Protein AF-0000000078817839 (afdb_homodimer)

Organism: Methanosarcina acetivorans (strain ATCC 35395 / DSM 2834 / JCM 12185 / C2A) (NCBI:txid188937)

Solvent-accessible surface area (backbone atoms only — not comparable to full-atom values): 33357 Å² total; per-residue (Å²): 118,70,67,62,52,55,51,51,53,47,49,55,51,48,52,53,49,50,51,43,51,50,38,48,50,45,33,53,52,48,47,62,53,49,55,51,58,56,85,69,88,54,58,62,68,56,53,51,48,51,53,44,28,62,75,76,36,60,87,54,48,82,76,47,61,66,67,61,44,44,48,44,61,53,38,34,46,29,29,50,53,40,34,30,44,41,18,22,29,35,4,33,21,3,39,50,44,15,29,69,56,62,34,78,81,36,41,63,48,53,33,10,27,56,29,15,19,46,28,18,30,34,48,16,61,70,36,48,90,79,30,92,37,40,41,58,34,6,27,52,29,8,49,47,25,35,50,51,10,50,58,65,21,48,52,96,90,37,67,52,58,68,44,32,47,52,24,2,51,45,45,19,42,44,27,41,27,51,34,50,51,47,49,68,74,35,54,65,69,43,32,50,51,44,58,50,43,54,29,9,41,64,88,79,42,32,60,70,52,36,68,53,44,45,58,55,29,52,52,43,48,50,52,52,44,71,45,11,64,57,42,49,39,45,47,67,30,61,71,53,12,47,74,73,72,37,60,48,67,60,51,48,49,52,50,50,52,44,30,45,51,29,41,22,49,41,31,29,72,30,27,42,68,60,54,45,15,30,49,26,24,51,51,21,28,72,74,65,36,82,53,32,70,50,18,36,61,37,3,19,36,47,14,16,40,50,36,45,52,42,47,49,47,22,44,58,72,42,97,57,70,45,47,33,26,44,49,38,34,57,60,38,37,60,52,50,52,49,49,54,57,49,45,45,42,61,73,75,86,119,70,66,61,51,54,50,49,54,49,48,54,51,48,52,53,49,49,51,44,50,50,38,48,50,46,32,52,53,48,48,61,52,50,54,51,57,58,86,70,87,54,57,63,68,57,53,53,48,51,52,46,28,60,74,74,37,59,88,55,50,82,76,48,60,66,69,61,44,45,48,43,62,52,38,34,45,29,29,49,53,42,34,30,44,41,18,21,28,37,4,34,20,4,39,50,45,15,29,69,57,62,34,76,82,34,39,64,48,53,32,10,28,54,28,16,20,48,28,18,31,35,46,15,60,71,37,48,90,79,31,90,37,40,40,58,34,6,27,52,30,10,48,46,25,36,50,50,9,51,58,66,21,46,51,95,89,37,67,51,58,68,44,32,48,53,25,2,49,44,45,19,42,45,27,41,26,51,34,50,50,48,50,68,73,35,55,64,70,44,33,51,50,44,58,50,43,55,29,9,41,65,87,80,43,32,60,69,52,36,71,53,44,44,57,55,27,52,52,44,49,49,53,51,43,72,46,12,63,58,42,49,38,43,47,68,31,61,70,55,12,46,74,74,70,37,61,49,67,59,51,48,50,53,52,49,52,44,30,45,51,29,41,22,51,41,31,28,71,30,26,41,67,62,56,46,14,30,49,25,24,50,52,20,27,73,74,66,37,83,52,32,68,50,19,38,60,37,4,19,34,45,14,17,41,50,36,45,52,42,47,49,47,22,44,59,74,43,96,56,71,45,46,32,26,43,50,36,35,58,60,38,38,60,53,52,53,50,49,55,60,50,43,46,41,60,75,76,86

Foldseek 3Di:
DVVVVVVVVVVLVVVLVVLLVVLVVLLVVLLLVLLCDFPDHDDSVLLVVLVCCVVPPVVCNVVHDPVVNCSRPWASNLLLLLLLLLLLLQQLLLLLLCLLLLHLQDGNCLLQLQLQLLLQLLCCLQCVVVPPASLVRSLVRSLVSLVQLQVQQDDPNDRHSVSSSVSSVVSNVVSNVSSVVSLVVHDPVSNVVSVLLQLWASRPGGVVLVVPLRVLRVVLLVVCLVCLQLSVQSSVDQVSSVVVVHHSSVVSVSSSNSSSNNNSSSCSNTNDAPLSNSQLLVVLCVVSNSRSNSSSSSSSSVSSSVSSVLNSCQRRVDVDGHRSNVSNVVVNVVSVVVVVVVVCVVVVD/DVVVVVVVVVVLVVVLVVLLVVLVVLLVVLLLVLLCDFPDHDDSVLLVVLVCCVVPPVVCNVVHDPVVNCSRPWPSNLLLLLLLLLLLLQQLLLLLLCLLLLHLQDGNCLLQLQLQLLLQLLCCLQCVVVPVASLVRSLVRSLVSLVQLQVQQDDPLDRHSVSSSVSSVVSNVVSNVSSVVSLVVHDPVSNVVSVLLQLWASRPGGVVLSVPLRVLRVVLLVVCLVCLQLSVQSSVDQVSSVVVPHHSSVVSVSSSNSSSNNNSSSCSNTNDAPLSNSQLLVVLCVVSNSRSNSSSSSSSSVSSSVSSVLNSCQRRVDVDGHRSNVSNVVVNVVSVVVVVVVVCVVVVD

Radius of gyration: 28.02 Å; Cα contacts (8 Å, |Δi|>4): 1124; chains: 2; bounding box: 70×85×56 Å

Secondary structure (DSSP, 8-state):
-HHHHHHHHHHHHHHHHHHHHHHHHHHHHHHHHHTT-SSS---HHHHHHHHHHHHH-GGGGGGS-HHHHIIIIIIIHHHHHHHHHHHHHHHHHHHHHHHHHT-TT--TTTTSHHHHHHHHHHHHHH-TTT-S-HHHHHHHHHHHHHHHHHHHH-BTTB--HHHHHHHHHHHHHHHHHHHHHHHHHS-HHHHHHHHHHHH---TT--HHHHHHHHHHHHHHHHHHHHTHHHHHHHTT-HHHHHHTT--HHHHHHHHHHHHHHHHHHHHHHH----SHHHHHHHHHHHHH-S-HHHHHHHHHHHHHHHHHHHHHHHHHSSSSPPPHHHHHHHHHHHHHHHHHHHHHHHHH-/-HHHHHHHHHHHHHHHHHHHHHHHHHHHHHHHHHTT-SSS---HHHHHHHHHHHHH-GGGGGGS-HHHHIIIIIIIHHHHHHHHHHHHHHHHHHHHHHHHHT-TT--TTTTSHHHHHHHHHHHHHH-TTT-S-HHHHHHHHHHHHHHHHHHHH-BTTB--HHHHHHHHHHHHHHHHHHHHHHHHHS-HHHHHHHHHHHH--STT--HHHHHHHHHHHHHHHHHHHHTHHHHHHHTT-HHHHHHTT--HHHHHHHHHHHHHHHHHHHHHHH----SHHHHHHHHHHHHH-S-HHHHHHHHHHHHHHHHHHHHHHHHHSSSSPPPHHHHHHHHHHHHHHHHHHHHHHHHH-

Nearest PDB structures (foldseek):
  5b57-assembly1_B  TM=9.470E-01  e=2.687E-19  Burkholderia cenocepacia J2315
  2nq2-assembly1_A  TM=9.359E-01  e=3.466E-19  Haemophilus influenzae
  5b57-assembly1_A  TM=9.454E-01  e=8.449E-19  Burkholderia cenocepacia J2315
  4dbl-assembly2_F  TM=9.089E-01  e=2.193E-16  Escherichia coli K-12
  4dbl-assembly1_B  TM=8.600E-01  e=1.263E-16  Escherichia coli K-12

InterPro domains:
  IPR000522 ABC transporter, permease protein, BtuC-like [PF01032] (28-341)
  IPR000522 ABC transporter, permease protein, BtuC-like [PTHR30472] (13-345)
  IPR037294 ABC transporter, BtuC-like [G3DSA:1.10.3470.10] (13-348)
  IPR037294 ABC transporter, BtuC-like [SSF81345] (13-341)

Sequence (698 aa):
MKKSTRTALDFFEARKLSIMLFLAVVVVAGGMVTICLGTYKISMPEVYTIIATHLFSPDNVDSLNKLRNTIVWNIRFPRVITAITVGIGLSVAGAIYQGCFRNPLVEPYILGVSSGAAFGAALGIVYPHIFISIQVSAFVFASLSVFLAYTLARNRGQTPVVTLVLAGIIIGSIFGACVSIMKYISDDTQLREIVFWMMGGFYYTTWNDVYLTVPVVLISVAIMWFFGWKLNVLSMGDEEARALGVNPEIFKFIFIVLATLVTAVCVSSVGIIAWVGLMMPHAARLIQGPDNRFVIPTAALMGGVYIIFCDTIARTLTSAEIPIGIITSIVGAPYLIYLLRSKEKEIFGMKKSTRTALDFFEARKLSIMLFLAVVVVAGGMVTICLGTYKISMPEVYTIIATHLFSPDNVDSLNKLRNTIVWNIRFPRVITAITVGIGLSVAGAIYQGCFRNPLVEPYILGVSSGAAFGAALGIVYPHIFISIQVSAFVFASLSVFLAYTLARNRGQTPVVTLVLAGIIIGSIFGACVSIMKYISDDTQLREIVFWMMGGFYYTTWNDVYLTVPVVLISVAIMWFFGWKLNVLSMGDEEARALGVNPEIFKFIFIVLATLVTAVCVSSVGIIAWVGLMMPHAARLIQGPDNRFVIPTAALMGGVYIIFCDTIARTLTSAEIPIGIITSIVGAPYLIYLLRSKEKEIFG

Structure (mmCIF, N/CA/C/O backbone):
data_AF-0000000078817839-model_v1
#
loop_
_entity.id
_entity.type
_entity.pdbx_description
1 polymer 'Cobalamin import system permease protein BtuC'
#
loop_
_atom_site.group_PDB
_atom_site.id
_atom_site.type_symbol
_atom_site.label_atom_id
_atom_site.label_alt_id
_atom_site.label_comp_id
_atom_site.label_asym_id
_atom_site.label_entity_id
_atom_site.label_seq_id
_atom_site.pdbx_PDB_ins_code
_atom_site.Cartn_x
_atom_site.Cartn_y
_atom_site.Cartn_z
_atom_site.occupancy
_atom_site.B_iso_or_equiv
_atom_site.auth_seq_id
_atom_site.auth_comp_id
_atom_site.auth_asym_id
_atom_site.auth_atom_id
_atom_site.pdbx_PDB_model_num
ATOM 1 N N . MET A 1 1 ? 36.562 41.25 3.289 1 41.41 1 MET A N 1
ATOM 2 C CA . MET A 1 1 ? 36.062 39.969 2.838 1 41.41 1 MET A CA 1
ATOM 3 C C . MET A 1 1 ? 35.156 39.344 3.9 1 41.41 1 MET A C 1
ATOM 5 O O . MET A 1 1 ? 34.25 38.594 3.576 1 41.41 1 MET A O 1
ATOM 9 N N . LYS A 1 2 ? 35.438 39.562 5.07 1 58.06 2 LYS A N 1
ATOM 10 C CA . LYS A 1 2 ? 34.719 39.094 6.246 1 58.06 2 LYS A CA 1
ATOM 11 C C . LYS A 1 2 ? 33.438 39.844 6.453 1 58.06 2 LYS A C 1
ATOM 13 O O . LYS A 1 2 ? 32.438 39.312 6.953 1 58.06 2 LYS A O 1
ATOM 18 N N . LYS A 1 3 ? 33.312 41 6.152 1 56.75 3 LYS A N 1
ATOM 19 C CA . LYS A 1 3 ? 32.094 41.781 6.402 1 56.75 3 LYS A CA 1
ATOM 20 C C . LYS A 1 3 ? 31 41.438 5.41 1 56.75 3 LYS A C 1
ATOM 22 O O . LYS A 1 3 ? 29.828 41.375 5.777 1 56.75 3 LYS A O 1
ATOM 27 N N . SER A 1 4 ? 31.297 41.094 4.262 1 55.19 4 SER A N 1
ATOM 28 C CA . SER A 1 4 ? 30.359 40.75 3.188 1 55.19 4 SER A CA 1
ATOM 29 C C . SER A 1 4 ? 29.734 39.375 3.41 1 55.19 4 SER A C 1
ATOM 31 O O . SER A 1 4 ? 28.547 39.188 3.135 1 55.19 4 SER A O 1
ATOM 33 N N . THR A 1 5 ? 30.453 38.531 4.121 1 51.88 5 THR A N 1
ATOM 34 C CA . THR A 1 5 ? 29.938 37.188 4.383 1 51.88 5 THR A CA 1
ATOM 35 C C . THR A 1 5 ? 28.859 37.219 5.469 1 51.88 5 THR A C 1
ATOM 37 O O . THR A 1 5 ? 27.859 36.5 5.379 1 51.88 5 THR A O 1
ATOM 40 N N . ARG A 1 6 ? 28.984 38.094 6.473 1 56.78 6 ARG A N 1
ATOM 41 C CA . ARG A 1 6 ? 28 38.188 7.555 1 56.78 6 ARG A CA 1
ATOM 42 C C . ARG A 1 6 ? 26.703 38.812 7.07 1 56.78 6 ARG A C 1
ATOM 44 O O . ARG A 1 6 ? 25.625 38.375 7.465 1 56.78 6 ARG A O 1
ATOM 51 N N . THR A 1 7 ? 26.953 39.719 6.195 1 55.81 7 THR A N 1
ATOM 52 C CA . THR A 1 7 ? 25.766 40.375 5.68 1 55.81 7 THR A CA 1
ATOM 53 C C . THR A 1 7 ? 24.969 39.438 4.777 1 55.81 7 THR A C 1
ATOM 55 O O . THR A 1 7 ? 23.734 39.438 4.812 1 55.81 7 THR A O 1
ATOM 58 N N . ALA A 1 8 ? 25.703 38.75 4.035 1 53.59 8 ALA A N 1
ATOM 59 C CA . ALA A 1 8 ? 25.047 37.781 3.156 1 53.59 8 ALA A CA 1
ATOM 60 C C . ALA A 1 8 ? 24.344 36.688 3.961 1 53.59 8 ALA A C 1
ATOM 62 O O . ALA A 1 8 ? 23.234 36.281 3.617 1 53.59 8 ALA A O 1
ATOM 63 N N . LEU A 1 9 ? 24.984 36.344 4.957 1 56.94 9 LEU A N 1
ATOM 64 C CA . LEU A 1 9 ? 24.406 35.344 5.848 1 56.94 9 LEU A CA 1
ATOM 65 C C . LEU A 1 9 ? 23.141 35.875 6.527 1 56.94 9 LEU A C 1
ATOM 67 O O . LEU A 1 9 ? 22.156 35.156 6.676 1 56.94 9 LEU A O 1
ATOM 71 N N . ASP A 1 10 ? 23.25 37.125 6.719 1 66.56 10 ASP A N 1
ATOM 72 C CA . ASP A 1 10 ? 22.125 37.781 7.371 1 66.56 10 ASP A CA 1
ATOM 73 C C . ASP A 1 10 ? 20.953 37.938 6.41 1 66.56 10 ASP A C 1
ATOM 75 O O . ASP A 1 10 ? 19.797 37.75 6.797 1 66.56 10 ASP A O 1
ATOM 79 N N . PHE A 1 11 ? 21.281 38.156 5.18 1 66.5 11 PHE A N 1
ATOM 80 C CA . PHE A 1 11 ? 20.234 38.344 4.184 1 66.5 11 PHE A CA 1
ATOM 81 C C . PHE A 1 11 ? 19.531 37.031 3.891 1 66.5 11 PHE A C 1
ATOM 83 O O . PHE A 1 11 ? 18.312 37 3.742 1 66.5 11 PHE A O 1
ATOM 90 N N . PHE A 1 12 ? 20.25 36.031 3.822 1 74.31 12 PHE A N 1
ATOM 91 C CA . PHE A 1 12 ? 19.688 34.719 3.547 1 74.31 12 PHE A CA 1
ATOM 92 C C . PHE A 1 12 ? 18.781 34.281 4.684 1 74.31 12 PHE A C 1
ATOM 94 O O . PHE A 1 12 ? 17.703 33.719 4.445 1 74.31 12 PHE A O 1
ATOM 101 N N . GLU A 1 13 ? 19.188 34.625 5.781 1 85.81 13 GLU A N 1
ATOM 102 C CA . GLU A 1 13 ? 18.375 34.25 6.938 1 85.81 13 GLU A CA 1
ATOM 103 C C . GLU A 1 13 ? 17.125 35.125 7.016 1 85.81 13 GLU A C 1
ATOM 105 O O . GLU A 1 13 ? 16.047 34.625 7.402 1 85.81 13 GLU A O 1
ATOM 110 N N . ALA A 1 14 ? 17.281 36.344 6.551 1 89 14 ALA A N 1
ATOM 111 C CA . ALA A 1 14 ? 16.125 37.219 6.539 1 89 14 ALA A CA 1
ATOM 112 C C . ALA A 1 14 ? 15.078 36.781 5.523 1 89 14 ALA A C 1
ATOM 114 O O . ALA A 1 14 ? 13.875 36.844 5.781 1 89 14 ALA A O 1
ATOM 115 N N . ARG A 1 15 ? 15.484 36.344 4.488 1 92.62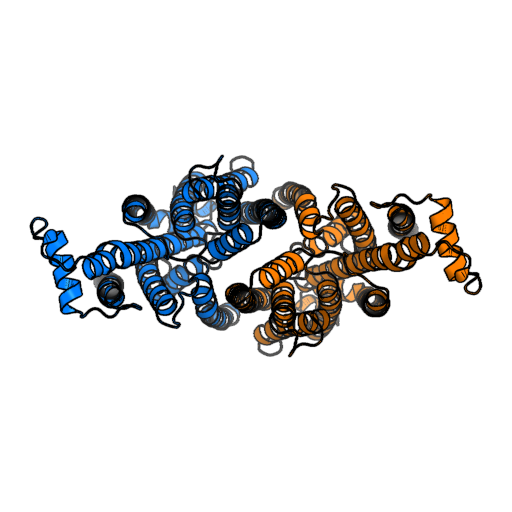 15 ARG A N 1
ATOM 116 C CA . ARG A 1 15 ? 14.594 35.812 3.453 1 92.62 15 ARG A CA 1
ATOM 117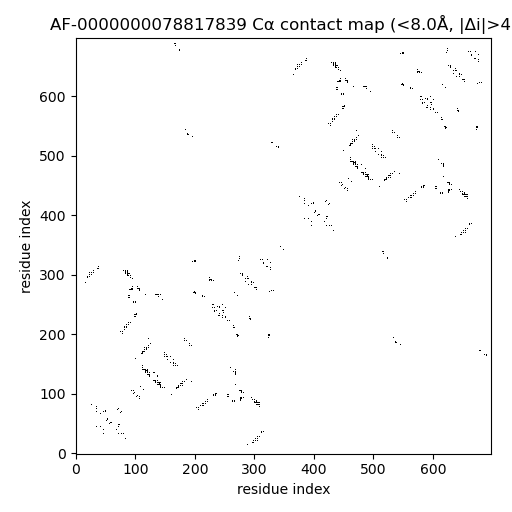 C C . ARG A 1 15 ? 13.852 34.594 3.943 1 92.62 15 ARG A C 1
ATOM 119 O O . ARG A 1 15 ? 12.648 34.438 3.713 1 92.62 15 ARG A O 1
ATOM 126 N N . LYS A 1 16 ? 14.555 33.719 4.598 1 94.62 16 LYS A N 1
ATOM 127 C CA . LYS A 1 16 ? 13.953 32.5 5.129 1 94.62 16 LYS A CA 1
ATOM 128 C C . LYS A 1 16 ? 12.875 32.844 6.164 1 94.62 16 LYS A C 1
ATOM 130 O O . LYS A 1 16 ? 11.805 32.25 6.156 1 94.62 16 LYS A O 1
ATOM 135 N N . LEU A 1 17 ? 13.172 33.812 6.898 1 95.06 17 LEU A N 1
ATOM 136 C CA . LEU A 1 17 ? 12.219 34.219 7.922 1 95.06 17 LEU A CA 1
ATOM 137 C C . LEU A 1 17 ? 11 34.906 7.289 1 95.06 17 LEU A C 1
ATOM 139 O O . LEU A 1 17 ? 9.875 34.719 7.773 1 95.06 17 LEU A O 1
ATOM 143 N N . SER A 1 18 ? 11.203 35.656 6.246 1 96.44 18 SER A N 1
ATOM 144 C CA . SER A 1 18 ? 10.109 36.312 5.547 1 96.44 18 SER A CA 1
ATOM 145 C C . SER A 1 18 ? 9.156 35.312 4.93 1 96.44 18 SER A C 1
ATOM 147 O O . SER A 1 18 ? 7.938 35.5 4.945 1 96.44 18 SER A O 1
ATOM 149 N N . ILE A 1 19 ? 9.695 34.219 4.441 1 96.94 19 ILE A N 1
ATOM 150 C CA . ILE A 1 19 ? 8.875 33.156 3.848 1 96.94 19 ILE A CA 1
ATOM 151 C C . ILE A 1 19 ? 8.031 32.5 4.93 1 96.94 19 ILE A C 1
ATOM 153 O O . ILE A 1 19 ? 6.84 32.25 4.73 1 96.94 19 ILE A O 1
ATOM 157 N N . MET A 1 20 ? 8.609 32.25 6.027 1 97.5 20 MET A N 1
ATOM 158 C CA . MET A 1 20 ? 7.898 31.609 7.133 1 97.5 20 MET A CA 1
ATOM 159 C C . MET A 1 20 ? 6.781 32.531 7.648 1 97.5 20 MET A C 1
ATOM 161 O O . MET A 1 20 ? 5.68 32.062 7.941 1 97.5 20 MET A O 1
ATOM 165 N N . LEU A 1 21 ? 7.121 33.812 7.723 1 97.19 21 LEU A N 1
ATOM 166 C CA . LEU A 1 21 ? 6.117 34.781 8.172 1 97.19 21 LEU A CA 1
ATOM 167 C C . LEU A 1 21 ? 4.965 34.844 7.172 1 97.19 21 LEU A C 1
ATOM 169 O O . LEU A 1 21 ? 3.801 34.938 7.566 1 97.19 21 LEU A O 1
ATOM 173 N N . PHE A 1 22 ? 5.344 34.906 5.938 1 97.75 22 PHE A N 1
ATOM 174 C CA . PHE A 1 22 ? 4.328 34.906 4.895 1 97.75 22 PHE A CA 1
ATOM 175 C C . PHE A 1 22 ? 3.42 33.688 5 1 97.75 22 PHE A C 1
ATOM 177 O O . PHE A 1 22 ? 2.195 33.812 4.941 1 97.75 22 PHE A O 1
ATOM 184 N N . LEU A 1 23 ? 4.02 32.5 5.148 1 98.31 23 LEU A N 1
ATOM 185 C CA . LEU A 1 23 ? 3.252 31.281 5.258 1 98.31 23 LEU A CA 1
ATOM 186 C C . LEU A 1 23 ? 2.381 31.281 6.508 1 98.31 23 LEU A C 1
ATOM 188 O O . LEU A 1 23 ? 1.261 30.766 6.492 1 98.31 23 LEU A O 1
ATOM 192 N N . ALA A 1 24 ? 2.932 31.828 7.574 1 98.19 24 ALA A N 1
ATOM 193 C CA . ALA A 1 24 ? 2.148 31.938 8.805 1 98.19 24 ALA A CA 1
ATOM 194 C C . ALA A 1 24 ? 0.905 32.781 8.586 1 98.19 24 ALA A C 1
ATOM 196 O O . ALA A 1 24 ? -0.182 32.438 9.055 1 98.19 24 ALA A O 1
ATOM 197 N N . VAL A 1 25 ? 1.077 33.844 7.871 1 98.06 25 VAL A N 1
ATOM 198 C CA . VAL A 1 25 ? -0.041 34.75 7.555 1 98.06 25 VAL A CA 1
ATOM 199 C C . VAL A 1 25 ? -1.044 34 6.668 1 98.06 25 VAL A C 1
ATOM 201 O O . VAL A 1 25 ? -2.256 34.125 6.855 1 98.06 25 VAL A O 1
ATOM 204 N N . VAL A 1 26 ? -0.56 33.219 5.773 1 98.19 26 VAL A N 1
ATOM 205 C CA . VAL A 1 26 ? -1.421 32.5 4.859 1 98.19 26 VAL A CA 1
ATOM 206 C C . VAL A 1 26 ? -2.23 31.453 5.633 1 98.19 26 VAL A C 1
ATOM 208 O O . VAL A 1 26 ? -3.404 31.219 5.336 1 98.19 26 VAL A O 1
ATOM 211 N N . VAL A 1 27 ? -1.604 30.781 6.578 1 98.19 27 VAL A N 1
ATOM 212 C CA . VAL A 1 27 ? -2.301 29.781 7.391 1 98.19 27 VAL A CA 1
ATOM 213 C C . VAL A 1 27 ? -3.443 30.453 8.148 1 98.19 27 VAL A C 1
ATOM 215 O O . VAL A 1 27 ? -4.57 29.953 8.156 1 98.19 27 VAL A O 1
ATOM 218 N N . VAL A 1 28 ? -3.127 31.609 8.766 1 97.12 28 VAL A N 1
ATOM 219 C CA . VAL A 1 28 ? -4.121 32.312 9.57 1 97.12 28 VAL A CA 1
ATOM 220 C C . VAL A 1 28 ? -5.215 32.875 8.672 1 97.12 28 VAL A C 1
ATOM 222 O O . VAL A 1 28 ? -6.406 32.688 8.938 1 97.12 28 VAL A O 1
ATOM 225 N N . ALA A 1 29 ? -4.824 33.531 7.602 1 97.06 29 ALA A N 1
ATOM 226 C CA . ALA A 1 29 ? -5.785 34.094 6.656 1 97.06 29 ALA A CA 1
ATOM 227 C C . ALA A 1 29 ? -6.629 33 6.012 1 97.06 29 ALA A C 1
ATOM 229 O O . ALA A 1 29 ? -7.84 33.156 5.852 1 97.06 29 ALA A O 1
ATOM 230 N N . GLY A 1 30 ? -5.918 31.906 5.625 1 96.5 30 GLY A N 1
ATOM 231 C CA . GLY A 1 30 ? -6.645 30.781 5.066 1 96.5 30 GLY A CA 1
ATOM 232 C C . GLY A 1 30 ? -7.648 30.172 6.035 1 96.5 30 GLY A C 1
ATOM 233 O O . GLY A 1 30 ? -8.773 29.859 5.645 1 96.5 30 GLY A O 1
ATOM 234 N N . GLY A 1 31 ? -7.215 30.047 7.301 1 96.5 31 GLY A N 1
ATOM 235 C CA . GLY A 1 31 ? -8.133 29.578 8.32 1 96.5 31 GLY A CA 1
ATOM 236 C C . GLY A 1 31 ? -9.344 30.469 8.492 1 96.5 31 GLY A C 1
ATOM 237 O O . GLY A 1 31 ? -10.469 29.984 8.617 1 96.5 31 GLY A O 1
ATOM 238 N N . MET A 1 32 ? -9.117 31.766 8.422 1 95.19 32 MET A N 1
ATOM 239 C CA . MET A 1 32 ? -10.195 32.719 8.578 1 95.19 32 MET A CA 1
ATOM 240 C C . MET A 1 32 ? -11.172 32.656 7.406 1 95.19 32 MET A C 1
ATOM 242 O O . MET A 1 32 ? -12.375 32.812 7.586 1 95.19 32 MET A O 1
ATOM 246 N N . VAL A 1 33 ? -10.688 32.406 6.309 1 94.94 33 VAL A N 1
ATOM 247 C CA . VAL A 1 33 ? -11.523 32.312 5.117 1 94.94 33 VAL A CA 1
ATOM 248 C C . VAL A 1 33 ? -12.305 31 5.129 1 94.94 33 VAL A C 1
ATOM 250 O O . VAL A 1 33 ? -13.508 30.984 4.852 1 94.94 33 VAL A O 1
ATOM 253 N N . THR A 1 34 ? -11.641 29.969 5.48 1 94.69 34 THR A N 1
ATOM 254 C CA . THR A 1 34 ? -12.227 28.625 5.391 1 94.69 34 THR A CA 1
ATOM 255 C C . THR A 1 34 ? -13.344 28.469 6.414 1 94.69 34 THR A C 1
ATOM 257 O O . THR A 1 34 ? -14.305 27.734 6.18 1 94.69 34 THR A O 1
ATOM 260 N N . ILE A 1 35 ? -13.227 29.156 7.508 1 94.94 35 ILE A N 1
ATOM 261 C CA . ILE A 1 35 ? -14.25 29.031 8.539 1 94.94 35 ILE A CA 1
ATOM 262 C C . ILE A 1 35 ? -15.578 29.562 8.016 1 94.94 35 ILE A C 1
ATOM 264 O O . ILE A 1 35 ? -16.641 29.172 8.492 1 94.94 35 ILE A O 1
ATOM 268 N N . CYS A 1 36 ? -15.555 30.438 7.027 1 95 36 CYS A N 1
ATOM 269 C CA . CYS A 1 36 ? -16.75 31.062 6.477 1 95 36 CYS A CA 1
ATOM 270 C C . CYS A 1 36 ? -17.359 30.219 5.367 1 95 36 CYS A C 1
ATOM 272 O O . CYS A 1 36 ? -18.469 30.469 4.914 1 95 36 CYS A O 1
ATOM 274 N N . LEU A 1 37 ? -16.656 29.234 4.965 1 91.56 37 LEU A N 1
ATOM 275 C CA . LEU A 1 37 ? -17.094 28.406 3.842 1 91.56 37 LEU A CA 1
ATOM 276 C C . LEU A 1 37 ? -17.703 27.094 4.328 1 91.56 37 LEU A C 1
ATOM 278 O O . LEU A 1 37 ? -17.156 26.453 5.23 1 91.56 37 LEU A O 1
ATOM 282 N N . GLY A 1 38 ? -18.875 26.75 3.74 1 85 38 GLY A N 1
ATOM 283 C CA . GLY A 1 38 ? -19.562 25.516 4.082 1 85 38 GLY A CA 1
ATOM 284 C C . GLY A 1 38 ? -20.891 25.359 3.371 1 85 38 GLY A C 1
ATOM 285 O O . GLY A 1 38 ? -21.281 26.203 2.559 1 85 38 GLY A O 1
ATOM 286 N N . THR A 1 39 ? -21.516 24.281 3.66 1 81.81 39 THR A N 1
ATOM 287 C CA . THR A 1 39 ? -22.781 23.969 3.008 1 81.81 39 THR A CA 1
ATOM 288 C C . THR A 1 39 ? -23.875 24.953 3.414 1 81.81 39 THR A C 1
ATOM 290 O O . THR A 1 39 ? -24.672 25.375 2.582 1 81.81 39 THR A O 1
ATOM 293 N N . TYR A 1 40 ? -23.906 25.312 4.734 1 85.25 40 TYR A N 1
ATOM 294 C CA . TYR A 1 40 ? -24.844 26.297 5.238 1 85.25 40 TYR A CA 1
ATOM 295 C C . TYR A 1 40 ? -24.266 27.703 5.121 1 85.25 40 TYR A C 1
ATOM 297 O O . TYR A 1 40 ? -23.203 28 5.672 1 85.25 40 TYR A O 1
ATOM 305 N N . LYS A 1 41 ? -24.984 28.562 4.484 1 90.44 41 LYS A N 1
ATOM 306 C CA . LYS A 1 41 ? -24.453 29.891 4.215 1 90.44 41 LYS A CA 1
ATOM 307 C C . LYS A 1 41 ? -24.641 30.812 5.418 1 90.44 41 LYS A C 1
ATOM 309 O O . LYS A 1 41 ? -25.766 31.016 5.887 1 90.44 41 LYS A O 1
ATOM 314 N N . ILE A 1 42 ? -23.547 31.25 5.949 1 93.62 42 ILE A N 1
ATOM 315 C CA . ILE A 1 42 ? -23.5 32.25 7.012 1 93.62 42 ILE A CA 1
ATOM 316 C C . ILE A 1 42 ? -22.625 33.438 6.574 1 93.62 42 ILE A C 1
ATOM 318 O O . ILE A 1 42 ? -21.531 33.25 6.043 1 93.62 42 ILE A O 1
ATOM 322 N N . SER A 1 43 ? -23.141 34.594 6.781 1 94.75 43 SER A N 1
ATOM 323 C CA . SER A 1 43 ? -22.391 35.781 6.359 1 94.75 43 SER A CA 1
ATOM 324 C C . SER A 1 43 ? -21.078 35.906 7.145 1 94.75 43 SER A C 1
ATOM 326 O O . SER A 1 43 ? -21 35.469 8.297 1 94.75 43 SER A O 1
ATOM 328 N N . MET A 1 44 ? -20.109 36.531 6.531 1 95.25 44 MET A N 1
ATOM 329 C CA . MET A 1 44 ? -18.781 36.688 7.113 1 95.25 44 MET A CA 1
ATOM 330 C C . MET A 1 44 ? -18.828 37.5 8.398 1 95.25 44 MET A C 1
ATOM 332 O O . MET A 1 44 ? -18.266 37.094 9.414 1 95.25 44 MET A O 1
ATOM 336 N N . PRO A 1 45 ? -19.562 38.562 8.414 1 95.44 45 PRO A N 1
ATOM 337 C CA . PRO A 1 45 ? -19.641 39.312 9.664 1 95.44 45 PRO A CA 1
ATOM 338 C C . PRO A 1 45 ? -20.25 38.5 10.812 1 95.44 45 PRO A C 1
ATOM 340 O O . PRO A 1 45 ? -19.828 38.656 11.961 1 95.44 45 PRO A O 1
ATOM 343 N N . GLU A 1 46 ? -21.219 37.75 10.461 1 95.56 46 GLU A N 1
ATOM 344 C CA . GLU A 1 46 ? -21.859 36.938 11.492 1 95.56 46 GLU A CA 1
ATOM 345 C C . GLU A 1 46 ? -20.906 35.875 12.047 1 95.56 46 GLU A C 1
ATOM 347 O O . GLU A 1 46 ? -20.922 35.594 13.242 1 95.56 46 GLU A O 1
ATOM 352 N N . VAL A 1 47 ? -20.188 35.281 11.172 1 96.75 47 VAL A N 1
ATOM 353 C CA . VAL A 1 47 ? -19.219 34.312 11.602 1 96.75 47 VAL A CA 1
ATOM 354 C C . VAL A 1 47 ? -18.25 34.938 12.609 1 96.75 47 VAL A C 1
ATOM 356 O O . VAL A 1 47 ? -18.016 34.375 13.68 1 96.75 47 VAL A O 1
ATOM 359 N N . TYR A 1 48 ? -17.75 36.094 12.336 1 96.31 48 TYR A N 1
ATOM 360 C CA . TYR A 1 48 ? -16.734 36.719 13.195 1 96.31 48 TYR A CA 1
ATOM 361 C C . TYR A 1 48 ? -17.359 37.312 14.453 1 96.31 48 TYR A C 1
ATOM 363 O O . TYR A 1 48 ? -16.719 37.375 15.5 1 96.31 48 TYR A O 1
ATOM 371 N N . THR A 1 49 ? -18.625 37.688 14.344 1 95.5 49 THR A N 1
ATOM 372 C CA . THR A 1 49 ? -19.344 38.125 15.547 1 95.5 49 THR A CA 1
ATOM 373 C C . THR A 1 49 ? -19.484 36.969 16.531 1 95.5 49 THR A C 1
ATOM 375 O O . THR A 1 49 ? -19.297 37.125 17.734 1 95.5 49 THR A O 1
ATOM 378 N N . ILE A 1 50 ? -19.859 35.812 16.016 1 96.5 50 ILE A N 1
ATOM 379 C CA . ILE A 1 50 ? -20.016 34.625 16.844 1 96.5 50 ILE A CA 1
ATOM 380 C C . ILE A 1 50 ? -18.688 34.281 17.531 1 96.5 50 ILE A C 1
ATOM 382 O O . ILE A 1 50 ? -18.641 34.094 18.734 1 96.5 50 ILE A O 1
ATOM 386 N N . ILE A 1 51 ? -17.641 34.344 16.766 1 95.88 51 ILE A N 1
ATOM 387 C CA . ILE A 1 51 ? -16.328 34 17.297 1 95.88 51 ILE A CA 1
ATOM 388 C C . ILE A 1 51 ? -15.898 35.031 18.328 1 95.88 51 ILE A C 1
ATOM 390 O O . ILE A 1 51 ? -15.422 34.688 19.406 1 95.88 51 ILE A O 1
ATOM 394 N N . ALA A 1 52 ? -16.125 36.281 18.031 1 95.25 52 ALA A N 1
ATOM 395 C CA . ALA A 1 52 ? -15.766 37.344 18.938 1 95.25 52 ALA A CA 1
ATOM 396 C C . ALA A 1 52 ? -16.562 37.25 20.234 1 95.25 52 ALA A C 1
ATOM 398 O O . ALA A 1 52 ? -16.031 37.531 21.312 1 95.25 52 ALA A O 1
ATOM 399 N N . THR A 1 53 ? -17.797 36.906 20.125 1 95.38 53 THR A N 1
ATOM 400 C CA . THR A 1 53 ? -18.641 36.812 21.312 1 95.38 53 THR A CA 1
ATOM 401 C C . THR A 1 53 ? -18.125 35.688 22.234 1 95.38 53 THR A C 1
ATOM 403 O O . THR A 1 53 ? -18.047 35.875 23.438 1 95.38 53 THR A O 1
ATOM 406 N N . HIS A 1 54 ? -17.812 34.562 21.672 1 95.56 54 HIS A N 1
ATOM 407 C CA . HIS A 1 54 ? -17.297 33.469 22.484 1 95.56 54 HIS A CA 1
ATOM 408 C C . HIS A 1 54 ? -15.961 33.844 23.125 1 95.56 54 HIS A C 1
ATOM 410 O O . HIS A 1 54 ? -15.68 33.438 24.25 1 95.56 54 HIS A O 1
ATOM 416 N N . LEU A 1 55 ? -15.148 34.656 22.453 1 93.44 55 LEU A N 1
ATOM 417 C CA . LEU A 1 55 ? -13.789 34.938 22.906 1 93.44 55 LEU A CA 1
ATOM 418 C C . LEU A 1 55 ? -13.773 36.125 23.859 1 93.44 55 LEU A C 1
ATOM 420 O O . LEU A 1 55 ? -13.008 36.156 24.828 1 93.44 55 LEU A O 1
ATOM 424 N N . PHE A 1 56 ? -14.641 37.094 23.656 1 93.25 56 PHE A N 1
ATOM 425 C CA . PHE A 1 56 ? -14.5 38.375 24.375 1 93.25 56 PHE A CA 1
ATOM 426 C C . PHE A 1 56 ? -15.727 38.625 25.234 1 93.25 56 PHE A C 1
ATOM 428 O O . PHE A 1 56 ? -15.672 39.469 26.156 1 93.25 56 PHE A O 1
ATOM 435 N N . SER A 1 57 ? -16.906 38.094 24.875 1 92.94 57 SER A N 1
ATOM 436 C CA . SER A 1 57 ? -18.125 38.312 25.641 1 92.94 57 SER A CA 1
ATOM 437 C C . SER A 1 57 ? -18.875 37 25.844 1 92.94 57 SER A C 1
ATOM 439 O O . SER A 1 57 ? -20.031 36.844 25.438 1 92.94 57 SER A O 1
ATOM 441 N N . PRO A 1 58 ? -18.312 36.125 26.672 1 89.88 58 PRO A N 1
ATOM 442 C CA . PRO A 1 58 ? -18.922 34.781 26.844 1 89.88 58 PRO A CA 1
ATOM 443 C C . PRO A 1 58 ? -20.297 34.844 27.5 1 89.88 58 PRO A C 1
ATOM 445 O O . PRO A 1 58 ? -21.125 33.969 27.266 1 89.88 58 PRO A O 1
ATOM 448 N N . ASP A 1 59 ? -20.562 35.844 28.156 1 91.25 59 ASP A N 1
ATOM 449 C CA . ASP A 1 59 ? -21.828 36 28.844 1 91.25 59 ASP A CA 1
ATOM 450 C C . ASP A 1 59 ? -22.969 36.281 27.859 1 91.25 59 ASP A C 1
ATOM 452 O O . ASP A 1 59 ? -24.141 36.062 28.188 1 91.25 59 ASP A O 1
ATOM 456 N N . ASN A 1 60 ? -22.609 36.688 26.688 1 91.38 60 ASN A N 1
ATOM 457 C CA . ASN A 1 60 ? -23.609 37.062 25.703 1 91.38 60 ASN A CA 1
ATOM 458 C C . ASN A 1 60 ? -23.828 35.969 24.656 1 91.38 60 ASN A C 1
ATOM 460 O O . ASN A 1 60 ? -24.438 36.219 23.609 1 91.38 60 ASN A O 1
ATOM 464 N N . VAL A 1 61 ? -23.359 34.812 24.875 1 92.38 61 VAL A N 1
ATOM 465 C CA . VAL A 1 61 ? -23.438 33.719 23.906 1 92.38 61 VAL A CA 1
ATOM 466 C C . VAL A 1 61 ? -24.891 33.281 23.719 1 92.38 61 VAL A C 1
ATOM 468 O O . VAL A 1 61 ? -25.297 32.906 22.625 1 92.38 61 VAL A O 1
ATOM 471 N N . ASP A 1 62 ? -25.688 33.438 24.734 1 91.31 62 ASP A N 1
ATOM 472 C CA . ASP A 1 62 ? -27.078 33.031 24.703 1 91.31 62 ASP A CA 1
ATOM 473 C C . ASP A 1 62 ? -27.891 33.938 23.766 1 91.31 62 ASP A C 1
ATOM 475 O O . ASP A 1 62 ? -29 33.594 23.359 1 91.31 62 ASP A O 1
ATOM 479 N N . SER A 1 63 ? -27.328 35.094 23.469 1 91.56 63 SER A N 1
ATOM 480 C CA . SER A 1 63 ? -28.031 36.031 22.594 1 91.56 63 SER A CA 1
ATOM 481 C C . SER A 1 63 ? -27.859 35.656 21.125 1 91.56 63 SER A C 1
ATOM 483 O O . SER A 1 63 ? -28.578 36.156 20.266 1 91.56 63 SER A O 1
ATOM 485 N N . LEU A 1 64 ? -26.969 34.75 20.859 1 92.62 64 LEU A N 1
ATOM 486 C CA . LEU A 1 64 ? -26.656 34.375 19.484 1 92.62 64 LEU A CA 1
ATOM 487 C C . LEU A 1 64 ? -27.672 33.375 18.969 1 92.62 64 LEU A C 1
ATOM 489 O O . LEU A 1 64 ? -28.312 32.656 19.75 1 92.62 64 LEU A O 1
ATOM 493 N N . ASN A 1 65 ? -27.844 33.438 17.609 1 94.12 65 ASN A N 1
ATOM 494 C CA . ASN A 1 65 ? -28.656 32.375 16.984 1 94.12 65 ASN A CA 1
ATOM 495 C C . ASN A 1 65 ? -28.094 30.984 17.281 1 94.12 65 ASN A C 1
ATOM 497 O O . ASN A 1 65 ? -26.938 30.703 16.969 1 94.12 65 ASN A O 1
ATOM 501 N N . LYS A 1 66 ? -28.922 30.109 17.797 1 94.81 66 LYS A N 1
ATOM 502 C CA . LYS A 1 66 ? -28.469 28.828 18.297 1 94.81 66 LYS A CA 1
ATOM 503 C C . LYS A 1 66 ? -27.891 27.969 17.172 1 94.81 66 LYS A C 1
ATOM 505 O O . LYS A 1 66 ? -26.828 27.375 17.328 1 94.81 66 LYS A O 1
ATOM 510 N N . LEU A 1 67 ? -28.547 27.906 16.078 1 95.31 67 LEU A N 1
ATOM 511 C CA . LEU A 1 67 ? -28.125 27.078 14.953 1 95.31 67 LEU A CA 1
ATOM 512 C C . LEU A 1 67 ? -26.812 27.578 14.375 1 95.31 67 LEU A C 1
ATOM 514 O O . LEU A 1 67 ? -25.859 26.797 14.195 1 95.31 67 LEU A O 1
ATOM 518 N N . ARG A 1 68 ? -26.719 28.797 14.117 1 95.5 68 ARG A N 1
ATOM 519 C CA . ARG A 1 68 ? -25.516 29.375 13.516 1 95.5 68 ARG A CA 1
ATOM 520 C C . ARG A 1 68 ? -24.344 29.312 14.477 1 95.5 68 ARG A C 1
ATOM 522 O O . ARG A 1 68 ? -23.203 29.109 14.047 1 95.5 68 ARG A O 1
ATOM 529 N N . ASN A 1 69 ? -24.625 29.516 15.711 1 96 69 ASN A N 1
ATOM 530 C CA . ASN A 1 69 ? -23.594 29.375 16.734 1 96 69 ASN A CA 1
ATOM 531 C C . ASN A 1 69 ? -23.031 27.969 16.766 1 96 69 ASN A C 1
ATOM 533 O O . ASN A 1 69 ? -21.812 27.781 16.844 1 96 69 ASN A O 1
ATOM 537 N N . THR A 1 70 ? -23.922 27.016 16.734 1 96.06 70 THR A N 1
ATOM 538 C CA . THR A 1 70 ? -23.484 25.625 16.719 1 96.06 70 THR A CA 1
ATOM 539 C C . THR A 1 70 ? -22.641 25.328 15.492 1 96.06 70 THR A C 1
ATOM 541 O O . THR A 1 70 ? -21.594 24.688 15.602 1 96.06 70 THR A O 1
ATOM 544 N N . ILE A 1 71 ? -23 25.797 14.375 1 95.44 71 ILE A N 1
ATOM 545 C CA . ILE A 1 71 ? -22.312 25.531 13.117 1 95.44 71 ILE A CA 1
ATOM 546 C C . ILE A 1 71 ? -20.922 26.172 13.156 1 95.44 71 ILE A C 1
ATOM 548 O O . ILE A 1 71 ? -19.922 25.516 12.844 1 95.44 71 ILE A O 1
ATOM 552 N N . VAL A 1 72 ? -20.828 27.375 13.57 1 96.5 72 VAL A N 1
ATOM 553 C CA . VAL A 1 72 ? -19.578 28.125 13.5 1 96.5 72 VAL A CA 1
ATOM 554 C C . VAL A 1 72 ? -18.656 27.703 14.641 1 96.5 72 VAL A C 1
ATOM 556 O O . VAL A 1 72 ? -17.516 27.312 14.406 1 96.5 72 VAL A O 1
ATOM 559 N N . TRP A 1 73 ? -19.156 27.656 15.844 1 96.31 73 TRP A N 1
ATOM 560 C CA . TRP A 1 73 ? -18.312 27.484 17.016 1 96.31 73 TRP A CA 1
ATOM 561 C C . TRP A 1 73 ? -18.062 26 17.297 1 96.31 73 TRP A C 1
ATOM 563 O O . TRP A 1 73 ? -16.969 25.609 17.703 1 96.31 73 TRP A O 1
ATOM 573 N N . ASN A 1 74 ? -19.047 25.156 17.109 1 96.19 74 ASN A N 1
ATOM 574 C CA . ASN A 1 74 ? -18.938 23.766 17.531 1 96.19 74 ASN A CA 1
ATOM 575 C C . ASN A 1 74 ? -18.547 22.859 16.359 1 96.19 74 ASN A C 1
ATOM 577 O O . ASN A 1 74 ? -18.062 21.75 16.562 1 96.19 74 ASN A O 1
ATOM 581 N N . ILE A 1 75 ? -18.641 23.328 15.148 1 95.19 75 ILE A N 1
ATOM 582 C CA . ILE A 1 75 ? -18.375 22.453 14.008 1 95.19 75 ILE A CA 1
ATOM 583 C C . ILE A 1 75 ? -17.219 23.031 13.18 1 95.19 75 ILE A C 1
ATOM 585 O O . ILE A 1 75 ? -16.141 22.453 13.141 1 95.19 75 ILE A O 1
ATOM 589 N N . ARG A 1 76 ? -17.328 24.25 12.695 1 96.19 76 ARG A N 1
ATOM 590 C CA . ARG A 1 76 ? -16.359 24.797 11.742 1 96.19 76 ARG A CA 1
ATOM 591 C C . ARG A 1 76 ? -15.055 25.156 12.43 1 96.19 76 ARG A C 1
ATOM 593 O O . ARG A 1 76 ? -13.977 24.859 11.922 1 96.19 76 ARG A O 1
ATOM 600 N N . PHE A 1 77 ? -15.188 25.812 13.539 1 97 77 PHE A N 1
ATOM 601 C CA . PHE A 1 77 ? -14.008 26.344 14.211 1 97 77 PHE A CA 1
ATOM 602 C C . PHE A 1 77 ? -13.094 25.234 14.688 1 97 77 PHE A C 1
ATOM 604 O O . PHE A 1 77 ? -11.906 25.203 14.359 1 97 77 PHE A O 1
ATOM 611 N N . PRO A 1 78 ? -13.617 24.219 15.422 1 97.44 78 PRO A N 1
ATOM 612 C CA . PRO A 1 78 ? -12.727 23.125 15.82 1 97.44 78 PRO A CA 1
ATOM 613 C C . PRO A 1 78 ? -12.156 22.359 14.625 1 97.44 78 PRO A C 1
ATOM 615 O O . PRO A 1 78 ? -11.016 21.891 14.672 1 97.44 78 PRO A O 1
ATOM 618 N N . ARG A 1 79 ? -12.898 22.234 13.602 1 97.25 79 ARG A N 1
ATOM 619 C CA . ARG A 1 79 ? -12.461 21.547 12.398 1 97.25 79 ARG A CA 1
ATOM 620 C C . ARG A 1 79 ? -11.266 22.25 11.766 1 97.25 79 ARG A C 1
ATOM 622 O O . ARG A 1 79 ? -10.273 21.609 11.422 1 97.25 79 ARG A O 1
ATOM 629 N N . VAL A 1 80 ? -11.336 23.531 11.688 1 97.38 80 VAL A N 1
ATOM 630 C CA . VAL A 1 80 ? -10.273 24.312 11.055 1 97.38 80 VAL A CA 1
ATOM 631 C C . VAL A 1 80 ? -9 24.219 11.898 1 97.38 80 VAL A C 1
ATOM 633 O O . VAL A 1 80 ? -7.906 24.031 11.367 1 97.38 80 VAL A O 1
ATOM 636 N N . ILE A 1 81 ? -9.164 24.297 13.172 1 97.94 81 ILE A N 1
ATOM 637 C CA . ILE A 1 81 ? -8.016 24.219 14.07 1 97.94 81 ILE A CA 1
ATOM 638 C C . ILE A 1 81 ? -7.371 22.828 13.945 1 97.94 81 ILE A C 1
ATOM 640 O O . ILE A 1 81 ? -6.145 22.719 13.859 1 97.94 81 ILE A O 1
ATOM 644 N N . THR A 1 82 ? -8.211 21.859 13.93 1 98.12 82 THR A N 1
ATOM 645 C CA . THR A 1 82 ? -7.707 20.5 13.82 1 98.12 82 THR A CA 1
ATOM 646 C C . THR A 1 82 ? -7.031 20.281 12.469 1 98.12 82 THR A C 1
ATOM 648 O O . THR A 1 82 ? -5.973 19.656 12.391 1 98.12 82 THR A O 1
ATOM 651 N N . ALA A 1 83 ? -7.598 20.781 11.43 1 98.31 83 ALA A N 1
ATOM 652 C CA . ALA A 1 83 ? -7.031 20.641 10.086 1 98.31 83 ALA A CA 1
ATOM 653 C C . ALA A 1 83 ? -5.637 21.25 10.016 1 98.31 83 ALA A C 1
ATOM 655 O O . ALA A 1 83 ? -4.703 20.625 9.516 1 98.31 83 ALA A O 1
ATOM 656 N N . ILE A 1 84 ? -5.512 22.406 10.547 1 98.44 84 ILE A N 1
ATOM 657 C CA . ILE A 1 84 ? -4.219 23.078 10.555 1 98.44 84 ILE A CA 1
ATOM 658 C C . ILE A 1 84 ? -3.217 22.266 11.375 1 98.44 84 ILE A C 1
ATOM 660 O O . ILE A 1 84 ? -2.092 22.031 10.922 1 98.44 84 ILE A O 1
ATOM 664 N N . THR A 1 85 ? -3.672 21.844 12.5 1 98.75 85 THR A N 1
ATOM 665 C CA . THR A 1 85 ? -2.803 21.109 13.414 1 98.75 85 THR A CA 1
ATOM 666 C C . THR A 1 85 ? -2.352 19.797 12.797 1 98.75 85 THR A C 1
ATOM 668 O O . THR A 1 85 ? -1.175 19.438 12.875 1 98.75 85 THR A O 1
ATOM 671 N N . VAL A 1 86 ? -3.244 19.094 12.156 1 98.62 86 VAL A N 1
ATOM 672 C CA . VAL A 1 86 ? -2.928 17.812 11.516 1 98.62 86 VAL A CA 1
ATOM 673 C C . VAL A 1 86 ? -1.964 18.047 10.352 1 98.62 86 VAL A C 1
ATOM 675 O O . VAL A 1 86 ? -1.01 17.297 10.172 1 98.62 86 VAL A O 1
ATOM 678 N N . GLY A 1 87 ? -2.193 19.094 9.602 1 98.69 87 GLY A N 1
ATOM 679 C CA . GLY A 1 87 ? -1.258 19.438 8.547 1 98.69 87 GLY A CA 1
ATOM 680 C C . GLY A 1 87 ? 0.145 19.719 9.055 1 98.69 87 GLY A C 1
ATOM 681 O O . GLY A 1 87 ? 1.123 19.219 8.492 1 98.69 87 GLY A O 1
ATOM 682 N N . ILE A 1 88 ? 0.201 20.453 10.117 1 98.75 88 ILE A N 1
ATOM 683 C CA . ILE A 1 88 ? 1.47 20.766 10.766 1 98.75 88 ILE A CA 1
ATOM 684 C C . ILE A 1 88 ? 2.137 19.469 11.234 1 98.75 88 ILE A C 1
ATOM 686 O O . ILE A 1 88 ? 3.295 19.203 10.906 1 98.75 88 ILE A O 1
ATOM 690 N N . GLY A 1 89 ? 1.375 18.734 11.93 1 98.81 89 GLY A N 1
ATOM 691 C CA . GLY A 1 89 ? 1.905 17.531 12.547 1 98.81 89 GLY A CA 1
ATOM 692 C C . GLY A 1 89 ? 2.426 16.516 11.539 1 98.81 89 GLY A C 1
ATOM 693 O O . GLY A 1 89 ? 3.566 16.062 11.641 1 98.81 89 GLY A O 1
ATOM 694 N N . LEU A 1 90 ? 1.653 16.188 10.531 1 98.62 90 LEU A N 1
ATOM 695 C CA . LEU A 1 90 ? 2.033 15.164 9.562 1 98.62 90 LEU A CA 1
ATOM 696 C C . LEU A 1 90 ? 3.207 15.641 8.711 1 98.62 90 LEU A C 1
ATOM 698 O O . LEU A 1 90 ? 4.074 14.844 8.344 1 98.62 90 LEU A O 1
ATOM 702 N N . SER A 1 91 ? 3.271 16.891 8.414 1 98.69 91 SER A N 1
ATOM 703 C CA . SER A 1 91 ? 4.379 17.422 7.637 1 98.69 91 SER A CA 1
ATOM 704 C C . SER A 1 91 ? 5.688 17.359 8.414 1 98.69 91 SER A C 1
ATOM 706 O O . SER A 1 91 ? 6.723 16.969 7.867 1 98.69 91 SER A O 1
ATOM 708 N N . VAL A 1 92 ? 5.586 17.719 9.641 1 98.81 92 VAL A N 1
ATOM 709 C CA . VAL A 1 92 ? 6.793 17.703 10.461 1 98.81 92 VAL A CA 1
ATOM 710 C C . VAL A 1 92 ? 7.234 16.266 10.719 1 98.81 92 VAL A C 1
ATOM 712 O O . VAL A 1 92 ? 8.43 15.961 10.672 1 98.81 92 VAL A O 1
ATOM 715 N N . ALA A 1 93 ? 6.289 15.391 10.977 1 98.75 93 ALA A N 1
ATOM 716 C CA . ALA A 1 93 ? 6.625 13.969 11.117 1 98.75 93 ALA A CA 1
ATOM 717 C C . ALA A 1 93 ? 7.328 13.453 9.859 1 98.75 93 ALA A C 1
ATOM 719 O O . ALA A 1 93 ? 8.305 12.703 9.953 1 98.75 93 ALA A O 1
ATOM 720 N N . GLY A 1 94 ? 6.84 13.883 8.773 1 97.94 94 GLY A N 1
ATOM 721 C CA . GLY A 1 94 ? 7.48 13.531 7.516 1 97.94 94 GLY A CA 1
ATOM 722 C C . GLY A 1 94 ? 8.914 14.016 7.426 1 97.94 94 GLY A C 1
ATOM 723 O O . GLY A 1 94 ? 9.812 13.258 7.039 1 97.94 94 GLY A O 1
ATOM 724 N N . ALA A 1 95 ? 9.156 15.219 7.777 1 97.81 95 ALA A N 1
ATOM 725 C CA . ALA A 1 95 ? 10.5 15.789 7.75 1 97.81 95 ALA A CA 1
ATOM 726 C C . ALA A 1 95 ? 11.445 14.992 8.648 1 97.81 95 ALA A C 1
ATOM 728 O O . ALA A 1 95 ? 12.594 14.734 8.273 1 97.81 95 ALA A O 1
ATOM 729 N N . ILE A 1 96 ? 10.938 14.656 9.781 1 98.25 96 ILE A N 1
ATOM 730 C CA . ILE A 1 96 ? 11.734 13.914 10.75 1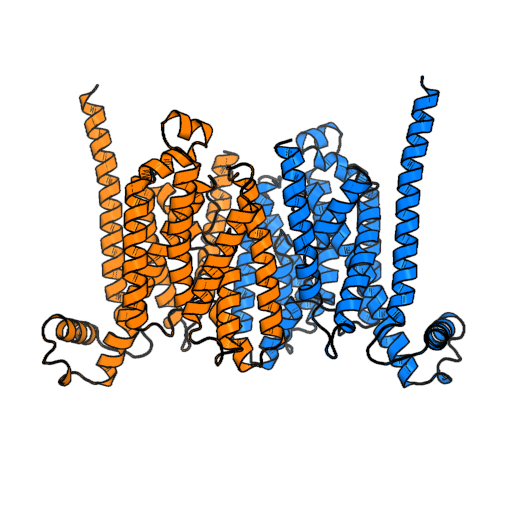 98.25 96 ILE A CA 1
ATOM 731 C C . ILE A 1 96 ? 12.094 12.539 10.188 1 98.25 96 ILE A C 1
ATOM 733 O O . ILE A 1 96 ? 13.258 12.133 10.211 1 98.25 96 ILE A O 1
ATOM 737 N N . TYR A 1 97 ? 11.133 11.883 9.656 1 96.88 97 TYR A N 1
ATOM 738 C CA . TYR A 1 97 ? 11.375 10.555 9.109 1 96.88 97 TYR A CA 1
ATOM 739 C C . TYR A 1 97 ? 12.312 10.617 7.91 1 96.88 97 TYR A C 1
ATOM 741 O O . TYR A 1 97 ? 13.188 9.766 7.754 1 96.88 97 TYR A O 1
ATOM 749 N N . GLN A 1 98 ? 12.109 11.586 7.078 1 95.06 98 GLN A N 1
ATOM 750 C CA . GLN A 1 98 ? 13.008 11.75 5.941 1 95.06 98 GLN A CA 1
ATOM 751 C C . GLN A 1 98 ? 14.445 11.977 6.402 1 95.06 98 GLN A C 1
ATOM 753 O O . GLN A 1 98 ? 15.383 11.461 5.793 1 95.06 98 GLN A O 1
ATOM 758 N N . GLY A 1 99 ? 14.609 12.734 7.418 1 93.75 99 GLY A N 1
ATOM 759 C CA . GLY A 1 99 ? 15.938 12.977 7.977 1 93.75 99 GLY A CA 1
ATOM 760 C C . GLY A 1 99 ? 16.547 11.742 8.625 1 93.75 99 GLY A C 1
ATOM 761 O O . GLY A 1 99 ? 17.703 11.414 8.383 1 93.75 99 GLY A O 1
ATOM 762 N N . CYS A 1 100 ? 15.742 11.055 9.383 1 93.69 100 CYS A N 1
ATOM 763 C CA . CYS A 1 100 ? 16.219 9.859 10.078 1 93.69 100 CYS A CA 1
ATOM 764 C C . CYS A 1 100 ? 16.594 8.758 9.086 1 93.69 100 CYS A C 1
ATOM 766 O O . CYS A 1 100 ? 17.578 8.047 9.289 1 93.69 100 CYS A O 1
ATOM 768 N N . PHE A 1 101 ? 15.852 8.672 8.062 1 92.31 101 PHE A N 1
ATOM 769 C CA . PHE A 1 101 ? 16.047 7.586 7.105 1 92.31 101 PHE A CA 1
ATOM 770 C C . PHE A 1 101 ? 16.938 8.039 5.957 1 92.31 101 PHE A C 1
ATOM 772 O O . PHE A 1 101 ? 17.297 7.238 5.09 1 92.31 101 PHE A O 1
ATOM 779 N N . ARG A 1 102 ? 17.266 9.266 5.945 1 92.19 102 ARG A N 1
ATOM 780 C CA . ARG A 1 102 ? 18.109 9.844 4.898 1 92.19 102 ARG A CA 1
ATOM 781 C C . ARG A 1 102 ? 17.531 9.547 3.516 1 92.19 102 ARG A C 1
ATOM 783 O O . ARG A 1 102 ? 18.266 9.109 2.617 1 92.19 102 ARG A O 1
ATOM 790 N N . ASN A 1 103 ? 16.266 9.703 3.414 1 89.88 103 ASN A N 1
ATOM 791 C CA . ASN A 1 103 ? 15.516 9.422 2.197 1 89.88 103 ASN A CA 1
ATOM 792 C C . ASN A 1 103 ? 14.344 10.391 2.023 1 89.88 103 ASN A C 1
ATOM 794 O O . ASN A 1 103 ? 13.383 10.359 2.793 1 89.88 103 ASN A O 1
ATOM 798 N N . PRO A 1 104 ? 14.398 11.211 1.04 1 89 104 PRO A N 1
ATOM 799 C CA . PRO A 1 104 ? 13.383 12.25 0.858 1 89 104 PRO A CA 1
ATOM 800 C C . PRO A 1 104 ? 12.023 11.68 0.454 1 89 104 PRO A C 1
ATOM 802 O O . PRO A 1 104 ? 11.023 12.406 0.449 1 89 104 PRO A O 1
ATOM 805 N N . LEU A 1 105 ? 11.938 10.367 0.183 1 84.12 105 LEU A N 1
ATOM 806 C CA . LEU A 1 105 ? 10.688 9.781 -0.294 1 84.12 105 LEU A CA 1
ATOM 807 C C . LEU A 1 105 ? 9.945 9.086 0.841 1 84.12 105 LEU A C 1
ATOM 809 O O . LEU A 1 105 ? 8.898 8.484 0.622 1 84.12 105 LEU A O 1
ATOM 813 N N . VAL A 1 106 ? 10.445 9.211 2.014 1 90.88 106 VAL A N 1
ATOM 814 C CA . VAL A 1 106 ? 9.852 8.539 3.164 1 90.88 106 VAL A CA 1
ATOM 815 C C . VAL A 1 106 ? 8.648 9.336 3.668 1 90.88 106 VAL A C 1
ATOM 817 O O . VAL A 1 106 ? 8.688 10.57 3.707 1 90.88 106 VAL A O 1
ATOM 820 N N . GLU A 1 107 ? 7.574 8.578 3.99 1 93.38 107 GLU A N 1
ATOM 821 C CA . GLU A 1 107 ? 6.379 9.125 4.629 1 93.38 107 GLU A CA 1
ATOM 822 C C . GLU A 1 107 ? 6.262 8.648 6.074 1 93.38 107 GLU A C 1
ATOM 824 O O . GLU A 1 107 ? 6.883 7.66 6.461 1 93.38 107 GLU A O 1
ATOM 829 N N . PRO A 1 108 ? 5.43 9.398 6.824 1 95.69 108 PRO A N 1
ATOM 830 C CA . PRO A 1 108 ? 5.316 9.031 8.242 1 95.69 108 PRO A CA 1
ATOM 831 C C . PRO A 1 108 ? 4.719 7.645 8.445 1 95.69 108 PRO A C 1
ATOM 833 O O . PRO A 1 108 ? 4.812 7.086 9.547 1 95.69 108 PRO A O 1
ATOM 836 N N . TYR A 1 109 ? 4.207 7.082 7.457 1 95.81 109 TYR A N 1
ATOM 837 C CA . TYR A 1 109 ? 3.5 5.812 7.59 1 95.81 109 TYR A CA 1
ATOM 838 C C . TYR A 1 109 ? 4.426 4.637 7.305 1 95.81 109 TYR A C 1
ATOM 840 O O . TYR A 1 109 ? 4.004 3.48 7.355 1 95.81 109 TYR A O 1
ATOM 848 N N . ILE A 1 110 ? 5.672 4.883 7.117 1 92.75 110 ILE A N 1
ATOM 849 C CA . ILE A 1 110 ? 6.625 3.91 6.594 1 92.75 110 ILE A CA 1
ATOM 850 C C . ILE A 1 110 ? 6.781 2.756 7.582 1 92.75 110 ILE A C 1
ATOM 852 O O . ILE A 1 110 ? 7.098 1.631 7.191 1 92.75 110 ILE A O 1
ATOM 856 N N . LEU A 1 111 ? 6.547 2.947 8.836 1 95.31 111 LEU A N 1
ATOM 857 C CA . LEU A 1 111 ? 6.762 1.917 9.852 1 95.31 111 LEU A CA 1
ATOM 858 C C . LEU A 1 111 ? 5.449 1.228 10.211 1 95.31 111 LEU A C 1
ATOM 860 O O . LEU A 1 111 ? 5.312 0.679 11.305 1 95.31 111 LEU A O 1
ATOM 864 N N . GLY A 1 112 ? 4.402 1.333 9.336 1 96.69 112 GLY A N 1
ATOM 865 C CA . GLY A 1 112 ? 3.16 0.592 9.508 1 96.69 112 GLY A CA 1
ATOM 866 C C . GLY A 1 112 ? 2.158 1.3 10.398 1 96.69 112 GLY A C 1
ATOM 867 O O . GLY A 1 112 ? 1.178 0.696 10.836 1 96.69 112 GLY A O 1
ATOM 868 N N . VAL A 1 113 ? 2.396 2.502 10.68 1 97.62 113 VAL A N 1
ATOM 869 C CA . VAL A 1 113 ? 1.55 3.252 11.602 1 97.62 113 VAL A CA 1
ATOM 870 C C . VAL A 1 113 ? 0.121 3.305 11.07 1 97.62 113 VAL A C 1
ATOM 872 O O . VAL A 1 113 ? -0.84 3.178 11.828 1 97.62 113 VAL A O 1
ATOM 875 N N . SER A 1 114 ? -0.058 3.465 9.758 1 97.69 114 SER A N 1
ATOM 876 C CA . SER A 1 114 ? -1.393 3.562 9.18 1 97.69 114 SER A CA 1
ATOM 877 C C . SER A 1 114 ? -2.139 2.238 9.281 1 97.69 114 SER A C 1
ATOM 879 O O . SER A 1 114 ? -3.324 2.213 9.617 1 97.69 114 SER A O 1
ATOM 881 N N . SER A 1 115 ? -1.454 1.095 9.008 1 98.06 115 SER A N 1
ATOM 882 C CA . SER A 1 115 ? -2.082 -0.218 9.109 1 98.06 115 SER A CA 1
ATOM 883 C C . SER A 1 115 ? -2.441 -0.543 10.555 1 98.06 115 SER A C 1
ATOM 885 O O . SER A 1 115 ? -3.508 -1.102 10.828 1 98.06 115 SER A O 1
ATOM 887 N N . GLY A 1 116 ? -1.538 -0.21 11.453 1 98.62 116 GLY A N 1
ATOM 888 C CA . GLY A 1 116 ? -1.85 -0.382 12.867 1 98.62 116 GLY A CA 1
ATOM 889 C C . GLY A 1 116 ? -3.057 0.421 13.312 1 98.62 116 GLY A C 1
ATOM 890 O O . GLY A 1 116 ? -3.939 -0.104 13.992 1 98.62 116 GLY A O 1
ATOM 891 N N . ALA A 1 117 ? -3.057 1.653 12.938 1 98.75 117 ALA A N 1
ATOM 892 C CA . ALA A 1 117 ? -4.176 2.525 13.273 1 98.75 117 ALA A CA 1
ATOM 893 C C . ALA A 1 117 ? -5.484 1.99 12.695 1 98.75 117 ALA A C 1
ATOM 895 O O . ALA A 1 117 ? -6.512 1.982 13.375 1 98.75 117 ALA A O 1
ATOM 896 N N . ALA A 1 118 ? -5.434 1.575 11.469 1 98.75 118 ALA A N 1
ATOM 897 C CA . ALA A 1 118 ? -6.621 1.037 10.805 1 98.75 118 ALA A CA 1
ATOM 898 C C . ALA A 1 118 ? -7.145 -0.196 11.539 1 98.75 118 ALA A C 1
ATOM 900 O O . ALA A 1 118 ? -8.359 -0.369 11.68 1 98.75 118 ALA A O 1
ATOM 901 N N . PHE A 1 119 ? -6.223 -1.026 11.961 1 98.75 119 PHE A N 1
ATOM 902 C CA . PHE A 1 119 ? -6.637 -2.209 12.703 1 98.75 119 PHE A CA 1
ATOM 903 C C . PHE A 1 119 ? -7.297 -1.818 14.023 1 98.75 119 PHE A C 1
ATOM 905 O O . PHE A 1 119 ? -8.359 -2.338 14.375 1 98.75 119 PHE A O 1
ATOM 912 N N . GLY A 1 120 ? -6.66 -0.949 14.727 1 98.62 120 GLY A N 1
ATOM 913 C CA . GLY A 1 120 ? -7.254 -0.456 15.961 1 98.62 120 GLY A CA 1
ATOM 914 C C . GLY A 1 120 ? -8.633 0.145 15.758 1 98.62 120 GLY A C 1
ATOM 915 O O . GLY A 1 120 ? -9.555 -0.133 16.531 1 98.62 120 GLY A O 1
ATOM 916 N N . ALA A 1 121 ? -8.781 1.002 14.766 1 98.5 121 ALA A N 1
ATOM 917 C CA . ALA A 1 121 ? -10.07 1.602 14.453 1 98.5 121 ALA A CA 1
ATOM 918 C C . ALA A 1 121 ? -11.109 0.531 14.117 1 98.5 121 ALA A C 1
ATOM 920 O O . ALA A 1 121 ? -12.25 0.59 14.586 1 98.5 121 ALA A O 1
ATOM 921 N N . ALA A 1 122 ? -10.695 -0.455 13.312 1 98.69 122 ALA A N 1
ATOM 922 C CA . ALA A 1 122 ? -11.594 -1.541 12.938 1 98.69 122 ALA A CA 1
ATOM 923 C C . ALA A 1 122 ? -12.062 -2.322 14.164 1 98.69 122 ALA A C 1
ATOM 925 O O . ALA A 1 122 ? -13.234 -2.701 14.258 1 98.69 122 ALA A O 1
ATOM 926 N N . LEU A 1 123 ? -11.164 -2.568 15.086 1 98.38 123 LEU A N 1
ATOM 927 C CA . LEU A 1 123 ? -11.531 -3.242 16.328 1 98.38 123 LEU A CA 1
ATOM 928 C C . LEU A 1 123 ? -12.594 -2.451 17.078 1 98.38 123 LEU A C 1
ATOM 930 O O . LEU A 1 123 ? -13.57 -3.025 17.578 1 98.38 123 LEU A O 1
ATOM 934 N N . GLY A 1 124 ? -12.383 -1.159 17.172 1 97.88 124 GLY A N 1
ATOM 935 C CA . GLY A 1 124 ? -13.352 -0.314 17.859 1 97.88 124 GLY A CA 1
ATOM 936 C C . GLY A 1 124 ? -14.703 -0.281 17.172 1 97.88 124 GLY A C 1
ATOM 937 O O . GLY A 1 124 ? -15.734 -0.172 17.844 1 97.88 124 GLY A O 1
ATOM 938 N N . ILE A 1 125 ? -14.719 -0.381 15.875 1 97.88 125 ILE A N 1
ATOM 939 C CA . ILE A 1 125 ? -15.945 -0.307 15.086 1 97.88 125 ILE A CA 1
ATOM 940 C C . ILE A 1 125 ? -16.703 -1.63 15.188 1 97.88 125 ILE A C 1
ATOM 942 O O . ILE A 1 125 ? -17.922 -1.644 15.375 1 97.88 125 ILE A O 1
ATOM 946 N N . VAL A 1 126 ? -15.992 -2.744 15.062 1 97.94 126 VAL A N 1
ATOM 947 C CA . VAL A 1 126 ? -16.609 -4.066 15.016 1 97.94 126 VAL A CA 1
ATOM 948 C C . VAL A 1 126 ? -17.016 -4.5 16.422 1 97.94 126 VAL A C 1
ATOM 950 O O . VAL A 1 126 ? -18.047 -5.145 16.609 1 97.94 126 VAL A O 1
ATOM 953 N N . TYR A 1 127 ? -16.188 -4.141 17.438 1 97.31 127 TYR A N 1
ATOM 954 C CA . TYR A 1 127 ? -16.469 -4.523 18.828 1 97.31 127 TYR A CA 1
ATOM 955 C C . TYR A 1 127 ? -16.547 -3.295 19.719 1 97.31 127 TYR A C 1
ATOM 957 O O . TYR A 1 127 ? -15.758 -3.156 20.672 1 97.31 127 TYR A O 1
ATOM 965 N N . PRO A 1 128 ? -17.547 -2.562 19.562 1 93.06 128 PRO A N 1
ATOM 966 C CA . PRO A 1 128 ? -17.672 -1.32 20.328 1 93.06 128 PRO A CA 1
ATOM 967 C C . PRO A 1 128 ? -17.844 -1.565 21.828 1 93.06 128 PRO A C 1
ATOM 969 O O . PRO A 1 128 ? -17.547 -0.691 22.641 1 93.06 128 PRO A O 1
ATOM 972 N N . HIS A 1 129 ? -18.344 -2.703 22.203 1 93.06 129 HIS A N 1
ATOM 973 C CA . HIS A 1 129 ? -18.578 -3.004 23.609 1 93.06 129 HIS A CA 1
ATOM 974 C C . HIS A 1 129 ? -17.281 -3.295 24.359 1 93.06 129 HIS A C 1
ATOM 976 O O . HIS A 1 129 ? -17.219 -3.189 25.578 1 93.06 129 HIS A O 1
ATOM 982 N N . ILE A 1 130 ? -16.297 -3.664 23.641 1 89.31 130 ILE A N 1
ATOM 983 C CA . ILE A 1 130 ? -15.016 -4.008 24.234 1 89.31 130 ILE A CA 1
ATOM 984 C C . ILE A 1 130 ? -14.102 -2.785 24.234 1 89.31 130 ILE A C 1
ATOM 986 O O . ILE A 1 130 ? -13.43 -2.498 25.234 1 89.31 130 ILE A O 1
ATOM 990 N N . PHE A 1 131 ? -14.242 -2.098 23.125 1 85.5 131 PHE A N 1
ATOM 991 C CA . PHE A 1 131 ? -13.352 -0.956 22.953 1 85.5 131 PHE A CA 1
ATOM 992 C C . PHE A 1 131 ? -14.102 0.353 23.172 1 85.5 131 PHE A C 1
ATOM 994 O O . PHE A 1 131 ? -15.148 0.585 22.578 1 85.5 131 PHE A O 1
ATOM 1001 N N . ILE A 1 132 ? -13.555 1.125 24.016 1 81.06 132 ILE A N 1
ATOM 1002 C CA . ILE A 1 132 ? -14.234 2.316 24.516 1 81.06 132 ILE A CA 1
ATOM 1003 C C . ILE A 1 132 ? -14.281 3.379 23.422 1 81.06 132 ILE A C 1
ATOM 1005 O O . ILE A 1 132 ? -15.273 4.109 23.297 1 81.06 132 ILE A O 1
ATOM 1009 N N . SER A 1 133 ? -13.234 3.482 22.656 1 92.81 133 SER A N 1
ATOM 1010 C CA . SER A 1 133 ? -13.133 4.551 21.672 1 92.81 133 SER A CA 1
ATOM 1011 C C . SER A 1 133 ? -12.328 4.105 20.453 1 92.81 133 SER A C 1
ATOM 1013 O O . SER A 1 133 ? -11.281 3.471 20.609 1 92.81 133 SER A O 1
ATOM 1015 N N . ILE A 1 134 ? -12.914 4.406 19.281 1 95.88 134 ILE A N 1
ATOM 1016 C CA . ILE A 1 134 ? -12.211 4.145 18.031 1 95.88 134 ILE A CA 1
ATOM 1017 C C . ILE A 1 134 ? -10.867 4.879 18.031 1 95.88 134 ILE A C 1
ATOM 1019 O O . ILE A 1 134 ? -9.844 4.312 17.656 1 95.88 134 ILE A O 1
ATOM 1023 N N . GLN A 1 135 ? -10.883 6.098 18.594 1 95.5 135 GLN A N 1
ATOM 1024 C CA . GLN A 1 135 ? -9.695 6.949 18.594 1 95.5 135 GLN A CA 1
ATOM 1025 C C . GLN A 1 135 ? -8.594 6.363 19.469 1 95.5 135 GLN A C 1
ATOM 1027 O O . GLN A 1 135 ? -7.434 6.301 19.047 1 95.5 135 GLN A O 1
ATOM 1032 N N . VAL A 1 136 ? -8.938 5.906 20.594 1 96.12 136 VAL A N 1
ATOM 1033 C CA . VAL A 1 136 ? -7.961 5.359 21.531 1 96.12 136 VAL A CA 1
ATOM 1034 C C . VAL A 1 136 ? -7.383 4.059 20.969 1 96.12 136 VAL A C 1
ATOM 1036 O O . VAL A 1 136 ? -6.168 3.842 21.016 1 96.12 136 VAL A O 1
ATOM 1039 N N . SER A 1 137 ? -8.281 3.238 20.469 1 98.06 137 SER A N 1
ATOM 1040 C CA . SER A 1 137 ? -7.82 1.979 19.891 1 98.06 137 SER A CA 1
ATOM 1041 C C . SER A 1 137 ? -6.895 2.221 18.703 1 98.06 137 SER A C 1
ATOM 1043 O O . SER A 1 137 ? -5.848 1.582 18.578 1 98.06 137 SER A O 1
ATOM 1045 N N . ALA A 1 138 ? -7.27 3.127 17.812 1 98.38 138 ALA A N 1
ATOM 1046 C CA . ALA A 1 138 ? -6.434 3.479 16.672 1 98.38 138 ALA A CA 1
ATOM 1047 C C . ALA A 1 138 ? -5.07 3.99 17.125 1 98.38 138 ALA A C 1
ATOM 1049 O O . ALA A 1 138 ? -4.039 3.627 16.547 1 98.38 138 ALA A O 1
ATOM 1050 N N . PHE A 1 139 ? -5.066 4.793 18.156 1 98.12 139 PHE A N 1
ATOM 1051 C CA . PHE A 1 139 ? -3.824 5.352 18.688 1 98.12 139 PHE A CA 1
ATOM 1052 C C . PHE A 1 139 ? -2.922 4.246 19.234 1 98.12 139 PHE A C 1
ATOM 1054 O O . PHE A 1 139 ? -1.731 4.203 18.922 1 98.12 139 PHE A O 1
ATOM 1061 N N . VAL A 1 140 ? -3.473 3.385 19.984 1 98.12 140 VAL A N 1
ATOM 1062 C CA . VAL A 1 140 ? -2.723 2.32 20.641 1 98.12 140 VAL A CA 1
ATOM 1063 C C . VAL A 1 140 ? -2.088 1.408 19.594 1 98.12 140 VAL A C 1
ATOM 1065 O O . VAL A 1 140 ? -0.89 1.127 19.656 1 98.12 140 VAL A O 1
ATOM 1068 N N . PHE A 1 141 ? -2.789 1.039 18.625 1 98.62 141 PHE A N 1
ATOM 1069 C CA . PHE A 1 141 ? -2.283 0.072 17.656 1 98.62 141 PHE A CA 1
ATOM 1070 C C . PHE A 1 141 ? -1.389 0.752 16.625 1 98.62 141 PHE A C 1
ATOM 1072 O O . PHE A 1 141 ? -0.497 0.119 16.062 1 98.62 141 PHE A O 1
ATOM 1079 N N . ALA A 1 142 ? -1.612 2.064 16.406 1 98.69 142 ALA A N 1
ATOM 1080 C CA . ALA A 1 142 ? -0.639 2.826 15.617 1 98.69 142 ALA A CA 1
ATOM 1081 C C . ALA A 1 142 ? 0.725 2.834 16.297 1 98.69 142 ALA A C 1
ATOM 1083 O O . ALA A 1 142 ? 1.742 2.527 15.68 1 98.69 142 ALA A O 1
ATOM 1084 N N . SER A 1 143 ? 0.67 3.129 17.562 1 98.5 143 SER A N 1
ATOM 1085 C CA . SER A 1 143 ? 1.896 3.176 18.344 1 98.5 143 SER A CA 1
ATOM 1086 C C . SER A 1 143 ? 2.529 1.795 18.469 1 98.5 143 SER A C 1
ATOM 1088 O O . SER A 1 143 ? 3.75 1.654 18.375 1 98.5 143 SER A O 1
ATOM 1090 N N . LEU A 1 144 ? 1.716 0.82 18.641 1 98.56 144 LEU A N 1
ATOM 1091 C CA . LEU A 1 144 ? 2.197 -0.552 18.75 1 98.56 144 LEU A CA 1
ATOM 1092 C C . LEU A 1 144 ? 2.889 -0.995 17.469 1 98.56 144 LEU A C 1
ATOM 1094 O O . LEU A 1 144 ? 3.91 -1.684 17.516 1 98.56 144 LEU A O 1
ATOM 1098 N N . SER A 1 145 ? 2.312 -0.626 16.359 1 98.44 145 SER A N 1
ATOM 1099 C CA . SER A 1 145 ? 2.893 -0.986 15.07 1 98.44 145 SER A CA 1
ATOM 1100 C C . SER A 1 145 ? 4.32 -0.467 14.945 1 98.44 145 SER A C 1
ATOM 1102 O O . SER A 1 145 ? 5.23 -1.219 14.586 1 98.44 145 SER A O 1
ATOM 1104 N N . VAL A 1 146 ? 4.527 0.793 15.281 1 97.88 146 VAL A N 1
ATOM 1105 C CA . VAL A 1 146 ? 5.852 1.396 15.172 1 97.88 146 VAL A CA 1
ATOM 1106 C C . VAL A 1 146 ? 6.789 0.777 16.203 1 97.88 146 VAL A C 1
ATOM 1108 O O . VAL A 1 146 ? 7.957 0.503 15.906 1 97.88 146 VAL A O 1
ATOM 1111 N N . PHE A 1 147 ? 6.258 0.526 17.359 1 97.69 147 PHE A N 1
ATOM 1112 C CA . PHE A 1 147 ? 7.051 -0.11 18.406 1 97.69 147 PHE A CA 1
ATOM 1113 C C . PHE A 1 147 ? 7.543 -1.48 17.953 1 97.69 147 PHE A C 1
ATOM 1115 O O . PHE A 1 147 ? 8.719 -1.808 18.109 1 97.69 147 PHE A O 1
ATOM 1122 N N . LEU A 1 148 ? 6.676 -2.264 17.359 1 97 148 LEU A N 1
ATOM 1123 C CA . LEU A 1 148 ? 7.031 -3.6 16.891 1 97 148 LEU A CA 1
ATOM 1124 C C . LEU A 1 148 ? 8.039 -3.525 15.75 1 97 148 LEU A C 1
ATOM 1126 O O . LEU A 1 148 ? 8.992 -4.301 15.711 1 97 148 LEU A O 1
ATOM 1130 N N . ALA A 1 149 ? 7.82 -2.604 14.844 1 96.25 149 ALA A N 1
ATOM 1131 C CA . ALA A 1 149 ? 8.75 -2.432 13.734 1 96.25 149 ALA A CA 1
ATOM 1132 C C . ALA A 1 149 ? 10.141 -2.039 14.234 1 96.25 149 ALA A C 1
ATOM 1134 O O . ALA A 1 149 ? 11.148 -2.594 13.797 1 96.25 149 ALA A O 1
ATOM 1135 N N . TYR A 1 150 ? 10.141 -1.102 15.164 1 94.94 150 TYR A N 1
ATOM 1136 C CA . TYR A 1 150 ? 11.398 -0.621 15.719 1 94.94 150 TYR A CA 1
ATOM 1137 C C . TYR A 1 150 ? 12.141 -1.739 16.438 1 94.94 150 TYR A C 1
ATOM 1139 O O . TYR A 1 150 ? 13.344 -1.912 16.266 1 94.94 150 TYR A O 1
ATOM 1147 N N . THR A 1 151 ? 11.422 -2.523 17.234 1 94 151 THR A N 1
ATOM 1148 C CA . THR A 1 151 ? 12.031 -3.607 17.984 1 94 151 THR A CA 1
ATOM 1149 C C . THR A 1 151 ? 12.508 -4.723 17.062 1 94 151 THR A C 1
ATOM 1151 O O . THR A 1 151 ? 13.562 -5.316 17.297 1 94 151 THR A O 1
ATOM 1154 N N . LEU A 1 152 ? 11.75 -4.938 16.062 1 92.19 152 LEU A N 1
ATOM 1155 C CA . LEU A 1 152 ? 12.125 -5.965 15.102 1 92.19 152 LEU A CA 1
ATOM 1156 C C . LEU A 1 152 ? 13.383 -5.574 14.344 1 92.19 152 LEU A C 1
ATOM 1158 O O . LEU A 1 152 ? 14.188 -6.438 13.984 1 92.19 152 LEU A O 1
ATOM 1162 N N . ALA A 1 153 ? 13.547 -4.328 14.133 1 91.38 153 ALA A N 1
ATOM 1163 C CA . ALA A 1 153 ? 14.656 -3.826 13.328 1 91.38 153 ALA A CA 1
ATOM 1164 C C . ALA A 1 153 ? 15.93 -3.713 14.164 1 91.38 153 ALA A C 1
ATOM 1166 O O . ALA A 1 153 ? 17.031 -3.668 13.617 1 91.38 153 ALA A O 1
ATOM 1167 N N . ARG A 1 154 ? 15.797 -3.598 15.438 1 89.06 154 ARG A N 1
ATOM 1168 C CA . ARG A 1 154 ? 16.938 -3.383 16.312 1 89.06 154 ARG A CA 1
ATOM 1169 C C . ARG A 1 154 ? 17.812 -4.637 16.406 1 89.06 154 ARG A C 1
ATOM 1171 O O . ARG A 1 154 ? 17.297 -5.738 16.609 1 89.06 154 ARG A O 1
ATOM 1178 N N . ASN A 1 155 ? 19.141 -4.434 16.047 1 83.62 155 ASN A N 1
ATOM 1179 C CA . ASN A 1 155 ? 20.109 -5.512 16.109 1 83.62 155 ASN A CA 1
ATOM 1180 C C . ASN A 1 155 ? 21.391 -5.074 16.812 1 83.62 155 ASN A C 1
ATOM 1182 O O . ASN A 1 155 ? 22.062 -4.141 16.359 1 83.62 155 ASN A O 1
ATOM 1186 N N . ARG A 1 156 ? 21.781 -5.781 17.797 1 83.94 156 ARG A N 1
ATOM 1187 C CA . ARG A 1 156 ? 23.016 -5.535 18.531 1 83.94 156 ARG A CA 1
ATOM 1188 C C . ARG A 1 156 ? 23.125 -4.07 18.953 1 83.94 156 ARG A C 1
ATOM 1190 O O . ARG A 1 156 ? 24.172 -3.436 18.75 1 83.94 156 ARG A O 1
ATOM 1197 N N . GLY A 1 157 ? 22.031 -3.492 19.312 1 81.19 157 GLY A N 1
ATOM 1198 C CA . GLY A 1 157 ? 22.031 -2.143 19.859 1 81.19 157 GLY A CA 1
ATOM 1199 C C . GLY A 1 157 ? 21.969 -1.07 18.781 1 81.19 157 GLY A C 1
ATOM 1200 O O . GLY A 1 157 ? 21.984 0.123 19.094 1 81.19 157 GLY A O 1
ATOM 1201 N N . GLN A 1 158 ? 21.938 -1.546 17.531 1 87 158 GLN A N 1
ATOM 1202 C CA . GLN A 1 158 ? 21.844 -0.59 16.438 1 87 158 GLN A CA 1
ATOM 1203 C C . GLN A 1 158 ? 20.531 -0.751 15.688 1 87 158 GLN A C 1
ATOM 1205 O O . GLN A 1 158 ? 19.875 -1.798 15.773 1 87 158 GLN A O 1
ATOM 1210 N N . THR A 1 159 ? 20.172 0.317 15.078 1 87.5 159 THR A N 1
ATOM 1211 C CA . THR A 1 159 ? 18.953 0.315 14.281 1 87.5 159 THR A CA 1
ATOM 1212 C C . THR A 1 159 ? 19.234 0.794 12.859 1 87.5 159 THR A C 1
ATOM 1214 O O . THR A 1 159 ? 18.922 1.93 12.508 1 87.5 159 THR A O 1
ATOM 1217 N N . PRO A 1 160 ? 19.734 -0.136 12.094 1 87.38 160 PRO A N 1
ATOM 1218 C CA . PRO A 1 160 ? 20.016 0.272 10.719 1 87.38 160 PRO A CA 1
ATOM 1219 C C . PRO A 1 160 ? 18.766 0.708 9.969 1 87.38 160 PRO A C 1
ATOM 1221 O O . PRO A 1 160 ? 17.688 0.124 10.148 1 87.38 160 PRO A O 1
ATOM 1224 N N . VAL A 1 161 ? 18.922 1.675 9.164 1 87.25 161 VAL A N 1
ATOM 1225 C CA . VAL A 1 161 ? 17.812 2.322 8.461 1 87.25 161 VAL A CA 1
ATOM 1226 C C . VAL A 1 161 ? 17.125 1.315 7.547 1 87.25 161 VAL A C 1
ATOM 1228 O O . VAL A 1 161 ? 15.891 1.26 7.496 1 87.25 161 VAL A O 1
ATOM 1231 N N . VAL A 1 162 ? 17.828 0.497 6.855 1 85 162 VAL A N 1
ATOM 1232 C CA . VAL A 1 162 ? 17.297 -0.462 5.895 1 85 162 VAL A CA 1
ATOM 1233 C C . VAL A 1 162 ? 16.438 -1.499 6.625 1 85 162 VAL A C 1
ATOM 1235 O O . VAL A 1 162 ? 15.344 -1.838 6.176 1 85 162 VAL A O 1
ATOM 1238 N N . THR A 1 163 ? 16.891 -1.985 7.711 1 88.25 163 THR A N 1
ATOM 1239 C CA . THR A 1 163 ? 16.172 -2.98 8.492 1 88.25 163 THR A CA 1
ATOM 1240 C C . THR A 1 163 ? 14.898 -2.383 9.078 1 88.25 163 THR A C 1
ATOM 1242 O O . THR A 1 163 ? 13.883 -3.07 9.203 1 88.25 163 THR A O 1
ATOM 1245 N N . LEU A 1 164 ? 15.008 -1.171 9.406 1 90.88 164 LEU A N 1
ATOM 1246 C CA . LEU A 1 164 ? 13.844 -0.481 9.938 1 90.88 164 LEU A CA 1
ATOM 1247 C C . LEU A 1 164 ? 12.734 -0.392 8.891 1 90.88 164 LEU A C 1
ATOM 1249 O O . LEU A 1 164 ? 11.57 -0.629 9.195 1 90.88 164 LEU A O 1
ATOM 1253 N N . VAL A 1 165 ? 13.117 -0.058 7.695 1 89.88 165 VAL A N 1
ATOM 1254 C CA . VAL A 1 165 ? 12.148 0.042 6.613 1 89.88 165 VAL A CA 1
ATOM 1255 C C . VAL A 1 165 ? 11.508 -1.322 6.363 1 89.88 165 VAL A C 1
ATOM 1257 O O . VAL A 1 165 ? 10.281 -1.432 6.273 1 89.88 165 VAL A O 1
ATOM 1260 N N . LEU A 1 166 ? 12.312 -2.348 6.309 1 87.56 166 LEU A N 1
ATOM 1261 C CA . LEU A 1 166 ? 11.82 -3.699 6.07 1 87.56 166 LEU A CA 1
ATOM 1262 C C . LEU A 1 166 ? 10.898 -4.152 7.199 1 87.56 166 LEU A C 1
ATOM 1264 O O . LEU A 1 166 ? 9.859 -4.773 6.949 1 87.56 166 LEU A O 1
ATOM 1268 N N . ALA A 1 167 ? 11.289 -3.865 8.383 1 93 167 ALA A N 1
ATOM 1269 C CA . ALA A 1 167 ? 10.453 -4.191 9.539 1 93 167 ALA A CA 1
ATOM 1270 C C . ALA A 1 167 ? 9.102 -3.496 9.445 1 93 167 ALA A C 1
ATOM 1272 O O . ALA A 1 167 ? 8.07 -4.09 9.766 1 93 167 ALA A O 1
ATOM 1273 N N . GLY A 1 168 ? 9.094 -2.252 9.078 1 93.88 168 GLY A N 1
ATOM 1274 C CA . GLY A 1 168 ? 7.844 -1.534 8.883 1 93.88 168 GLY A CA 1
ATOM 1275 C C . GLY A 1 168 ? 6.934 -2.195 7.863 1 93.88 168 GLY A C 1
ATOM 1276 O O . GLY A 1 168 ? 5.727 -2.305 8.086 1 93.88 168 GLY A O 1
ATOM 1277 N N . ILE A 1 169 ? 7.504 -2.627 6.793 1 89.5 169 ILE A N 1
ATOM 1278 C CA . ILE A 1 169 ? 6.75 -3.305 5.742 1 89.5 169 ILE A CA 1
ATOM 1279 C C . ILE A 1 169 ? 6.125 -4.582 6.297 1 89.5 169 ILE A C 1
ATOM 1281 O O . ILE A 1 169 ? 4.945 -4.859 6.062 1 89.5 169 ILE A O 1
ATOM 1285 N N . ILE A 1 170 ? 6.891 -5.328 6.996 1 91.44 170 ILE A N 1
ATOM 1286 C CA . ILE A 1 170 ? 6.445 -6.598 7.562 1 91.44 170 ILE A CA 1
ATOM 1287 C C . ILE A 1 170 ? 5.285 -6.352 8.531 1 91.44 170 ILE A C 1
ATOM 1289 O O . ILE A 1 170 ? 4.219 -6.949 8.391 1 91.44 170 ILE A O 1
ATOM 1293 N N . ILE A 1 171 ? 5.508 -5.461 9.438 1 94.94 171 ILE A N 1
ATOM 1294 C CA . ILE A 1 171 ? 4.5 -5.184 10.461 1 94.94 171 ILE A CA 1
ATOM 1295 C C . ILE A 1 171 ? 3.26 -4.574 9.805 1 94.94 171 ILE A C 1
ATOM 1297 O O . ILE A 1 171 ? 2.131 -4.922 10.156 1 94.94 171 ILE A O 1
ATOM 1301 N N . GLY A 1 172 ? 3.471 -3.648 8.883 1 95.44 172 GLY A N 1
ATOM 1302 C CA . GLY A 1 172 ? 2.359 -3.088 8.133 1 95.44 172 GLY A CA 1
ATOM 1303 C C . GLY A 1 172 ? 1.521 -4.141 7.438 1 95.44 172 GLY A C 1
ATOM 1304 O O . GLY A 1 172 ? 0.292 -4.055 7.418 1 95.44 172 GLY A O 1
ATOM 1305 N N . SER A 1 173 ? 2.168 -5.129 6.895 1 91.94 173 SER A N 1
ATOM 1306 C CA . SER A 1 173 ? 1.464 -6.195 6.191 1 91.94 173 SER A CA 1
ATOM 1307 C C . SER A 1 173 ? 0.656 -7.055 7.156 1 91.94 173 SER A C 1
ATOM 1309 O O . SER A 1 173 ? -0.454 -7.484 6.836 1 91.94 173 SER A O 1
ATOM 1311 N N . ILE A 1 174 ? 1.217 -7.332 8.258 1 94.25 174 ILE A N 1
ATOM 1312 C CA . ILE A 1 174 ? 0.525 -8.125 9.273 1 94.25 174 ILE A CA 1
ATOM 1313 C C . ILE A 1 174 ? -0.735 -7.391 9.727 1 94.25 174 ILE A C 1
ATOM 1315 O O . ILE A 1 174 ? -1.827 -7.961 9.727 1 94.25 174 ILE A O 1
ATOM 1319 N N . PHE A 1 175 ? -0.574 -6.172 10.062 1 97.75 175 PHE A N 1
ATOM 1320 C CA . PHE A 1 175 ? -1.737 -5.402 10.492 1 97.75 175 PHE A CA 1
ATOM 1321 C C . PHE A 1 175 ? -2.717 -5.219 9.336 1 97.75 175 PHE A C 1
ATOM 1323 O O . PHE A 1 175 ? -3.932 -5.18 9.547 1 97.75 175 PHE A O 1
ATOM 1330 N N . GLY A 1 176 ? -2.178 -5.082 8.117 1 96.62 176 GLY A N 1
ATOM 1331 C CA . GLY A 1 176 ? -3.055 -5.051 6.961 1 96.62 176 GLY A CA 1
ATOM 1332 C C . GLY A 1 176 ? -3.93 -6.285 6.844 1 96.62 176 GLY A C 1
ATOM 1333 O O . GLY A 1 176 ? -5.121 -6.18 6.543 1 96.62 176 GLY A O 1
ATOM 1334 N N . ALA A 1 177 ? -3.348 -7.422 7.078 1 95.88 177 ALA A N 1
ATOM 1335 C CA . ALA A 1 177 ? -4.102 -8.672 7.074 1 95.88 177 ALA A CA 1
ATOM 1336 C C . ALA A 1 177 ? -5.156 -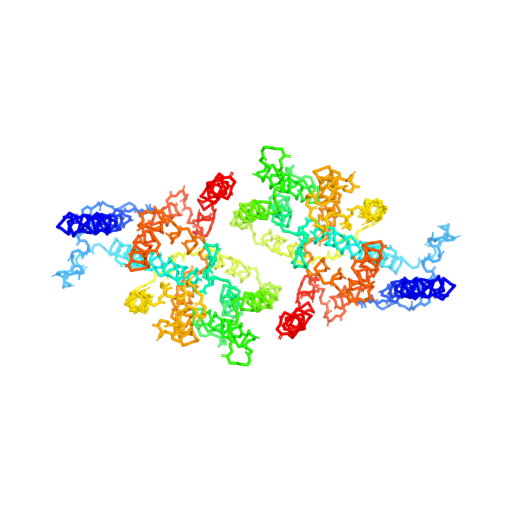8.68 8.172 1 95.88 177 ALA A C 1
ATOM 1338 O O . ALA A 1 177 ? -6.281 -9.148 7.965 1 95.88 177 ALA A O 1
ATOM 1339 N N . CYS A 1 178 ? -4.801 -8.18 9.312 1 97.56 178 CYS A N 1
ATOM 1340 C CA . CYS A 1 178 ? -5.742 -8.102 10.422 1 97.56 178 CYS A CA 1
ATOM 1341 C C . CYS A 1 178 ? -6.91 -7.188 10.086 1 97.56 178 CYS A C 1
ATOM 1343 O O . CYS A 1 178 ? -8.055 -7.477 10.445 1 97.56 178 CYS A O 1
ATOM 1345 N N . VAL A 1 179 ? -6.625 -6.082 9.43 1 98.44 179 VAL A N 1
ATOM 1346 C CA . VAL A 1 179 ? -7.684 -5.191 8.969 1 98.44 179 VAL A CA 1
ATOM 1347 C C . VAL A 1 179 ? -8.617 -5.945 8.016 1 98.44 179 VAL A C 1
ATOM 1349 O O . VAL A 1 179 ? -9.836 -5.82 8.109 1 98.44 179 VAL A O 1
ATOM 1352 N N . SER A 1 180 ? -8.039 -6.754 7.133 1 97.75 180 SER A N 1
ATOM 1353 C CA . SER A 1 180 ? -8.828 -7.531 6.184 1 97.75 180 SER A CA 1
ATOM 1354 C C . SER A 1 180 ? -9.727 -8.531 6.898 1 97.75 180 SER A C 1
ATOM 1356 O O . SER A 1 180 ? -10.867 -8.758 6.488 1 97.75 180 SER A O 1
ATOM 1358 N N . ILE A 1 181 ? -9.25 -9.109 7.969 1 97.12 181 ILE A N 1
ATOM 1359 C CA . ILE A 1 181 ? -10.055 -10.023 8.773 1 97.12 181 ILE A CA 1
ATOM 1360 C C . ILE A 1 181 ? -11.234 -9.281 9.375 1 97.12 181 ILE A C 1
ATOM 1362 O O . ILE A 1 181 ? -12.367 -9.773 9.344 1 97.12 181 ILE A O 1
ATOM 1366 N N . MET A 1 182 ? -11.016 -8.086 9.898 1 98.19 182 MET A N 1
ATOM 1367 C CA . MET A 1 182 ? -12.086 -7.293 10.484 1 98.19 182 MET A CA 1
ATOM 1368 C C . MET A 1 182 ? -13.133 -6.93 9.43 1 98.19 182 MET A C 1
ATOM 1370 O O . MET A 1 182 ? -14.336 -6.996 9.688 1 98.19 182 MET A O 1
ATOM 1374 N N . LYS A 1 183 ? -12.656 -6.512 8.297 1 98.06 183 LYS A N 1
ATOM 1375 C CA . LYS A 1 183 ? -13.57 -6.199 7.199 1 98.06 183 LYS A CA 1
ATOM 1376 C C . LYS A 1 183 ? -14.406 -7.414 6.824 1 98.06 183 LYS A C 1
ATOM 1378 O O . LYS A 1 183 ? -15.609 -7.293 6.574 1 98.06 183 LYS A O 1
ATOM 1383 N N . TYR A 1 184 ? -13.758 -8.57 6.816 1 96.38 184 TYR A N 1
ATOM 1384 C CA . TYR A 1 184 ? -14.391 -9.82 6.426 1 96.38 184 TYR A CA 1
ATOM 1385 C C . TYR A 1 184 ? -15.516 -10.195 7.387 1 96.38 184 TYR A C 1
ATOM 1387 O O . TYR A 1 184 ? -16.578 -10.656 6.961 1 96.38 184 TYR A O 1
ATOM 1395 N N . ILE A 1 185 ? -15.367 -9.93 8.656 1 96.44 185 ILE A N 1
ATOM 1396 C CA . ILE A 1 185 ? -16.344 -10.406 9.641 1 96.44 185 ILE A CA 1
ATOM 1397 C C . ILE A 1 185 ? -17.344 -9.297 9.953 1 96.44 185 ILE A C 1
ATOM 1399 O O . ILE A 1 185 ? -18.297 -9.508 10.703 1 96.44 185 ILE A O 1
ATOM 1403 N N . SER A 1 186 ? -17.141 -8.102 9.414 1 97.38 186 SER A N 1
ATOM 1404 C CA . SER A 1 186 ? -18 -6.957 9.703 1 97.38 186 SER A CA 1
ATOM 1405 C C . SER A 1 186 ? -19.328 -7.066 8.961 1 97.38 186 SER A C 1
ATOM 1407 O O . SER A 1 186 ? -19.422 -7.711 7.914 1 97.38 186 SER A O 1
ATOM 1409 N N . ASP A 1 187 ? -20.359 -6.465 9.547 1 97.81 187 ASP A N 1
ATOM 1410 C CA . ASP A 1 187 ? -21.578 -6.266 8.773 1 97.81 187 ASP A CA 1
ATOM 1411 C C . ASP A 1 187 ? -21.422 -5.094 7.809 1 97.81 187 ASP A C 1
ATOM 1413 O O . ASP A 1 187 ? -20.375 -4.461 7.75 1 97.81 187 ASP A O 1
ATOM 1417 N N . ASP A 1 188 ? -22.469 -4.773 7.039 1 97.75 188 ASP A N 1
ATOM 1418 C CA . ASP A 1 188 ? -22.344 -3.793 5.965 1 97.75 188 ASP A CA 1
ATOM 1419 C C . ASP A 1 188 ? -22.078 -2.398 6.523 1 97.75 188 ASP A C 1
ATOM 1421 O O . ASP A 1 188 ? -21.266 -1.652 5.973 1 97.75 188 ASP A O 1
ATOM 1425 N N . THR A 1 189 ? -22.75 -2.053 7.594 1 97.56 189 THR A N 1
ATOM 1426 C CA . THR A 1 189 ? -22.562 -0.736 8.195 1 97.56 189 THR A CA 1
ATOM 1427 C C . THR A 1 189 ? -21.156 -0.596 8.766 1 97.56 189 THR A C 1
ATOM 1429 O O . THR A 1 189 ? -20.5 0.432 8.57 1 97.56 189 THR A O 1
ATOM 1432 N N . GLN A 1 190 ? -20.688 -1.631 9.414 1 98 190 GLN A N 1
ATOM 1433 C CA . GLN A 1 190 ? -19.344 -1.645 9.984 1 98 190 GLN A CA 1
ATOM 1434 C C . GLN A 1 190 ? -18.281 -1.587 8.891 1 98 190 GLN A C 1
ATOM 1436 O O . GLN A 1 190 ? -17.281 -0.883 9.031 1 98 190 GLN A O 1
ATOM 1441 N N . LEU A 1 191 ? -18.547 -2.363 7.883 1 98.5 191 LEU A N 1
ATOM 1442 C CA . LEU A 1 191 ? -17.609 -2.373 6.766 1 98.5 191 LEU A CA 1
ATOM 1443 C C . LEU A 1 191 ? -17.469 -0.979 6.164 1 98.5 191 LEU A C 1
ATOM 1445 O O . LEU A 1 191 ? -16.359 -0.519 5.91 1 98.5 191 LEU A O 1
ATOM 1449 N N . ARG A 1 192 ? -18.547 -0.332 5.938 1 98 192 ARG A N 1
ATOM 1450 C CA . ARG A 1 192 ? -18.531 1.015 5.375 1 98 192 ARG A CA 1
ATOM 1451 C C . ARG A 1 192 ? -17.797 1.981 6.301 1 98 192 ARG A C 1
ATOM 1453 O O . ARG A 1 192 ? -17 2.803 5.84 1 98 192 ARG A O 1
ATOM 1460 N N . GLU A 1 193 ? -18.047 1.833 7.578 1 97.31 193 GLU A N 1
ATOM 1461 C CA . GLU A 1 193 ? -17.391 2.707 8.547 1 97.31 193 GLU A CA 1
ATOM 1462 C C . GLU A 1 193 ? -15.883 2.494 8.562 1 97.31 193 GLU A C 1
ATOM 1464 O O . GLU A 1 193 ? -15.117 3.455 8.656 1 97.31 193 GLU A O 1
ATOM 1469 N N . ILE A 1 194 ? -15.43 1.242 8.453 1 98.44 194 ILE A N 1
ATOM 1470 C CA . ILE A 1 194 ? -14.008 0.939 8.422 1 98.44 194 ILE A CA 1
ATOM 1471 C C . ILE A 1 194 ? -13.375 1.56 7.176 1 98.44 194 ILE A C 1
ATOM 1473 O O . ILE A 1 194 ? -12.344 2.23 7.262 1 98.44 194 ILE A O 1
ATOM 1477 N N . VAL A 1 195 ? -14.008 1.352 6.055 1 98.19 195 VAL A N 1
ATOM 1478 C CA . VAL A 1 195 ? -13.477 1.8 4.773 1 98.19 195 VAL A CA 1
ATOM 1479 C C . VAL A 1 195 ? -13.406 3.324 4.746 1 98.19 195 VAL A C 1
ATOM 1481 O O . VAL A 1 195 ? -12.398 3.898 4.34 1 98.19 195 VAL A O 1
ATOM 1484 N N . PHE A 1 196 ? -14.359 3.969 5.25 1 96.88 196 PHE A N 1
ATOM 1485 C CA . PHE A 1 196 ? -14.406 5.426 5.23 1 96.88 196 PHE A CA 1
ATOM 1486 C C . PHE A 1 196 ? -13.414 6.012 6.23 1 96.88 196 PHE A C 1
ATOM 1488 O O . PHE A 1 196 ? -12.797 7.043 5.969 1 96.88 196 PHE A O 1
ATOM 1495 N N . TRP A 1 197 ? -13.352 5.395 7.363 1 97.25 197 TRP A N 1
ATOM 1496 C CA . TRP A 1 197 ? -12.359 5.832 8.336 1 97.25 197 TRP A CA 1
ATOM 1497 C C . TRP A 1 197 ? -10.961 5.852 7.723 1 97.25 197 TRP A C 1
ATOM 1499 O O . TRP A 1 197 ? -10.188 6.781 7.961 1 97.25 197 TRP A O 1
ATOM 1509 N N . MET A 1 198 ? -10.648 4.883 6.926 1 97.69 198 MET A N 1
ATOM 1510 C CA . MET A 1 198 ? -9.32 4.734 6.344 1 97.69 198 MET A CA 1
ATOM 1511 C C . MET A 1 198 ? -9.055 5.824 5.305 1 97.69 198 MET A C 1
ATOM 1513 O O . MET A 1 198 ? -7.906 6.082 4.949 1 97.69 198 MET A O 1
ATOM 1517 N N . MET A 1 199 ? -10.094 6.438 4.809 1 97.12 199 MET A N 1
ATOM 1518 C CA . MET A 1 199 ? -9.922 7.488 3.809 1 97.12 199 MET A CA 1
ATOM 1519 C C . MET A 1 199 ? -9.695 8.844 4.473 1 97.12 199 MET A C 1
ATOM 1521 O O . MET A 1 199 ? -9.305 9.805 3.809 1 97.12 199 MET A O 1
ATOM 1525 N N . GLY A 1 200 ? -9.914 8.93 5.75 1 96.62 200 GLY A N 1
ATOM 1526 C CA . GLY A 1 200 ? -9.633 10.125 6.527 1 96.62 200 GLY A CA 1
ATOM 1527 C C . GLY A 1 200 ? -10.641 11.227 6.312 1 96.62 200 GLY A C 1
ATOM 1528 O O . GLY A 1 200 ? -11.305 11.273 5.273 1 96.62 200 GLY A O 1
ATOM 1529 N N . GLY A 1 201 ? -10.797 12.055 7.332 1 96.06 201 GLY A N 1
ATOM 1530 C CA . GLY A 1 201 ? -11.688 13.203 7.258 1 96.06 201 GLY A CA 1
ATOM 1531 C C . GLY A 1 201 ? -11.836 13.93 8.586 1 96.06 201 GLY A C 1
ATOM 1532 O O . GLY A 1 201 ? -11.453 13.398 9.633 1 96.06 201 GLY A O 1
ATOM 1533 N N . PHE A 1 202 ? -12.383 15.109 8.484 1 95.81 202 PHE A N 1
ATOM 1534 C CA . PHE A 1 202 ? -12.555 15.945 9.664 1 95.81 202 PHE A CA 1
ATOM 1535 C C . PHE A 1 202 ? -14.031 16.031 10.055 1 95.81 202 PHE A C 1
ATOM 1537 O O . PHE A 1 202 ? -14.43 16.938 10.789 1 95.81 202 PHE A O 1
ATOM 1544 N N . TYR A 1 203 ? -14.844 15.055 9.664 1 88.69 203 TYR A N 1
ATOM 1545 C CA . TYR A 1 203 ? -16.297 15.062 9.734 1 88.69 203 TYR A CA 1
ATOM 1546 C C . TYR A 1 203 ? -16.781 15.102 11.18 1 88.69 203 TYR A C 1
ATOM 1548 O O . TYR A 1 203 ? -17.828 15.664 11.477 1 88.69 203 TYR A O 1
ATOM 1556 N N . TYR A 1 204 ? -16.047 14.547 12.078 1 87.75 204 TYR A N 1
ATOM 1557 C CA . TYR A 1 204 ? -16.562 14.359 13.43 1 87.75 204 TYR A CA 1
ATOM 1558 C C . TYR A 1 204 ? -15.688 15.062 14.453 1 87.75 204 TYR A C 1
ATOM 1560 O O . TYR A 1 204 ? -15.719 14.734 15.641 1 87.75 204 TYR A O 1
ATOM 1568 N N . THR A 1 205 ? -15.016 16.047 13.938 1 95.06 205 THR A N 1
ATOM 1569 C CA . THR A 1 205 ? -14.102 16.75 14.836 1 95.06 205 THR A CA 1
ATOM 1570 C C . THR A 1 205 ? -14.875 17.578 15.852 1 95.06 205 THR A C 1
ATOM 1572 O O . THR A 1 205 ? -15.82 18.297 15.492 1 95.06 205 THR A O 1
ATOM 1575 N N . THR A 1 206 ? -14.547 17.484 17.094 1 95.69 206 THR A N 1
ATOM 1576 C CA . THR A 1 206 ? -15.133 18.266 18.172 1 95.69 206 THR A CA 1
ATOM 1577 C C . THR A 1 206 ? -14.055 19.016 18.953 1 95.69 206 THR A C 1
ATOM 1579 O O . THR A 1 206 ? -12.867 18.828 18.719 1 95.69 206 THR A O 1
ATOM 1582 N N . TRP A 1 207 ? -14.5 19.844 19.844 1 96.88 207 TRP A N 1
ATOM 1583 C CA . TRP A 1 207 ? -13.562 20.578 20.688 1 96.88 207 TRP A CA 1
ATOM 1584 C C . TRP A 1 207 ? -12.742 19.625 21.562 1 96.88 207 TRP A C 1
ATOM 1586 O O . TRP A 1 207 ? -11.586 19.906 21.875 1 96.88 207 TRP A O 1
ATOM 1596 N N . ASN A 1 208 ? -13.312 18.484 21.891 1 94.5 208 ASN A N 1
ATOM 1597 C CA . ASN A 1 208 ? -12.555 17.5 22.656 1 94.5 208 ASN A CA 1
ATOM 1598 C C . ASN A 1 208 ? -11.336 17 21.875 1 94.5 208 ASN A C 1
ATOM 1600 O O . ASN A 1 208 ? -10.273 16.781 22.453 1 94.5 208 ASN A O 1
ATOM 1604 N N . ASP A 1 209 ? -11.492 16.859 20.594 1 94.44 209 ASP A N 1
ATOM 1605 C CA . ASP A 1 209 ? -10.383 16.484 19.734 1 94.44 209 ASP A CA 1
ATOM 1606 C C . ASP A 1 209 ? -9.312 17.578 19.703 1 94.44 209 ASP A C 1
ATOM 1608 O O . ASP A 1 209 ? -8.117 17.281 19.719 1 94.44 209 ASP A O 1
ATOM 1612 N N . VAL A 1 210 ? -9.766 18.766 19.688 1 97.31 210 VAL A N 1
ATOM 1613 C CA . VAL A 1 210 ? -8.852 19.906 19.641 1 97.31 210 VAL A CA 1
ATOM 1614 C C . VAL A 1 210 ? -8.016 19.953 20.922 1 97.31 210 VAL A C 1
ATOM 1616 O O . VAL A 1 210 ? -6.789 20.078 20.859 1 97.31 210 VAL A O 1
ATOM 1619 N N . TYR A 1 211 ? -8.664 19.781 22.031 1 96.75 211 TYR A N 1
ATOM 1620 C CA . TYR A 1 211 ? -7.992 19.891 23.328 1 96.75 211 TYR A CA 1
ATOM 1621 C C . TYR A 1 211 ? -6.953 18.781 23.5 1 96.75 211 TYR A C 1
ATOM 1623 O O . TYR A 1 211 ? -5.949 18.969 24.188 1 96.75 211 TYR A O 1
ATOM 1631 N N . LEU A 1 212 ? -7.195 17.75 22.828 1 94.5 212 LEU A N 1
ATOM 1632 C CA . LEU A 1 212 ? -6.273 16.625 22.953 1 94.5 212 LEU A CA 1
ATOM 1633 C C . LEU A 1 212 ? -5.164 16.703 21.906 1 94.5 212 LEU A C 1
ATOM 1635 O O . LEU A 1 212 ? -3.98 16.609 22.25 1 94.5 212 LEU A O 1
ATOM 1639 N N . THR A 1 213 ? -5.469 16.922 20.688 1 97.25 213 THR A N 1
ATOM 1640 C CA . THR A 1 213 ? -4.555 16.797 19.562 1 97.25 213 THR A CA 1
ATOM 1641 C C . THR A 1 213 ? -3.637 18.016 19.469 1 97.25 213 THR A C 1
ATOM 1643 O O . THR A 1 213 ? -2.43 17.875 19.266 1 97.25 213 THR A O 1
ATOM 1646 N N . VAL A 1 214 ? -4.098 19.219 19.703 1 98.38 214 VAL A N 1
ATOM 1647 C CA . VAL A 1 214 ? -3.379 20.453 19.438 1 98.38 214 VAL A CA 1
ATOM 1648 C C . VAL A 1 214 ? -2.166 20.562 20.359 1 98.38 214 VAL A C 1
ATOM 1650 O O . VAL A 1 214 ? -1.035 20.719 19.891 1 98.38 214 VAL A O 1
ATOM 1653 N N . PRO A 1 215 ? -2.363 20.406 21.656 1 98.5 215 PRO A N 1
ATOM 1654 C CA . PRO A 1 215 ? -1.188 20.547 22.516 1 98.5 215 PRO A CA 1
ATOM 1655 C C . PRO A 1 215 ? -0.137 19.469 22.266 1 98.5 215 PRO A C 1
ATOM 1657 O O . PRO A 1 215 ? 1.062 19.766 22.234 1 98.5 215 PRO A O 1
ATOM 1660 N N . VAL A 1 216 ? -0.577 18.234 22.047 1 98.5 216 VAL A N 1
ATOM 1661 C CA . VAL A 1 216 ? 0.355 17.125 21.844 1 98.5 216 VAL A CA 1
ATOM 1662 C C . VAL A 1 216 ? 1.173 17.375 20.578 1 98.5 216 VAL A C 1
ATOM 1664 O O . VAL A 1 216 ? 2.398 17.234 20.578 1 98.5 216 VAL A O 1
ATOM 1667 N N . VAL A 1 217 ? 0.518 17.766 19.547 1 98.81 217 VAL A N 1
ATOM 1668 C CA . VAL A 1 217 ? 1.179 17.969 18.266 1 98.81 217 VAL A CA 1
ATOM 1669 C C . VAL A 1 217 ? 2.113 19.188 18.344 1 98.81 217 VAL A C 1
ATOM 1671 O O . VAL A 1 217 ? 3.285 19.094 17.969 1 98.81 217 VAL A O 1
ATOM 1674 N N . LEU A 1 218 ? 1.657 20.312 18.891 1 98.69 218 LEU A N 1
ATOM 1675 C CA . LEU A 1 218 ? 2.449 21.531 18.891 1 98.69 218 LEU A CA 1
ATOM 1676 C C . LEU A 1 218 ? 3.65 21.406 19.812 1 98.69 218 LEU A C 1
ATOM 1678 O O . LEU A 1 218 ? 4.742 21.891 19.5 1 98.69 218 LEU A O 1
ATOM 1682 N N . ILE A 1 219 ? 3.465 20.766 20.922 1 98.75 219 ILE A N 1
ATOM 1683 C CA . ILE A 1 219 ? 4.574 20.562 21.844 1 98.75 219 ILE A CA 1
ATOM 1684 C C . ILE A 1 219 ? 5.609 19.641 21.219 1 98.75 219 ILE A C 1
ATOM 1686 O O . ILE A 1 219 ? 6.812 19.922 21.25 1 98.75 219 ILE A O 1
ATOM 1690 N N . SER A 1 220 ? 5.145 18.547 20.625 1 98.81 220 SER A N 1
ATOM 1691 C CA . SER A 1 220 ? 6.051 17.609 19.969 1 98.81 220 SER A CA 1
ATOM 1692 C C . SER A 1 220 ? 6.793 18.266 18.812 1 98.81 220 SER A C 1
ATOM 1694 O O . SER A 1 220 ? 7.996 18.062 18.641 1 98.81 220 SER A O 1
ATOM 1696 N N . VAL A 1 221 ? 6.102 19.047 18.078 1 98.62 221 VAL A N 1
ATOM 1697 C CA . VAL A 1 221 ? 6.695 19.766 16.953 1 98.62 221 VAL A CA 1
ATOM 1698 C C . VAL A 1 221 ? 7.75 20.75 17.469 1 98.62 221 VAL A C 1
ATOM 1700 O O . VAL A 1 221 ? 8.836 20.859 16.875 1 98.62 221 VAL A O 1
ATOM 1703 N N . ALA A 1 222 ? 7.441 21.438 18.531 1 98.56 222 ALA A N 1
ATOM 1704 C CA . ALA A 1 222 ? 8.383 22.375 19.125 1 98.56 222 ALA A CA 1
ATOM 1705 C C . ALA A 1 222 ? 9.656 21.672 19.578 1 98.56 222 ALA A C 1
ATOM 1707 O O . ALA A 1 222 ? 10.766 22.156 19.344 1 98.56 222 ALA A O 1
ATOM 1708 N N . ILE A 1 223 ? 9.508 20.516 20.156 1 98.44 223 ILE A N 1
ATOM 1709 C CA . ILE A 1 223 ? 10.664 19.75 20.609 1 98.44 223 ILE A CA 1
ATOM 1710 C C . ILE A 1 223 ? 11.484 19.281 19.422 1 98.44 223 ILE A C 1
ATOM 1712 O O . ILE A 1 223 ? 12.711 19.422 19.406 1 98.44 223 ILE A O 1
ATOM 1716 N N . MET A 1 224 ? 10.812 18.812 18.422 1 98.56 224 MET A N 1
ATOM 1717 C CA . MET A 1 224 ? 11.516 18.344 17.234 1 98.56 224 MET A CA 1
ATOM 1718 C C . MET A 1 224 ? 12.227 19.5 16.531 1 98.56 224 MET A C 1
ATOM 1720 O O . MET A 1 224 ? 13.336 19.328 16.031 1 98.56 224 MET A O 1
ATOM 1724 N N . TRP A 1 225 ? 11.562 20.641 16.578 1 98.19 225 TRP A N 1
ATOM 1725 C CA . TRP A 1 225 ? 12.172 21.812 15.984 1 98.19 225 TRP A CA 1
ATOM 1726 C C . TRP A 1 225 ? 13.414 22.234 16.75 1 98.19 225 TRP A C 1
ATOM 1728 O O . TRP A 1 225 ? 14.43 22.594 16.156 1 98.19 225 TRP A O 1
ATOM 1738 N N . PHE A 1 226 ? 13.312 22.172 18.016 1 97.5 226 PHE A N 1
ATOM 1739 C CA . PHE A 1 226 ? 14.43 22.531 18.875 1 97.5 226 PHE A CA 1
ATOM 1740 C C . PHE A 1 226 ? 15.648 21.672 18.594 1 97.5 226 PHE A C 1
ATOM 1742 O O . PHE A 1 226 ? 16.781 22.156 18.594 1 97.5 226 PHE A O 1
ATOM 1749 N N . PHE A 1 227 ? 15.453 20.438 18.266 1 96.81 227 PHE A N 1
ATOM 1750 C CA . PHE A 1 227 ? 16.547 19.516 17.984 1 96.81 227 PHE A CA 1
ATOM 1751 C C . PHE A 1 227 ? 16.781 19.391 16.484 1 96.81 227 PHE A C 1
ATOM 1753 O O . PHE A 1 227 ? 17.422 18.438 16.016 1 96.81 227 PHE A O 1
ATOM 1760 N N . GLY A 1 228 ? 16.281 20.328 15.719 1 96.38 228 GLY A N 1
ATOM 1761 C CA . GLY A 1 228 ? 16.391 20.297 14.266 1 96.38 228 GLY A CA 1
ATOM 1762 C C . GLY A 1 228 ? 17.828 20.188 13.789 1 96.38 228 GLY A C 1
ATOM 1763 O O . GLY A 1 228 ? 18.109 19.531 12.789 1 96.38 228 GLY A O 1
ATOM 1764 N N . TRP A 1 229 ? 18.766 20.828 14.531 1 95.25 229 TRP A N 1
ATOM 1765 C CA . TRP A 1 229 ? 20.172 20.797 14.125 1 95.25 229 TRP A CA 1
ATOM 1766 C C . TRP A 1 229 ? 20.75 19.391 14.312 1 95.25 229 TRP A C 1
ATOM 1768 O O . TRP A 1 229 ? 21.641 18.984 13.555 1 95.25 229 TRP A O 1
ATOM 1778 N N . LYS A 1 230 ? 20.25 18.656 15.258 1 96.69 230 LYS A N 1
ATOM 1779 C CA . LYS A 1 230 ? 20.703 17.281 15.438 1 96.69 230 LYS A CA 1
ATOM 1780 C C . LYS A 1 230 ? 20.234 16.375 14.297 1 96.69 230 LYS A C 1
ATOM 1782 O O . LYS A 1 230 ? 20.906 15.422 13.922 1 96.69 230 LYS A O 1
ATOM 1787 N N . LEU A 1 231 ? 19.062 16.734 13.805 1 96.56 231 LEU A N 1
ATOM 1788 C CA . LEU A 1 231 ? 18.547 16.016 12.648 1 96.56 231 LEU A CA 1
ATOM 1789 C C . LEU A 1 231 ? 19.453 16.234 11.43 1 96.56 231 LEU A C 1
ATOM 1791 O O . LEU A 1 231 ? 19.641 15.32 10.617 1 96.56 231 LEU A O 1
ATOM 1795 N N . ASN A 1 232 ? 20.016 17.438 11.344 1 96.25 232 ASN A N 1
ATOM 1796 C CA . ASN A 1 232 ? 21 17.719 10.297 1 96.25 232 ASN A CA 1
ATOM 1797 C C . ASN A 1 232 ? 22.203 16.781 10.406 1 96.25 232 ASN A C 1
ATOM 1799 O O . ASN A 1 232 ? 22.688 16.266 9.391 1 96.25 232 ASN A O 1
ATOM 1803 N N . VAL A 1 233 ? 22.609 16.578 11.562 1 94.94 233 VAL A N 1
ATOM 1804 C CA . VAL A 1 233 ? 23.797 15.75 11.82 1 94.94 233 VAL A CA 1
ATOM 1805 C C . VAL A 1 233 ? 23.469 14.289 11.508 1 94.94 233 VAL A C 1
ATOM 1807 O O . VAL A 1 233 ? 24.281 13.578 10.898 1 94.94 233 VAL A O 1
ATOM 1810 N N . LEU A 1 234 ? 22.266 13.891 11.859 1 93.44 234 LEU A N 1
ATOM 1811 C CA . LEU A 1 234 ? 21.844 12.516 11.594 1 93.44 234 LEU A CA 1
ATOM 1812 C C . LEU A 1 234 ? 21.766 12.25 10.094 1 93.44 234 LEU A C 1
ATOM 1814 O O . LEU A 1 234 ? 22.047 11.141 9.641 1 93.44 234 LEU A O 1
ATOM 1818 N N . SER A 1 235 ? 21.453 13.25 9.344 1 91.31 235 SER A N 1
ATOM 1819 C CA . SER A 1 235 ? 21.266 13.102 7.902 1 91.31 235 SER A CA 1
ATOM 1820 C C . SER A 1 235 ? 22.594 12.883 7.191 1 91.31 235 SER A C 1
ATOM 1822 O O . SER A 1 235 ? 22.625 12.477 6.027 1 91.31 235 SER A O 1
ATOM 1824 N N . MET A 1 236 ? 23.672 13.047 7.922 1 91.31 236 MET A N 1
ATOM 1825 C CA . MET A 1 236 ? 25 12.859 7.344 1 91.31 236 MET A CA 1
ATOM 1826 C C . MET A 1 236 ? 25.469 11.414 7.504 1 91.31 236 MET A C 1
ATOM 1828 O O . MET A 1 236 ? 26.422 10.992 6.852 1 91.31 236 MET A O 1
ATOM 1832 N N . GLY A 1 237 ? 24.828 10.703 8.336 1 91.75 237 GLY A N 1
ATOM 1833 C CA . GLY A 1 237 ? 25.219 9.32 8.602 1 91.75 237 GLY A CA 1
ATOM 1834 C C . GLY A 1 237 ? 25.594 9.07 10.047 1 91.75 237 GLY A C 1
ATOM 1835 O O . GLY A 1 237 ? 25.938 10 10.773 1 91.75 237 GLY A O 1
ATOM 1836 N N . ASP A 1 238 ? 25.547 7.836 10.43 1 91.19 238 ASP A N 1
ATOM 1837 C CA . ASP A 1 238 ? 25.766 7.48 11.828 1 91.19 238 ASP A CA 1
ATOM 1838 C C . ASP A 1 238 ? 27.219 7.734 12.25 1 91.19 238 ASP A C 1
ATOM 1840 O O . ASP A 1 238 ? 27.469 8.219 13.352 1 91.19 238 ASP A O 1
ATOM 1844 N N . GLU A 1 239 ? 28.109 7.395 11.344 1 93.56 239 GLU A N 1
ATOM 1845 C CA . GLU A 1 239 ? 29.531 7.582 11.656 1 93.56 239 GLU A CA 1
ATOM 1846 C C . GLU A 1 239 ? 29.875 9.062 11.781 1 93.56 239 GLU A C 1
ATOM 1848 O O . GLU A 1 239 ? 30.562 9.469 12.719 1 93.56 239 GLU A O 1
ATOM 1853 N N . GLU A 1 240 ? 29.344 9.789 10.883 1 94.19 240 GLU A N 1
ATOM 1854 C CA . GLU A 1 240 ? 29.562 11.234 10.922 1 94.19 240 GLU A CA 1
ATOM 1855 C C . GLU A 1 240 ? 28.906 11.859 12.148 1 94.19 240 GLU A C 1
ATOM 1857 O O . GLU A 1 240 ? 29.469 12.773 12.758 1 94.19 240 GLU A O 1
ATOM 1862 N N . ALA A 1 241 ? 27.797 11.383 12.484 1 94.62 241 ALA A N 1
ATOM 1863 C CA . ALA A 1 241 ? 27.078 11.898 13.656 1 94.62 241 ALA A CA 1
ATOM 1864 C C . ALA A 1 241 ? 27.891 11.664 14.93 1 94.62 241 ALA A C 1
ATOM 1866 O O . ALA A 1 241 ? 28.062 12.57 15.75 1 94.62 241 ALA A O 1
ATOM 1867 N N . ARG A 1 242 ? 28.375 10.508 15.016 1 94.94 242 ARG A N 1
ATOM 1868 C CA . ARG A 1 242 ? 29.203 10.18 16.172 1 94.94 242 ARG A CA 1
ATOM 1869 C C . ARG A 1 242 ? 30.438 11.062 16.219 1 94.94 242 ARG A C 1
ATOM 1871 O O . ARG A 1 242 ? 30.844 11.523 17.297 1 94.94 242 ARG A O 1
ATOM 1878 N N . ALA A 1 243 ? 30.984 11.289 15.094 1 96.06 243 ALA A N 1
ATOM 1879 C CA . ALA A 1 243 ? 32.188 12.125 15 1 96.06 243 ALA A CA 1
ATOM 1880 C C . ALA A 1 243 ? 31.891 13.555 15.461 1 96.06 243 ALA A C 1
ATOM 1882 O O . ALA A 1 243 ? 32.75 14.219 16.031 1 96.06 243 ALA A O 1
ATOM 1883 N N . LEU A 1 244 ? 30.719 13.977 15.328 1 95.62 244 LEU A N 1
ATOM 1884 C CA . LEU A 1 244 ? 30.328 15.336 15.695 1 95.62 244 LEU A CA 1
ATOM 1885 C C . LEU A 1 244 ? 29.719 15.367 17.094 1 95.62 244 LEU A C 1
ATOM 1887 O O . LEU A 1 244 ? 29.188 16.391 17.516 1 95.62 244 LEU A O 1
ATOM 1891 N N . GLY A 1 245 ? 29.75 14.195 17.734 1 94.44 245 GLY A N 1
ATOM 1892 C CA . GLY A 1 245 ? 29.359 14.133 19.141 1 94.44 245 GLY A CA 1
ATOM 1893 C C . GLY A 1 245 ? 27.875 13.867 19.328 1 94.44 245 GLY A C 1
ATOM 1894 O O . GLY A 1 245 ? 27.328 14.102 20.406 1 94.44 245 GLY A O 1
ATOM 1895 N N . VAL A 1 246 ? 27.234 13.516 18.312 1 95.19 246 VAL A N 1
ATOM 1896 C CA . VAL A 1 246 ? 25.812 13.211 18.391 1 95.19 246 VAL A CA 1
ATOM 1897 C C . VAL A 1 246 ? 25.609 11.703 18.359 1 95.19 246 VAL A C 1
ATOM 1899 O O . VAL A 1 246 ? 26.109 11.023 17.453 1 95.19 246 VAL A O 1
ATOM 1902 N N . ASN A 1 247 ? 24.953 11.133 19.359 1 95.69 247 ASN A N 1
ATOM 1903 C CA . ASN A 1 247 ? 24.641 9.711 19.391 1 95.69 247 ASN A CA 1
ATOM 1904 C C . ASN A 1 247 ? 23.453 9.383 18.484 1 95.69 247 ASN A C 1
ATOM 1906 O O . ASN A 1 247 ? 22.312 9.703 18.812 1 95.69 247 ASN A O 1
ATOM 1910 N N . PRO A 1 248 ? 23.688 8.75 17.484 1 94.31 248 PRO A N 1
ATOM 1911 C CA . PRO A 1 248 ? 22.609 8.523 16.516 1 94.31 248 PRO A CA 1
ATOM 1912 C C . PRO A 1 248 ? 21.469 7.668 17.094 1 94.31 248 PRO A C 1
ATOM 1914 O O . PRO A 1 248 ? 20.297 7.902 16.781 1 94.31 248 PRO A O 1
ATOM 1917 N N . GLU A 1 249 ? 21.766 6.699 17.875 1 94.44 249 GLU A N 1
ATOM 1918 C CA . GLU A 1 249 ? 20.75 5.797 18.406 1 94.44 249 GLU A CA 1
ATOM 1919 C C . GLU A 1 249 ? 19.781 6.539 19.328 1 94.44 249 GLU A C 1
ATOM 1921 O O . GLU A 1 249 ? 18.562 6.316 19.25 1 94.44 249 GLU A O 1
ATOM 1926 N N . ILE A 1 250 ? 20.266 7.398 20.062 1 95.5 250 ILE A N 1
ATOM 1927 C CA . ILE A 1 250 ? 19.438 8.141 21.016 1 95.5 250 ILE A CA 1
ATOM 1928 C C . ILE A 1 250 ? 18.516 9.094 20.25 1 95.5 250 ILE A C 1
ATOM 1930 O O . ILE A 1 250 ? 17.312 9.125 20.5 1 95.5 250 ILE A O 1
ATOM 1934 N N . PHE A 1 251 ? 19.062 9.805 19.328 1 95.5 251 PHE A N 1
ATOM 1935 C CA . PHE A 1 251 ? 18.266 10.828 18.656 1 95.5 251 PHE A CA 1
ATOM 1936 C C . PHE A 1 251 ? 17.328 10.195 17.625 1 95.5 251 PHE A C 1
ATOM 1938 O O . PHE A 1 251 ? 16.219 10.695 17.391 1 95.5 251 PHE A O 1
ATOM 1945 N N . LYS A 1 252 ? 17.75 9.117 17.047 1 94.94 252 LYS A N 1
ATOM 1946 C CA . LYS A 1 252 ? 16.797 8.359 16.234 1 94.94 252 LYS A CA 1
ATOM 1947 C C . LYS A 1 252 ? 15.594 7.945 17.078 1 94.94 252 LYS A C 1
ATOM 1949 O O . LYS A 1 252 ? 14.445 8.117 16.656 1 94.94 252 LYS A O 1
ATOM 1954 N N . PHE A 1 253 ? 15.922 7.461 18.188 1 94.88 253 PHE A N 1
ATOM 1955 C CA . PHE A 1 253 ? 14.867 7.012 19.078 1 94.88 253 PHE A CA 1
ATOM 1956 C C . PHE A 1 253 ? 13.945 8.172 19.453 1 94.88 253 PHE A C 1
ATOM 1958 O O . PHE A 1 253 ? 12.727 8.055 19.359 1 94.88 253 PHE A O 1
ATOM 1965 N N . ILE A 1 254 ? 14.484 9.25 19.828 1 97.19 254 ILE A N 1
ATOM 1966 C CA . ILE A 1 254 ? 13.727 10.422 20.266 1 97.19 254 ILE A CA 1
ATOM 1967 C C . ILE A 1 254 ? 12.859 10.93 19.109 1 97.19 254 ILE A C 1
ATOM 1969 O O . ILE A 1 254 ? 11.664 11.148 19.266 1 97.19 254 ILE A O 1
ATOM 1973 N N . PHE A 1 255 ? 13.445 11.07 17.938 1 97.88 255 PHE A N 1
ATOM 1974 C CA . PHE A 1 255 ? 12.75 11.602 16.781 1 97.88 255 PHE A CA 1
ATOM 1975 C C . PHE A 1 255 ? 11.648 10.648 16.328 1 97.88 255 PHE A C 1
ATOM 1977 O O . PHE A 1 255 ? 10.531 11.078 16.047 1 97.88 255 PHE A O 1
ATOM 1984 N N . ILE A 1 256 ? 11.945 9.367 16.328 1 96.81 256 ILE A N 1
ATOM 1985 C CA . ILE A 1 256 ? 10.961 8.391 15.875 1 96.81 256 ILE A CA 1
ATOM 1986 C C . ILE A 1 256 ? 9.797 8.344 16.859 1 96.81 256 ILE A C 1
ATOM 1988 O O . ILE A 1 256 ? 8.633 8.297 16.438 1 96.81 256 ILE A O 1
ATOM 1992 N N . VAL A 1 257 ? 10.062 8.398 18.125 1 97.75 257 VAL A N 1
ATOM 1993 C CA . VAL A 1 257 ? 9.016 8.367 19.141 1 97.75 257 VAL A CA 1
ATOM 1994 C C . VAL A 1 257 ? 8.117 9.594 19 1 97.75 257 VAL A C 1
ATOM 1996 O O . VAL A 1 257 ? 6.887 9.477 19 1 97.75 257 VAL A O 1
ATOM 1999 N N . LEU A 1 258 ? 8.703 10.75 18.859 1 98.62 258 LEU A N 1
ATOM 2000 C CA . LEU A 1 258 ? 7.938 11.984 18.766 1 98.62 258 LEU A CA 1
ATOM 2001 C C . LEU A 1 258 ? 7.148 12.039 17.453 1 98.62 258 LEU A C 1
ATOM 2003 O O . LEU A 1 258 ? 5.98 12.43 17.453 1 98.62 258 LEU A O 1
ATOM 2007 N N . ALA A 1 259 ? 7.805 11.688 16.359 1 98.56 259 ALA A N 1
ATOM 2008 C CA . ALA A 1 259 ? 7.125 11.688 15.07 1 98.56 259 ALA A CA 1
ATOM 2009 C C . ALA A 1 259 ? 5.973 10.68 15.062 1 98.56 259 ALA A C 1
ATOM 2011 O O . ALA A 1 259 ? 4.914 10.945 14.492 1 98.56 259 ALA A O 1
ATOM 2012 N N . THR A 1 260 ? 6.203 9.555 15.695 1 98.19 260 THR A N 1
ATOM 2013 C CA . THR A 1 260 ? 5.16 8.547 15.797 1 98.19 260 THR A CA 1
ATOM 2014 C C . THR A 1 260 ? 4.008 9.039 16.672 1 98.19 260 THR A C 1
ATOM 2016 O O . THR A 1 260 ? 2.84 8.844 16.328 1 98.19 260 THR A O 1
ATOM 2019 N N . LEU A 1 261 ? 4.359 9.648 17.766 1 98.5 261 LEU A N 1
ATOM 2020 C CA . LEU A 1 261 ? 3.336 10.203 18.641 1 98.5 261 LEU A CA 1
ATOM 2021 C C . LEU A 1 261 ? 2.449 11.188 17.875 1 98.5 261 LEU A C 1
ATOM 2023 O O . LEU A 1 261 ? 1.221 11.094 17.938 1 98.5 261 LEU A O 1
ATOM 2027 N N . VAL A 1 262 ? 3.059 12.055 17.156 1 98.75 262 VAL A N 1
ATOM 2028 C CA . VAL A 1 262 ? 2.34 13.062 16.391 1 98.75 262 VAL A CA 1
ATOM 2029 C C . VAL A 1 262 ? 1.48 12.383 15.328 1 98.75 262 VAL A C 1
ATOM 2031 O O . VAL A 1 262 ? 0.293 12.688 15.188 1 98.75 262 VAL A O 1
ATOM 2034 N N . THR A 1 263 ? 2.059 11.43 14.617 1 98.69 263 THR A N 1
ATOM 2035 C CA . THR A 1 263 ? 1.345 10.727 13.555 1 98.69 263 THR A CA 1
ATOM 2036 C C . THR A 1 263 ? 0.172 9.938 14.125 1 98.69 263 THR A C 1
ATOM 2038 O O . THR A 1 263 ? -0.937 9.984 13.586 1 98.69 263 THR A O 1
ATOM 2041 N N . ALA A 1 264 ? 0.428 9.258 15.195 1 98.5 264 ALA A N 1
ATOM 2042 C CA . ALA A 1 264 ? -0.596 8.406 15.797 1 98.5 264 ALA A CA 1
ATOM 2043 C C . ALA A 1 264 ? -1.768 9.242 16.312 1 98.5 264 ALA A C 1
ATOM 2045 O O . ALA A 1 264 ? -2.93 8.867 16.125 1 98.5 264 ALA A O 1
ATOM 2046 N N . VAL A 1 265 ? -1.452 10.359 16.922 1 98.25 265 VAL A N 1
ATOM 2047 C CA . VAL A 1 265 ? -2.504 11.219 17.453 1 98.25 265 VAL A CA 1
ATOM 2048 C C . VAL A 1 265 ? -3.314 11.812 16.312 1 98.25 265 VAL A C 1
ATOM 2050 O O . VAL A 1 265 ? -4.547 11.852 16.359 1 98.25 265 VAL A O 1
ATOM 2053 N N . CYS A 1 266 ? -2.66 12.266 15.258 1 98.31 266 CYS A N 1
ATOM 2054 C CA . CYS A 1 266 ? -3.346 12.836 14.102 1 98.31 266 CYS A CA 1
ATOM 2055 C C . CYS A 1 266 ? -4.219 11.797 13.414 1 98.31 266 CYS A C 1
ATOM 2057 O O . CYS A 1 266 ? -5.406 12.031 13.188 1 98.31 266 CYS A O 1
ATOM 2059 N N . VAL A 1 267 ? -3.65 10.625 13.195 1 98 267 VAL A N 1
ATOM 2060 C CA . VAL A 1 267 ? -4.348 9.578 12.445 1 98 267 VAL A CA 1
ATOM 2061 C C . VAL A 1 267 ? -5.512 9.039 13.281 1 98 267 VAL A C 1
ATOM 2063 O O . VAL A 1 267 ? -6.582 8.75 12.742 1 98 267 VAL A O 1
ATOM 2066 N N . SER A 1 268 ? -5.332 8.891 14.531 1 96.94 268 SER A N 1
ATOM 2067 C CA . SER A 1 268 ? -6.395 8.375 15.383 1 96.94 268 SER A CA 1
ATOM 2068 C C . SER A 1 268 ? -7.578 9.336 15.438 1 96.94 268 SER A C 1
ATOM 2070 O O . SER A 1 268 ? -8.719 8.914 15.648 1 96.94 268 SER A O 1
ATOM 2072 N N . SER A 1 269 ? -7.305 10.594 15.188 1 96.06 269 SER A N 1
ATOM 2073 C CA . SER A 1 269 ? -8.352 11.602 15.289 1 96.06 269 SER A CA 1
ATOM 2074 C C . SER A 1 269 ? -9.094 11.773 13.961 1 96.06 269 SER A C 1
ATOM 2076 O O . SER A 1 269 ? -10.305 12 13.945 1 96.06 269 SER A O 1
ATOM 2078 N N . VAL A 1 270 ? -8.352 11.625 12.859 1 97.31 270 VAL A N 1
ATOM 2079 C CA . VAL A 1 270 ? -8.984 12.078 11.625 1 97.31 270 VAL A CA 1
ATOM 2080 C C . VAL A 1 270 ? -8.867 10.984 10.555 1 97.31 270 VAL A C 1
ATOM 2082 O O . VAL A 1 270 ? -9.352 11.148 9.438 1 97.31 270 VAL A O 1
ATOM 2085 N N . GLY A 1 271 ? -8.203 9.875 10.859 1 97.44 271 GLY A N 1
ATOM 2086 C CA . GLY A 1 271 ? -7.953 8.836 9.875 1 97.44 271 GLY A CA 1
ATOM 2087 C C . GLY A 1 271 ? -6.664 9.047 9.102 1 97.44 271 GLY A C 1
ATOM 2088 O O . GLY A 1 271 ? -5.809 9.836 9.516 1 97.44 271 GLY A O 1
ATOM 2089 N N . ILE A 1 272 ? -6.516 8.344 8.031 1 97.88 272 ILE A N 1
ATOM 2090 C CA . ILE A 1 272 ? -5.246 8.297 7.316 1 97.88 272 ILE A CA 1
ATOM 2091 C C . ILE A 1 272 ? -5.234 9.359 6.219 1 97.88 272 ILE A C 1
ATOM 2093 O O . ILE A 1 272 ? -6.082 9.352 5.32 1 97.88 272 ILE A O 1
ATOM 2097 N N . ILE A 1 273 ? -4.352 10.297 6.293 1 97.25 273 ILE A N 1
ATOM 2098 C CA . ILE A 1 273 ? -4.148 11.32 5.277 1 97.25 273 ILE A CA 1
ATOM 2099 C C . ILE A 1 273 ? -2.754 11.18 4.672 1 97.25 273 ILE A C 1
ATOM 2101 O O . ILE A 1 273 ? -1.753 11.469 5.332 1 97.25 273 ILE A O 1
ATOM 2105 N N . ALA A 1 274 ? -2.768 10.844 3.445 1 93.31 274 ALA A N 1
ATOM 2106 C CA . ALA A 1 274 ? -1.512 10.508 2.779 1 93.31 274 ALA A CA 1
ATOM 2107 C C . ALA A 1 274 ? -0.913 11.734 2.094 1 93.31 274 ALA A C 1
ATOM 2109 O O . ALA A 1 274 ? -1.591 12.75 1.92 1 93.31 274 ALA A O 1
ATOM 2110 N N . TRP A 1 275 ? 0.398 11.695 1.773 1 92.88 275 TRP A N 1
ATOM 2111 C CA . TRP A 1 275 ? 1.134 12.547 0.845 1 92.88 275 TRP A CA 1
ATOM 2112 C C . TRP A 1 275 ? 1.581 13.836 1.526 1 92.88 275 TRP A C 1
ATOM 2114 O O . TRP A 1 275 ? 2.598 14.422 1.15 1 92.88 275 TRP A O 1
ATOM 2124 N N . VAL A 1 276 ? 0.882 14.219 2.625 1 96.12 276 VAL A N 1
ATOM 2125 C CA . VAL A 1 276 ? 1.211 15.484 3.279 1 96.12 276 VAL A CA 1
ATOM 2126 C C . VAL A 1 276 ? 2.629 15.422 3.842 1 96.12 276 VAL A C 1
ATOM 2128 O O . VAL A 1 276 ? 3.432 16.328 3.621 1 96.12 276 VAL A O 1
ATOM 2131 N N . GLY A 1 277 ? 2.914 14.367 4.516 1 96.06 277 GLY A N 1
ATOM 2132 C CA . GLY A 1 277 ? 4.211 14.195 5.148 1 96.06 277 GLY A CA 1
ATOM 2133 C C . GLY A 1 277 ? 5.34 13.984 4.156 1 96.06 277 GLY A C 1
ATOM 2134 O O . GLY A 1 277 ? 6.512 14.172 4.492 1 96.06 277 GLY A O 1
ATOM 2135 N N . LEU A 1 278 ? 5 13.617 3 1 93.25 278 LEU A N 1
ATOM 2136 C CA . LEU A 1 278 ? 5.996 13.438 1.951 1 93.25 278 LEU A CA 1
ATOM 2137 C C . LEU A 1 278 ? 6.234 14.734 1.193 1 93.25 278 LEU A C 1
ATOM 2139 O O . LEU A 1 278 ? 7.383 15.148 1.004 1 93.25 278 LEU A O 1
ATOM 2143 N N . MET A 1 279 ? 5.234 15.414 0.837 1 94.31 279 MET A N 1
ATOM 2144 C CA . MET A 1 279 ? 5.27 16.531 -0.108 1 94.31 279 MET A CA 1
ATOM 2145 C C . MET A 1 279 ? 5.766 17.797 0.568 1 94.31 279 MET A C 1
ATOM 2147 O O . MET A 1 279 ? 6.617 18.516 0.025 1 94.31 279 MET A O 1
ATOM 2151 N N . MET A 1 280 ? 5.297 18.047 1.731 1 96.69 280 MET A N 1
ATOM 2152 C CA . MET A 1 280 ? 5.535 19.359 2.336 1 96.69 280 MET A CA 1
ATOM 2153 C C . MET A 1 280 ? 6.992 19.5 2.754 1 96.69 280 MET A C 1
ATOM 2155 O O . MET A 1 280 ? 7.613 20.547 2.5 1 96.69 280 MET A O 1
ATOM 2159 N N . PRO A 1 281 ? 7.551 18.484 3.404 1 96.31 281 PRO A N 1
ATOM 2160 C CA . PRO A 1 281 ? 8.969 18.641 3.73 1 96.31 281 PRO A CA 1
ATOM 2161 C C . PRO A 1 281 ? 9.852 18.734 2.49 1 96.31 281 PRO A C 1
ATOM 2163 O O . PRO A 1 281 ? 10.828 19.5 2.475 1 96.31 281 PRO A O 1
ATOM 2166 N N . HIS A 1 282 ? 9.531 18.016 1.518 1 91.75 282 HIS A N 1
ATOM 2167 C CA . HIS A 1 282 ? 10.289 18.125 0.277 1 91.75 282 HIS A CA 1
ATOM 2168 C C . HIS A 1 282 ? 10.188 19.531 -0.312 1 91.75 282 HIS A C 1
ATOM 2170 O O . HIS A 1 282 ? 11.195 20.109 -0.715 1 91.75 282 HIS A O 1
ATOM 2176 N N . ALA A 1 283 ? 9.031 20.031 -0.398 1 93.25 283 ALA A N 1
ATOM 2177 C CA . ALA A 1 283 ? 8.82 21.391 -0.896 1 93.25 283 ALA A CA 1
ATOM 2178 C C . ALA A 1 283 ? 9.57 22.406 -0.042 1 93.25 283 ALA A C 1
ATOM 2180 O O . ALA A 1 283 ? 10.156 23.344 -0.569 1 93.25 283 ALA A O 1
ATOM 2181 N N . ALA A 1 284 ? 9.531 22.219 1.213 1 96.56 284 ALA A N 1
ATOM 2182 C CA . ALA A 1 284 ? 10.227 23.109 2.131 1 96.56 284 ALA A CA 1
ATOM 2183 C C . ALA A 1 284 ? 11.727 23.141 1.848 1 96.56 284 ALA A C 1
ATOM 2185 O O . ALA A 1 284 ? 12.359 24.188 1.87 1 96.56 284 ALA A O 1
ATOM 2186 N N . ARG A 1 285 ? 12.258 22.031 1.584 1 94.44 285 ARG A N 1
ATOM 2187 C CA . ARG A 1 285 ? 13.688 21.938 1.293 1 94.44 285 ARG A CA 1
ATOM 2188 C C . ARG A 1 285 ? 14.016 22.625 -0.029 1 94.44 285 ARG A C 1
ATOM 2190 O O . ARG A 1 285 ? 15.094 23.203 -0.182 1 94.44 285 ARG A O 1
ATOM 2197 N N . LEU A 1 286 ? 13.133 22.516 -0.934 1 89.5 286 LEU A N 1
ATOM 2198 C CA . LEU A 1 286 ? 13.344 23.188 -2.213 1 89.5 286 LEU A CA 1
ATOM 2199 C C . LEU A 1 286 ? 13.352 24.703 -2.041 1 89.5 286 LEU A C 1
ATOM 2201 O O . LEU A 1 286 ? 14.078 25.406 -2.744 1 89.5 286 LEU A O 1
ATOM 2205 N N . ILE A 1 287 ? 12.656 25.109 -1.095 1 93.62 287 ILE A N 1
ATOM 2206 C CA . ILE A 1 287 ? 12.484 26.547 -0.911 1 93.62 287 ILE A CA 1
ATOM 2207 C C . ILE A 1 287 ? 13.547 27.062 0.05 1 93.62 287 ILE A C 1
ATOM 2209 O O . ILE A 1 287 ? 14.133 28.125 -0.188 1 93.62 287 ILE A O 1
ATOM 2213 N N . GLN A 1 288 ? 13.828 26.297 1.119 1 95.81 288 GLN A N 1
ATOM 2214 C CA . GLN A 1 288 ? 14.633 26.828 2.215 1 95.81 288 GLN A CA 1
ATOM 2215 C C . GLN A 1 288 ? 16.016 26.203 2.24 1 95.81 288 GLN A C 1
ATOM 2217 O O . GLN A 1 288 ? 16.891 26.625 2.99 1 95.81 288 GLN A O 1
ATOM 2222 N N . GLY A 1 289 ? 16.234 25.203 1.406 1 93.06 289 GLY A N 1
ATOM 2223 C CA . GLY A 1 289 ? 17.469 24.438 1.516 1 93.06 289 GLY A CA 1
ATOM 2224 C C . GLY A 1 289 ? 17.359 23.266 2.475 1 93.06 289 GLY A C 1
ATOM 2225 O O . GLY A 1 289 ? 16.297 23 3.018 1 93.06 289 GLY A O 1
ATOM 2226 N N . PRO A 1 290 ? 18.375 22.609 2.799 1 94.12 290 PRO A N 1
ATOM 2227 C CA . PRO A 1 290 ? 18.344 21.328 3.512 1 94.12 290 PRO A CA 1
ATOM 2228 C C . PRO A 1 290 ? 18.406 21.5 5.027 1 94.12 290 PRO A C 1
ATOM 2230 O O . PRO A 1 290 ? 18.219 20.531 5.766 1 94.12 290 PRO A O 1
ATOM 2233 N N . ASP A 1 291 ? 18.656 22.734 5.516 1 96.06 291 ASP A N 1
ATOM 2234 C CA . ASP A 1 291 ? 18.797 22.969 6.953 1 96.06 291 ASP A CA 1
ATOM 2235 C C . ASP A 1 291 ? 17.453 22.75 7.668 1 96.06 291 ASP A C 1
ATOM 2237 O O . ASP A 1 291 ? 16.531 23.547 7.516 1 96.06 291 ASP A O 1
ATOM 2241 N N . ASN A 1 292 ? 17.422 21.75 8.539 1 97.19 292 ASN A N 1
ATOM 2242 C CA . ASN A 1 292 ? 16.172 21.344 9.188 1 97.19 292 ASN A CA 1
ATOM 2243 C C . ASN A 1 292 ? 15.688 22.391 10.188 1 97.19 292 ASN A C 1
ATOM 2245 O O . ASN A 1 292 ? 14.523 22.375 10.594 1 97.19 292 ASN A O 1
ATOM 2249 N N . ARG A 1 293 ? 16.594 23.297 10.578 1 96.25 293 ARG A N 1
ATOM 2250 C CA . ARG A 1 293 ? 16.172 24.406 11.438 1 96.25 293 ARG A CA 1
ATOM 2251 C C . ARG A 1 293 ? 15.141 25.281 10.742 1 96.25 293 ARG A C 1
ATOM 2253 O O . ARG A 1 293 ? 14.32 25.922 11.398 1 96.25 293 ARG A O 1
ATOM 2260 N N . PHE A 1 294 ? 15.148 25.203 9.398 1 97.38 294 PHE A N 1
ATOM 2261 C CA . PHE A 1 294 ? 14.211 25.984 8.609 1 97.38 294 PHE A CA 1
ATOM 2262 C C . PHE A 1 294 ? 13.195 25.078 7.918 1 97.38 294 PHE A C 1
ATOM 2264 O O . PHE A 1 294 ? 12.055 25.484 7.695 1 97.38 294 PHE A O 1
ATOM 2271 N N . VAL A 1 295 ? 13.57 23.938 7.609 1 97.69 295 VAL A N 1
ATOM 2272 C CA . VAL A 1 295 ? 12.695 23 6.914 1 97.69 295 VAL A CA 1
ATOM 2273 C C . VAL A 1 295 ? 11.516 22.641 7.805 1 97.69 295 VAL A C 1
ATOM 2275 O O . VAL A 1 295 ? 10.367 22.641 7.352 1 97.69 295 VAL A O 1
ATOM 2278 N N . ILE A 1 296 ? 11.766 22.375 9.078 1 98.5 296 ILE A N 1
ATOM 2279 C CA . ILE A 1 296 ? 10.734 21.891 9.992 1 98.5 296 ILE A CA 1
ATOM 2280 C C . ILE A 1 296 ? 9.633 22.938 10.133 1 98.5 296 ILE A C 1
ATOM 2282 O O . ILE A 1 296 ? 8.461 22.656 9.844 1 98.5 296 ILE A O 1
ATOM 2286 N N . PRO A 1 297 ? 9.961 24.172 10.445 1 98.31 297 PRO A N 1
ATOM 2287 C CA . PRO A 1 297 ? 8.883 25.156 10.578 1 98.31 297 PRO A CA 1
ATOM 2288 C C . PRO A 1 297 ? 8.227 25.5 9.242 1 98.31 297 PRO A C 1
ATOM 2290 O O . PRO A 1 297 ? 7.023 25.75 9.188 1 98.31 297 PRO A O 1
ATOM 2293 N N . THR A 1 298 ? 8.977 25.516 8.18 1 98.5 298 THR A N 1
ATOM 2294 C CA . THR A 1 298 ? 8.406 25.797 6.867 1 98.5 298 THR A CA 1
ATOM 2295 C C . THR A 1 298 ? 7.457 24.688 6.438 1 98.5 298 THR A C 1
ATOM 2297 O O . THR A 1 298 ? 6.359 24.969 5.949 1 98.5 298 THR A O 1
ATOM 2300 N N . ALA A 1 299 ? 7.859 23.469 6.641 1 98.56 299 ALA A N 1
ATOM 2301 C CA . ALA A 1 299 ? 7 22.328 6.336 1 98.56 299 ALA A CA 1
ATOM 2302 C C . ALA A 1 299 ? 5.73 22.359 7.184 1 98.56 299 ALA A C 1
ATOM 2304 O O . ALA A 1 299 ? 4.641 22.062 6.688 1 98.56 299 ALA A O 1
ATOM 2305 N N . ALA A 1 300 ? 5.91 22.672 8.406 1 98.81 300 ALA A N 1
ATOM 2306 C CA . ALA A 1 300 ? 4.762 22.766 9.305 1 98.81 300 ALA A CA 1
ATOM 2307 C C . ALA A 1 300 ? 3.721 23.734 8.758 1 98.81 300 ALA A C 1
ATOM 2309 O O . ALA A 1 300 ? 2.541 23.391 8.641 1 98.81 300 ALA A O 1
ATOM 2310 N N . LEU A 1 301 ? 4.168 24.891 8.359 1 98.81 301 LEU A N 1
ATOM 2311 C CA . LEU A 1 301 ? 3.268 25.938 7.875 1 98.81 301 LEU A CA 1
ATOM 2312 C C . LEU A 1 301 ? 2.67 25.547 6.527 1 98.81 301 LEU A C 1
ATOM 2314 O O . LEU A 1 301 ? 1.474 25.734 6.297 1 98.81 301 LEU A O 1
ATOM 2318 N N . MET A 1 302 ? 3.426 24.953 5.734 1 98.31 302 MET A N 1
ATOM 2319 C CA . MET A 1 302 ? 2.939 24.516 4.43 1 98.31 302 MET A CA 1
ATOM 2320 C C . MET A 1 302 ? 1.905 23.406 4.586 1 98.31 302 MET A C 1
ATOM 2322 O O . MET A 1 302 ? 0.929 23.344 3.838 1 98.31 302 MET A O 1
ATOM 2326 N N . GLY A 1 303 ? 2.189 22.516 5.531 1 98.5 303 GLY A N 1
ATOM 2327 C CA . GLY A 1 303 ? 1.222 21.469 5.816 1 98.5 303 GLY A CA 1
ATOM 2328 C C . GLY A 1 303 ? -0.126 22.016 6.258 1 98.5 303 GLY A C 1
ATOM 2329 O O . GLY A 1 303 ? -1.169 21.547 5.805 1 98.5 303 GLY A O 1
ATOM 2330 N N . GLY A 1 304 ? -0.045 22.969 7.145 1 98.5 304 GLY A N 1
ATOM 2331 C CA . GLY A 1 304 ? -1.276 23.625 7.566 1 98.5 304 GLY A CA 1
ATOM 2332 C C . GLY A 1 304 ? -2.053 24.234 6.41 1 98.5 304 GLY A C 1
ATOM 2333 O O . GLY A 1 304 ? -3.262 24.016 6.293 1 98.5 304 GLY A O 1
ATOM 2334 N N . VAL A 1 305 ? -1.395 24.922 5.555 1 97.88 305 VAL A N 1
ATOM 2335 C CA . VAL A 1 305 ? -2.018 25.562 4.398 1 97.88 305 VAL A CA 1
ATOM 2336 C C . VAL A 1 305 ? -2.611 24.5 3.479 1 97.88 305 VAL A C 1
ATOM 2338 O O . VAL A 1 305 ? -3.75 24.625 3.023 1 97.88 305 VAL A O 1
ATOM 2341 N N . TYR A 1 306 ? -1.904 23.484 3.229 1 97.38 306 TYR A N 1
ATOM 2342 C CA . TYR A 1 306 ? -2.295 22.438 2.301 1 97.38 306 TYR A CA 1
ATOM 2343 C C . TYR A 1 306 ? -3.562 21.734 2.773 1 97.38 306 TYR A C 1
ATOM 2345 O O . TYR A 1 306 ? -4.496 21.531 1.99 1 97.38 306 TYR A O 1
ATOM 2353 N N . ILE A 1 307 ? -3.605 21.375 4.051 1 98.12 307 ILE A N 1
ATOM 2354 C CA . ILE A 1 307 ? -4.734 20.609 4.562 1 98.12 307 ILE A CA 1
ATOM 2355 C C . ILE A 1 307 ? -5.98 21.484 4.617 1 98.12 307 ILE A C 1
ATOM 2357 O O . ILE A 1 307 ? -7.086 21.031 4.332 1 98.12 307 ILE A O 1
ATOM 2361 N N . ILE A 1 308 ? -5.816 22.766 5.008 1 96.31 308 ILE A N 1
ATOM 2362 C CA . ILE A 1 308 ? -6.98 23.641 5.023 1 96.31 308 ILE A CA 1
ATOM 2363 C C . ILE A 1 308 ? -7.551 23.781 3.613 1 96.31 308 ILE A C 1
ATOM 2365 O O . ILE A 1 308 ? -8.766 23.781 3.428 1 96.31 308 ILE A O 1
ATOM 2369 N N . PHE A 1 309 ? -6.727 23.859 2.652 1 95.44 309 PHE A N 1
ATOM 2370 C CA . PHE A 1 309 ? -7.156 23.938 1.26 1 95.44 309 PHE A CA 1
ATOM 2371 C C . PHE A 1 309 ? -7.871 22.656 0.837 1 95.44 309 PHE A C 1
ATOM 2373 O O . PHE A 1 309 ? -8.961 22.719 0.267 1 95.44 309 PHE A O 1
ATOM 2380 N N . CYS A 1 310 ? -7.273 21.531 1.107 1 96.38 310 CYS A N 1
ATOM 2381 C CA . CYS A 1 310 ? -7.855 20.25 0.731 1 96.38 310 CYS A CA 1
ATOM 2382 C C . CYS A 1 310 ? -9.18 20.016 1.451 1 96.38 310 CYS A C 1
ATOM 2384 O O . CYS A 1 310 ? -10.125 19.5 0.86 1 96.38 310 CYS A O 1
ATOM 2386 N N . ASP A 1 311 ? -9.203 20.391 2.725 1 96.38 311 ASP A N 1
ATOM 2387 C CA . ASP A 1 311 ? -10.43 20.219 3.502 1 96.38 311 ASP A CA 1
ATOM 2388 C C . ASP A 1 311 ? -11.555 21.094 2.963 1 96.38 311 ASP A C 1
ATOM 2390 O O . ASP A 1 311 ? -12.719 20.672 2.945 1 96.38 311 ASP A O 1
ATOM 2394 N N . THR A 1 312 ? -11.195 22.281 2.58 1 94.5 312 THR A N 1
ATOM 2395 C CA . THR A 1 312 ? -12.203 23.172 2.018 1 94.5 312 THR A CA 1
ATOM 2396 C C . THR A 1 312 ? -12.781 22.609 0.728 1 94.5 312 THR A C 1
ATOM 2398 O O . THR A 1 312 ? -13.992 22.641 0.519 1 94.5 312 THR A O 1
ATOM 2401 N N . ILE A 1 313 ? -11.961 22.047 -0.079 1 93.81 313 ILE A N 1
ATOM 2402 C CA . ILE A 1 313 ? -12.422 21.422 -1.311 1 93.81 313 ILE A CA 1
ATOM 2403 C C . ILE A 1 313 ? -13.297 20.219 -0.976 1 93.81 313 ILE A C 1
ATOM 2405 O O . ILE A 1 313 ? -14.359 20.031 -1.575 1 93.81 313 ILE A O 1
ATOM 2409 N N . ALA A 1 314 ? -12.906 19.438 -0.02 1 93.38 314 ALA A N 1
ATOM 2410 C CA . ALA A 1 314 ? -13.617 18.234 0.391 1 93.38 314 ALA A CA 1
ATOM 2411 C C . ALA A 1 314 ? -15.047 18.562 0.825 1 93.38 314 ALA A C 1
ATOM 2413 O O . ALA A 1 314 ? -15.969 17.781 0.586 1 93.38 314 ALA A O 1
ATOM 2414 N N . ARG A 1 315 ? -15.281 19.703 1.382 1 90.5 315 ARG A N 1
ATOM 2415 C CA . ARG A 1 315 ? -16.562 20.047 1.973 1 90.5 315 ARG A CA 1
ATOM 2416 C C . ARG A 1 315 ? -17.422 20.859 1 1 90.5 315 ARG A C 1
ATOM 2418 O O . ARG A 1 315 ? -18.641 20.969 1.185 1 90.5 315 ARG A O 1
ATOM 2425 N N . THR A 1 316 ? -16.781 21.422 -0.016 1 89.06 316 THR A N 1
ATOM 2426 C CA . THR A 1 316 ? -17.531 22.375 -0.803 1 89.06 316 THR A CA 1
ATOM 2427 C C . THR A 1 316 ? -17.734 21.875 -2.232 1 89.06 316 THR A C 1
ATOM 2429 O O . THR A 1 316 ? -18.578 22.391 -2.967 1 89.06 316 THR A O 1
ATOM 2432 N N . LEU A 1 317 ? -17.016 20.906 -2.641 1 87.69 317 LEU A N 1
ATOM 2433 C CA . LEU A 1 317 ? -17.047 20.469 -4.031 1 87.69 317 LEU A CA 1
ATOM 2434 C C . LEU A 1 317 ? -18.391 19.828 -4.367 1 87.69 317 LEU A C 1
ATOM 2436 O O . LEU A 1 317 ? -18.906 20 -5.477 1 87.69 317 LEU A O 1
ATOM 2440 N N . THR A 1 318 ? -18.922 19.062 -3.51 1 86.38 318 THR A N 1
ATOM 2441 C CA . THR A 1 318 ? -20.219 18.406 -3.688 1 86.38 318 THR A CA 1
ATOM 2442 C C . THR A 1 318 ? -21.125 18.656 -2.484 1 86.38 318 THR A C 1
ATOM 2444 O O . THR A 1 318 ? -20.703 19.281 -1.51 1 86.38 318 THR A O 1
ATOM 2447 N N . SER A 1 319 ? -22.359 18.188 -2.617 1 84.75 319 SER A N 1
ATOM 2448 C CA . SER A 1 319 ? -23.297 18.344 -1.511 1 84.75 319 SER A CA 1
ATOM 2449 C C . SER A 1 319 ? -22.906 17.484 -0.32 1 84.75 319 SER A C 1
ATOM 2451 O O . SER A 1 319 ? -23.125 17.859 0.831 1 84.75 319 SER A O 1
ATOM 2453 N N . ALA A 1 320 ? -22.25 16.391 -0.728 1 87.06 320 ALA A N 1
ATOM 2454 C CA . ALA A 1 320 ? -21.75 15.508 0.327 1 87.06 320 ALA A CA 1
ATOM 2455 C C . ALA A 1 320 ? -20.266 15.711 0.547 1 87.06 320 ALA A C 1
ATOM 2457 O O . ALA A 1 320 ? -19.516 15.977 -0.403 1 87.06 320 ALA A O 1
ATOM 2458 N N . GLU A 1 321 ? -19.875 15.609 1.727 1 91.19 321 GLU A N 1
ATOM 2459 C CA . GLU A 1 321 ? -18.469 15.75 2.047 1 91.19 321 GLU A CA 1
ATOM 2460 C C . GLU A 1 321 ? -17.656 14.562 1.541 1 91.19 321 GLU A C 1
ATOM 2462 O O . GLU A 1 321 ? -18.016 13.406 1.792 1 91.19 321 GLU A O 1
ATOM 2467 N N . ILE A 1 322 ? -16.625 14.836 0.803 1 94.25 322 ILE A N 1
ATOM 2468 C CA . ILE A 1 322 ? -15.711 13.82 0.267 1 94.25 322 ILE A CA 1
ATOM 2469 C C . ILE A 1 322 ? -14.586 13.562 1.262 1 94.25 322 ILE A C 1
ATOM 2471 O O . ILE A 1 322 ? -14.008 14.5 1.814 1 94.25 322 ILE A O 1
ATOM 2475 N N . PRO A 1 323 ? -14.297 12.289 1.51 1 96.38 323 PRO A N 1
ATOM 2476 C CA . PRO A 1 323 ? -13.141 12.023 2.363 1 96.38 323 PRO A CA 1
ATOM 2477 C C . PRO A 1 323 ? -11.875 12.711 1.868 1 96.38 323 PRO A C 1
ATOM 2479 O O . PRO A 1 323 ? -11.562 12.672 0.673 1 96.38 323 PRO A O 1
ATOM 2482 N N . ILE A 1 324 ? -11.195 13.305 2.746 1 96.69 324 ILE A N 1
ATOM 2483 C CA . ILE A 1 324 ? -10.102 14.195 2.375 1 96.69 324 ILE A CA 1
ATOM 2484 C C . ILE A 1 324 ? -8.969 13.383 1.752 1 96.69 324 ILE A C 1
ATOM 2486 O O . ILE A 1 324 ? -8.18 13.906 0.962 1 96.69 324 ILE A O 1
ATOM 2490 N N . GLY A 1 325 ? -8.844 12.094 2.127 1 95.19 325 GLY A N 1
ATOM 2491 C CA . GLY A 1 325 ? -7.805 11.242 1.562 1 95.19 325 GLY A CA 1
ATOM 2492 C C . GLY A 1 325 ? -7.875 11.148 0.05 1 95.19 325 GLY A C 1
ATOM 2493 O O . GLY A 1 325 ? -6.844 11.023 -0.617 1 95.19 325 GLY A O 1
ATOM 2494 N N . ILE A 1 326 ? -9.062 11.188 -0.471 1 95.38 326 ILE A N 1
ATOM 2495 C CA . ILE A 1 326 ? -9.266 11.164 -1.915 1 95.38 326 ILE A CA 1
ATOM 2496 C C . ILE A 1 326 ? -8.68 12.43 -2.537 1 95.38 326 ILE A C 1
ATOM 2498 O O . ILE A 1 326 ? -7.941 12.359 -3.521 1 95.38 326 ILE A O 1
ATOM 2502 N N . ILE A 1 327 ? -8.906 13.531 -1.896 1 95.06 327 ILE A N 1
ATOM 2503 C CA . ILE A 1 327 ? -8.484 14.828 -2.414 1 95.06 327 ILE A CA 1
ATOM 2504 C C . ILE A 1 327 ? -6.965 14.945 -2.346 1 95.06 327 ILE A C 1
ATOM 2506 O O . ILE A 1 327 ? -6.32 15.312 -3.332 1 95.06 327 ILE A O 1
ATOM 2510 N N . THR A 1 328 ? -6.391 14.57 -1.203 1 94.88 328 THR A N 1
ATOM 2511 C CA . THR A 1 328 ? -4.945 14.695 -1.037 1 94.88 328 THR A CA 1
ATOM 2512 C C . THR A 1 328 ? -4.207 13.766 -1.991 1 94.88 328 THR A C 1
ATOM 2514 O O . THR A 1 328 ? -3.123 14.094 -2.477 1 94.88 328 THR A O 1
ATOM 2517 N N . SER A 1 329 ? -4.777 12.609 -2.295 1 92.25 329 SER A N 1
ATOM 2518 C CA . SER A 1 329 ? -4.156 11.672 -3.221 1 92.25 329 SER A CA 1
ATOM 2519 C C . SER A 1 329 ? -4.195 12.203 -4.652 1 92.25 329 SER A C 1
ATOM 2521 O O . SER A 1 329 ? -3.217 12.07 -5.391 1 92.25 329 SER A O 1
ATOM 2523 N N . ILE A 1 330 ? -5.234 12.789 -5.02 1 91.12 330 ILE A N 1
ATOM 2524 C CA . ILE A 1 330 ? -5.395 13.312 -6.371 1 91.12 330 ILE A CA 1
ATOM 2525 C C . ILE A 1 330 ? -4.484 14.523 -6.562 1 91.12 330 ILE A C 1
ATOM 2527 O O . ILE A 1 330 ? -3.812 14.648 -7.59 1 91.12 330 ILE A O 1
ATOM 2531 N N . VAL A 1 331 ? -4.391 15.328 -5.547 1 89.62 331 VAL A N 1
ATOM 2532 C CA . VAL A 1 331 ? -3.568 16.531 -5.633 1 89.62 331 VAL A CA 1
ATOM 2533 C C . VAL A 1 331 ? -2.092 16.156 -5.516 1 89.62 331 VAL A C 1
ATOM 2535 O O . VAL A 1 331 ? -1.232 16.781 -6.133 1 89.62 331 VAL A O 1
ATOM 2538 N N . GLY A 1 332 ? -1.821 15.141 -4.781 1 87.25 332 GLY A N 1
ATOM 2539 C CA . GLY A 1 332 ? -0.452 14.703 -4.562 1 87.25 332 GLY A CA 1
ATOM 2540 C C . GLY A 1 332 ? 0.189 14.109 -5.805 1 87.25 332 GLY A C 1
ATOM 2541 O O . GLY A 1 332 ? 1.393 14.258 -6.023 1 87.25 332 GLY A O 1
ATOM 2542 N N . ALA A 1 333 ? -0.583 13.562 -6.699 1 86.31 333 ALA A N 1
ATOM 2543 C CA . ALA A 1 333 ? -0.075 12.852 -7.867 1 86.31 333 ALA A CA 1
ATOM 2544 C C . ALA A 1 333 ? 0.662 13.805 -8.812 1 86.31 333 ALA A C 1
ATOM 2546 O O . ALA A 1 333 ? 1.792 13.531 -9.219 1 86.31 333 ALA A O 1
ATOM 2547 N N . PRO A 1 334 ? 0.147 14.867 -9.141 1 85 334 PRO A N 1
ATOM 2548 C CA . PRO A 1 334 ? 0.874 15.812 -10 1 85 334 PRO A CA 1
ATOM 2549 C C . PRO A 1 334 ? 2.189 16.281 -9.375 1 85 334 PRO A C 1
ATOM 2551 O O . PRO A 1 334 ? 3.172 16.484 -10.094 1 85 334 PRO A O 1
ATOM 2554 N N . TYR A 1 335 ? 2.164 16.453 -8.125 1 84.06 335 TYR A N 1
ATOM 2555 C CA . TYR A 1 335 ? 3.396 16.828 -7.445 1 84.06 335 TYR A CA 1
ATOM 2556 C C . TYR A 1 335 ? 4.461 15.75 -7.598 1 84.06 335 TYR A C 1
ATOM 2558 O O . TYR A 1 335 ? 5.629 16.047 -7.852 1 84.06 335 TYR A O 1
ATOM 2566 N N . LEU A 1 336 ? 4.051 14.539 -7.434 1 82.88 336 LEU A N 1
ATOM 2567 C CA . LEU A 1 336 ? 5.004 13.438 -7.551 1 82.88 336 LEU A CA 1
ATOM 2568 C C . LEU A 1 336 ? 5.527 13.32 -8.977 1 82.88 336 LEU A C 1
ATOM 2570 O O . LEU A 1 336 ? 6.699 12.992 -9.188 1 82.88 336 LEU A O 1
ATOM 2574 N N . ILE A 1 337 ? 4.676 13.586 -9.891 1 84.5 337 ILE A N 1
ATOM 2575 C CA . ILE A 1 337 ? 5.094 13.578 -11.289 1 84.5 337 ILE A CA 1
ATOM 2576 C C . ILE A 1 337 ? 6.141 14.664 -11.516 1 84.5 337 ILE A C 1
ATOM 2578 O O . ILE A 1 337 ? 7.152 14.43 -12.188 1 84.5 337 ILE A O 1
ATOM 2582 N N . TYR A 1 338 ? 5.902 15.797 -10.953 1 82.12 338 TYR A N 1
ATOM 2583 C CA . TYR A 1 338 ? 6.859 16.891 -11.039 1 82.12 338 TYR A CA 1
ATOM 2584 C C . TYR A 1 338 ? 8.195 16.5 -10.422 1 82.12 338 TYR A C 1
ATOM 2586 O O . TYR A 1 338 ? 9.258 16.766 -11 1 82.12 338 TYR A O 1
ATOM 2594 N N . LEU A 1 339 ? 8.141 15.867 -9.312 1 77 339 LEU A N 1
ATOM 2595 C CA . LEU A 1 339 ? 9.352 15.438 -8.609 1 77 339 LEU A CA 1
ATOM 2596 C C . LEU A 1 339 ? 10.133 14.43 -9.445 1 77 339 LEU A C 1
ATOM 2598 O O . LEU A 1 339 ? 11.359 14.484 -9.508 1 77 339 LEU A O 1
ATOM 2602 N N . LEU A 1 340 ? 9.422 13.57 -10.039 1 78.31 340 LEU A N 1
ATOM 2603 C CA . LEU A 1 340 ? 10.023 12.547 -10.883 1 78.31 340 LEU A CA 1
ATOM 2604 C C . LEU A 1 340 ? 10.758 13.164 -12.062 1 78.31 340 LEU A C 1
ATOM 2606 O O . LEU A 1 340 ? 11.875 12.758 -12.391 1 78.31 340 LEU A O 1
ATOM 2610 N N . ARG A 1 341 ? 10.234 14.125 -12.586 1 78.44 341 ARG A N 1
ATOM 2611 C CA . ARG A 1 341 ? 10.805 14.75 -13.766 1 78.44 341 ARG A CA 1
ATOM 2612 C C . ARG A 1 341 ? 11.953 15.68 -13.391 1 78.44 341 ARG A C 1
ATOM 2614 O O . ARG A 1 341 ? 12.898 15.852 -14.164 1 78.44 341 ARG A O 1
ATOM 2621 N N . SER A 1 342 ? 11.867 16.266 -12.242 1 73.81 342 SER A N 1
ATOM 2622 C CA . SER A 1 342 ? 12.922 17.172 -11.805 1 73.81 342 SER A CA 1
ATOM 2623 C C . SER A 1 342 ? 14.156 16.406 -11.344 1 73.81 342 SER A C 1
ATOM 2625 O O . SER A 1 342 ? 15.289 16.844 -11.594 1 73.81 342 SER A O 1
ATOM 2627 N N . LYS A 1 343 ? 13.938 15.359 -10.523 1 62.19 343 LYS A N 1
ATOM 2628 C CA . LYS A 1 343 ? 15.062 14.562 -10.047 1 62.19 343 LYS A CA 1
ATOM 2629 C C . LYS A 1 343 ? 15.812 13.922 -11.211 1 62.19 343 LYS A C 1
ATOM 2631 O O . LYS A 1 343 ? 17.031 13.727 -11.141 1 62.19 343 LYS A O 1
ATOM 2636 N N . GLU A 1 344 ? 15 13.531 -12.094 1 58.22 344 GLU A N 1
ATOM 2637 C CA . GLU A 1 344 ? 15.664 13.055 -13.305 1 58.22 344 GLU A CA 1
ATOM 2638 C C . GLU A 1 344 ? 16.672 14.07 -13.82 1 58.22 344 GLU A C 1
ATOM 2640 O O . GLU A 1 344 ? 17.766 13.703 -14.25 1 58.22 344 GLU A O 1
ATOM 2645 N N . LYS A 1 345 ? 16.297 15.242 -13.602 1 54.41 345 LYS A N 1
ATOM 2646 C CA . LYS A 1 345 ? 17.219 16.281 -14.047 1 54.41 345 LYS A CA 1
ATOM 2647 C C . LYS A 1 345 ? 18.438 16.359 -13.125 1 54.41 345 LYS A C 1
ATOM 2649 O O . LYS A 1 345 ? 19.547 16.641 -13.586 1 54.41 345 LYS A O 1
ATOM 2654 N N . GLU A 1 346 ? 18.125 16.141 -11.883 1 52.38 346 GLU A N 1
ATOM 2655 C CA . GLU A 1 346 ? 19.234 16.203 -10.953 1 52.38 346 GLU A CA 1
ATOM 2656 C C . GLU A 1 346 ? 20.125 14.961 -11.07 1 52.38 346 GLU A C 1
ATOM 2658 O O . GLU A 1 346 ? 21.328 15.031 -10.891 1 52.38 346 GLU A O 1
ATOM 2663 N N . ILE A 1 347 ? 19.406 13.797 -11.125 1 45.09 347 ILE A N 1
ATOM 2664 C CA . ILE A 1 347 ? 20.188 12.57 -11.234 1 45.09 347 ILE A CA 1
ATOM 2665 C C . ILE A 1 347 ? 20.859 12.508 -12.609 1 45.09 347 ILE A C 1
ATOM 2667 O O . ILE A 1 347 ? 22.016 12.109 -12.719 1 45.09 347 ILE A O 1
ATOM 2671 N N . PHE A 1 348 ? 20.203 12.805 -13.75 1 41.59 348 PHE A N 1
ATOM 2672 C CA . PHE A 1 348 ? 20.75 12.648 -15.094 1 41.59 348 PHE A CA 1
ATOM 2673 C C . PHE A 1 348 ? 21.203 13.992 -15.648 1 41.59 348 PHE A C 1
ATOM 2675 O O . PHE A 1 348 ? 21.734 14.055 -16.766 1 41.59 348 PHE A O 1
ATOM 2682 N N . GLY A 1 349 ? 20.875 15.062 -14.977 1 39 349 GLY A N 1
ATOM 2683 C CA . GLY A 1 349 ? 21.484 16.312 -15.398 1 39 349 GLY A CA 1
ATOM 2684 C C . GLY A 1 349 ? 22.812 16.578 -14.742 1 39 349 GLY A C 1
ATOM 2685 O O . GLY A 1 349 ? 23.125 16 -13.688 1 39 349 GLY A O 1
ATOM 2686 N N . MET B 1 1 ? 42.25 -32.625 -14.102 1 41.97 1 MET B N 1
ATOM 2687 C CA . MET B 1 1 ? 41.594 -31.469 -13.516 1 41.97 1 MET B CA 1
ATOM 2688 C C . MET B 1 1 ? 40.344 -31.094 -14.289 1 41.97 1 MET B C 1
ATOM 2690 O O . MET B 1 1 ? 39.375 -30.547 -13.719 1 41.97 1 MET B O 1
ATOM 2694 N N . LYS B 1 2 ? 40.344 -31.297 -15.516 1 57.62 2 LYS B N 1
ATOM 2695 C CA . LYS B 1 2 ? 39.25 -31.047 -16.438 1 57.62 2 LYS B CA 1
ATOM 2696 C C . LYS B 1 2 ? 38.156 -32.094 -16.281 1 57.62 2 LYS B C 1
ATOM 2698 O O . LYS B 1 2 ? 36.969 -31.797 -16.5 1 57.62 2 LYS B O 1
ATOM 2703 N N . LYS B 1 3 ? 38.344 -33.219 -16 1 58.78 3 LYS B N 1
ATOM 2704 C CA . LYS B 1 3 ? 37.344 -34.25 -15.93 1 58.78 3 LYS B CA 1
ATOM 2705 C C . LYS B 1 3 ? 36.5 -34.125 -14.672 1 58.78 3 LYS B C 1
ATOM 2707 O O . LYS B 1 3 ? 35.281 -34.344 -14.703 1 58.78 3 LYS B O 1
ATOM 2712 N N . SER B 1 4 ? 37 -33.688 -13.625 1 54.88 4 SER B N 1
ATOM 2713 C CA . SER B 1 4 ? 36.344 -33.5 -12.328 1 54.88 4 SER B CA 1
ATOM 2714 C C . SER B 1 4 ? 35.406 -32.312 -12.344 1 54.88 4 SER B C 1
ATOM 2716 O O . SER B 1 4 ? 34.312 -32.344 -11.758 1 54.88 4 SER B O 1
ATOM 2718 N N . THR B 1 5 ? 35.688 -31.344 -13.203 1 52.06 5 THR B N 1
ATOM 2719 C CA . THR B 1 5 ? 34.844 -30.156 -13.289 1 52.06 5 THR B CA 1
ATOM 2720 C C . THR B 1 5 ? 33.562 -30.453 -14.039 1 52.06 5 THR B C 1
ATOM 2722 O O . THR B 1 5 ? 32.5 -29.969 -13.664 1 52.06 5 THR B O 1
ATOM 2725 N N . ARG B 1 6 ? 33.594 -31.312 -15.07 1 56.75 6 ARG B N 1
ATOM 2726 C CA . ARG B 1 6 ? 32.406 -31.641 -15.852 1 56.75 6 ARG B CA 1
ATOM 2727 C C . ARG B 1 6 ? 31.438 -32.5 -15.039 1 56.75 6 ARG B C 1
ATOM 2729 O O . ARG B 1 6 ? 30.219 -32.344 -15.117 1 56.75 6 ARG B O 1
ATOM 2736 N N . THR B 1 7 ? 32.094 -33.312 -14.281 1 55.09 7 THR B N 1
ATOM 2737 C CA . THR B 1 7 ? 31.25 -34.188 -13.477 1 55.09 7 THR B CA 1
ATOM 2738 C C . THR B 1 7 ? 30.547 -33.406 -12.367 1 55.09 7 THR B C 1
ATOM 2740 O O . THR B 1 7 ? 29.375 -33.656 -12.062 1 55.09 7 THR B O 1
ATOM 2743 N N . ALA B 1 8 ? 31.25 -32.531 -11.82 1 52.94 8 ALA B N 1
ATOM 2744 C CA . ALA B 1 8 ? 30.688 -31.703 -10.766 1 52.94 8 ALA B CA 1
ATOM 2745 C C . ALA B 1 8 ? 29.578 -30.812 -11.32 1 52.94 8 ALA B C 1
ATOM 2747 O O . ALA B 1 8 ? 28.531 -30.641 -10.68 1 52.94 8 ALA B O 1
ATOM 2748 N N . LEU B 1 9 ? 29.875 -30.344 -12.445 1 57.09 9 LEU B N 1
ATOM 2749 C CA . LEU B 1 9 ? 28.875 -29.516 -13.117 1 57.09 9 LEU B CA 1
ATOM 2750 C C . LEU B 1 9 ? 27.641 -30.344 -13.445 1 57.09 9 LEU B C 1
ATOM 2752 O O . LEU B 1 9 ? 26.516 -29.859 -13.297 1 57.09 9 LEU B O 1
ATOM 2756 N N . ASP B 1 10 ? 27.969 -31.547 -13.695 1 66.56 10 ASP B N 1
ATOM 2757 C CA . ASP B 1 10 ? 26.891 -32.469 -14.039 1 66.56 10 ASP B CA 1
ATOM 2758 C C . ASP B 1 10 ? 26.078 -32.844 -12.797 1 66.56 10 ASP B C 1
ATOM 2760 O O . ASP B 1 10 ? 24.844 -32.906 -12.852 1 66.56 10 ASP B O 1
ATOM 2764 N N . PHE B 1 11 ? 26.797 -32.938 -11.703 1 66.88 11 PHE B N 1
ATOM 2765 C CA . PHE B 1 11 ? 26.125 -33.312 -10.469 1 66.88 11 PHE B CA 1
ATOM 2766 C C . PHE B 1 11 ? 25.25 -32.156 -9.953 1 66.88 11 PHE B C 1
ATOM 2768 O O . PHE B 1 11 ? 24.141 -32.406 -9.469 1 66.88 11 PHE B O 1
ATOM 2775 N N . PHE B 1 12 ? 25.719 -31.047 -10.07 1 74.38 12 PHE B N 1
ATOM 2776 C CA . PHE B 1 12 ? 24.984 -29.875 -9.617 1 74.38 12 PHE B CA 1
ATOM 2777 C C . PHE B 1 12 ? 23.734 -29.656 -10.453 1 74.38 12 PHE B C 1
ATOM 2779 O O . PHE B 1 12 ? 22.672 -29.344 -9.914 1 74.38 12 PHE B O 1
ATOM 2786 N N . GLU B 1 13 ? 23.906 -29.953 -11.633 1 85.94 13 GLU B N 1
ATOM 2787 C CA . GLU B 1 13 ? 22.75 -29.797 -12.516 1 85.94 13 GLU B CA 1
ATOM 2788 C C . GLU B 1 13 ? 21.719 -30.906 -12.273 1 85.94 13 GLU B C 1
ATOM 2790 O O . GLU B 1 13 ? 20.516 -30.672 -12.344 1 85.94 13 GLU B O 1
ATOM 2795 N N . ALA B 1 14 ? 22.266 -32.062 -11.906 1 89.06 14 ALA B N 1
ATOM 2796 C CA . ALA B 1 14 ? 21.375 -33.156 -11.602 1 89.06 14 ALA B CA 1
ATOM 2797 C C . ALA B 1 14 ? 20.578 -32.906 -10.336 1 89.06 14 ALA B C 1
ATOM 2799 O O . ALA B 1 14 ? 19.391 -33.25 -10.258 1 89.06 14 ALA B O 1
ATOM 2800 N N . ARG B 1 15 ? 21.141 -32.375 -9.438 1 92.62 15 ARG B N 1
ATOM 2801 C CA . ARG B 1 15 ? 20.469 -32.031 -8.188 1 92.62 15 ARG B CA 1
ATOM 2802 C C . ARG B 1 15 ? 19.375 -31 -8.414 1 92.62 15 ARG B C 1
ATOM 2804 O O . ARG B 1 15 ? 18.281 -31.109 -7.867 1 92.62 15 ARG B O 1
ATOM 2811 N N . LYS B 1 16 ? 19.672 -30.031 -9.211 1 94.75 16 LYS B N 1
ATOM 2812 C CA . LYS B 1 16 ? 18.703 -28.984 -9.523 1 94.75 16 LYS B CA 1
ATOM 2813 C C . LYS B 1 16 ? 17.484 -29.562 -10.234 1 94.75 16 LYS B C 1
ATOM 2815 O O . LYS B 1 16 ? 16.344 -29.203 -9.922 1 94.75 16 LYS B O 1
ATOM 2820 N N . LEU B 1 17 ? 17.766 -30.469 -11.055 1 95.19 17 LEU B N 1
ATOM 2821 C CA . LEU B 1 17 ? 16.688 -31.109 -11.789 1 95.19 17 LEU B CA 1
ATOM 2822 C C . LEU B 1 17 ? 15.859 -32 -10.867 1 95.19 17 LEU B C 1
ATOM 2824 O O . LEU B 1 17 ? 14.641 -32.094 -11.023 1 95.19 17 LEU B O 1
ATOM 2828 N N . SER B 1 18 ? 16.5 -32.688 -9.945 1 96.44 18 SER B N 1
ATOM 2829 C CA . SER B 1 18 ? 15.797 -33.531 -8.992 1 96.44 18 SER B CA 1
ATOM 2830 C C . SER B 1 18 ? 14.852 -32.719 -8.109 1 96.44 18 SER B C 1
ATOM 2832 O O . SER B 1 18 ? 13.75 -33.188 -7.797 1 96.44 18 SER B O 1
ATOM 2834 N N . ILE B 1 19 ? 15.258 -31.547 -7.758 1 97 19 ILE B N 1
ATOM 2835 C CA . ILE B 1 19 ? 14.422 -30.672 -6.93 1 97 19 ILE B CA 1
ATOM 2836 C C . ILE B 1 19 ? 13.195 -30.234 -7.723 1 97 19 ILE B C 1
ATOM 2838 O O . ILE B 1 19 ? 12.078 -30.234 -7.199 1 97 19 ILE B O 1
ATOM 2842 N N . MET B 1 20 ? 13.391 -29.891 -8.93 1 97.5 20 MET B N 1
ATOM 2843 C CA . MET B 1 20 ? 12.289 -29.469 -9.781 1 97.5 20 MET B CA 1
ATOM 2844 C C . MET B 1 20 ? 11.297 -30.609 -10 1 97.5 20 MET B C 1
ATOM 2846 O O . MET B 1 20 ? 10.086 -30.391 -9.969 1 97.5 20 MET B O 1
ATOM 2850 N N . LEU B 1 21 ? 11.875 -31.797 -10.203 1 97.19 21 LEU B N 1
ATOM 2851 C CA . LEU B 1 21 ? 11.016 -32.969 -10.383 1 97.19 21 LEU B CA 1
ATOM 2852 C C . LEU B 1 21 ? 10.227 -33.25 -9.117 1 97.19 21 LEU B C 1
ATOM 2854 O O . LEU B 1 21 ? 9.047 -33.594 -9.18 1 97.19 21 LEU B O 1
ATOM 2858 N N . PHE B 1 22 ? 10.922 -33.188 -8.039 1 97.69 22 PHE B N 1
ATOM 2859 C CA . PHE B 1 22 ? 10.258 -33.375 -6.758 1 97.69 22 PHE B CA 1
ATOM 2860 C C . PHE B 1 22 ? 9.117 -32.406 -6.582 1 97.69 22 PHE B C 1
ATOM 2862 O O . PHE B 1 22 ? 8.008 -32.781 -6.191 1 97.69 22 PHE B O 1
ATOM 2869 N N . LEU B 1 23 ? 9.391 -31.109 -6.852 1 98.31 23 LEU B N 1
ATOM 2870 C CA . LEU B 1 23 ? 8.375 -30.078 -6.707 1 98.31 23 LEU B CA 1
ATOM 2871 C C . LEU B 1 23 ? 7.215 -30.312 -7.672 1 98.31 23 LEU B C 1
ATOM 2873 O O . LEU B 1 23 ? 6.059 -30.047 -7.336 1 98.31 23 LEU B O 1
ATOM 2877 N N . ALA B 1 24 ? 7.562 -30.75 -8.867 1 98.19 24 ALA B N 1
ATOM 2878 C CA . ALA B 1 24 ? 6.52 -31.078 -9.836 1 98.19 24 ALA B CA 1
ATOM 2879 C C . ALA B 1 24 ? 5.598 -32.156 -9.312 1 98.19 24 ALA B C 1
ATOM 2881 O O . ALA B 1 24 ? 4.375 -32.094 -9.453 1 98.19 24 ALA B O 1
ATOM 2882 N N . VAL B 1 25 ? 6.176 -33.156 -8.711 1 98.06 25 VAL B N 1
ATOM 2883 C CA . VAL B 1 25 ? 5.402 -34.25 -8.125 1 98.06 25 VAL B CA 1
ATOM 2884 C C . VAL B 1 25 ? 4.543 -33.719 -6.977 1 98.06 25 VAL B C 1
ATOM 2886 O O . VAL B 1 25 ? 3.385 -34.094 -6.832 1 98.06 25 VAL B O 1
ATOM 2889 N N . VAL B 1 26 ? 5.074 -32.812 -6.227 1 98.12 26 VAL B N 1
ATOM 2890 C CA . VAL B 1 26 ? 4.355 -32.25 -5.09 1 98.12 26 VAL B CA 1
ATOM 2891 C C . VAL B 1 26 ? 3.162 -31.438 -5.59 1 98.12 26 VAL B C 1
ATOM 2893 O O . VAL B 1 26 ? 2.09 -31.453 -4.977 1 98.12 26 VAL B O 1
ATOM 2896 N N . VAL B 1 27 ? 3.35 -30.672 -6.645 1 98.19 27 VAL B N 1
ATOM 2897 C CA . VAL B 1 27 ? 2.264 -29.875 -7.207 1 98.19 27 VAL B CA 1
ATOM 2898 C C . VAL B 1 27 ? 1.127 -30.797 -7.648 1 98.19 27 VAL B C 1
ATOM 2900 O O . VAL B 1 27 ? -0.039 -30.547 -7.336 1 98.19 27 VAL B O 1
ATOM 2903 N N . VAL B 1 28 ? 1.506 -31.891 -8.359 1 97.12 28 VAL B N 1
ATOM 2904 C CA . VAL B 1 28 ? 0.507 -32.812 -8.883 1 97.12 28 VAL B CA 1
ATOM 2905 C C . VAL B 1 28 ? -0.155 -33.562 -7.734 1 97.12 28 VAL B C 1
ATOM 2907 O O . VAL B 1 28 ? -1.384 -33.656 -7.664 1 97.12 28 VAL B O 1
ATOM 2910 N N . ALA B 1 29 ? 0.645 -34.094 -6.84 1 97.06 29 ALA B N 1
ATOM 2911 C CA . ALA B 1 29 ? 0.119 -34.812 -5.688 1 97.06 29 ALA B CA 1
ATOM 2912 C C . ALA B 1 29 ? -0.73 -33.906 -4.805 1 97.06 29 ALA B C 1
ATOM 2914 O O . ALA B 1 29 ? -1.794 -34.312 -4.328 1 97.06 29 ALA B O 1
ATOM 2915 N N . GLY B 1 30 ? -0.19 -32.656 -4.59 1 96.5 30 GLY B N 1
ATOM 2916 C CA . GLY B 1 30 ? -0.961 -31.703 -3.826 1 96.5 30 GLY B CA 1
ATOM 2917 C C . GLY B 1 30 ? -2.295 -31.359 -4.465 1 96.5 30 GLY B C 1
ATOM 2918 O O . GLY B 1 30 ? -3.314 -31.281 -3.777 1 96.5 30 GLY B O 1
ATOM 2919 N N . GLY B 1 31 ? -2.256 -31.188 -5.797 1 96.5 31 GLY B N 1
ATOM 2920 C CA . GLY B 1 31 ? -3.498 -30.953 -6.516 1 96.5 31 GLY B CA 1
ATOM 2921 C C . GLY B 1 31 ? -4.488 -32.094 -6.379 1 96.5 31 GLY B C 1
ATOM 2922 O O . GLY B 1 31 ? -5.684 -31.859 -6.176 1 96.5 31 GLY B O 1
ATOM 2923 N N . MET B 1 32 ? -3.988 -33.312 -6.418 1 95.12 32 MET B N 1
ATOM 2924 C CA . MET B 1 32 ? -4.832 -34.5 -6.309 1 95.12 32 MET B CA 1
ATOM 2925 C C . MET B 1 32 ? -5.441 -34.594 -4.914 1 95.12 32 MET B C 1
ATOM 2927 O O . MET B 1 32 ? -6.594 -35 -4.766 1 95.12 32 MET B O 1
ATOM 2931 N N . VAL B 1 33 ? -4.746 -34.219 -3.977 1 94.88 33 VAL B N 1
ATOM 2932 C CA . VAL B 1 33 ? -5.23 -34.281 -2.602 1 94.88 33 VAL B CA 1
ATOM 2933 C C . VAL B 1 33 ? -6.246 -33.156 -2.357 1 94.88 33 VAL B C 1
ATOM 2935 O O . VAL B 1 33 ? -7.301 -33.406 -1.762 1 94.88 33 VAL B O 1
ATOM 2938 N N . THR B 1 34 ? -5.938 -32 -2.848 1 94.62 34 THR B N 1
ATOM 2939 C CA . THR B 1 34 ? -6.75 -30.844 -2.555 1 94.62 34 THR B CA 1
ATOM 2940 C C . THR B 1 34 ? -8.117 -30.938 -3.232 1 94.62 34 THR B C 1
ATOM 2942 O O . THR B 1 34 ? -9.109 -30.422 -2.723 1 94.62 34 THR B O 1
ATOM 2945 N N . ILE B 1 35 ? -8.156 -31.625 -4.332 1 94.94 35 ILE B N 1
ATOM 2946 C CA . ILE B 1 35 ? -9.422 -31.766 -5.043 1 94.94 35 ILE B CA 1
ATOM 2947 C C . ILE B 1 35 ? -10.414 -32.562 -4.188 1 94.94 35 ILE B C 1
ATOM 2949 O O . ILE B 1 35 ? -11.625 -32.406 -4.336 1 94.94 35 ILE B O 1
ATOM 2953 N N . CYS B 1 36 ? -9.93 -33.375 -3.273 1 95 36 CYS B N 1
ATOM 2954 C CA . CYS B 1 36 ? -10.766 -34.219 -2.434 1 95 36 CYS B CA 1
ATOM 2955 C C . CYS B 1 36 ? -11.203 -33.469 -1.176 1 95 36 CYS B C 1
ATOM 2957 O O . CYS B 1 36 ? -12.062 -33.969 -0.436 1 95 36 CYS B O 1
ATOM 2959 N N . LEU B 1 37 ? -10.656 -32.344 -0.953 1 91.5 37 LEU B N 1
ATOM 2960 C CA . LEU B 1 37 ? -10.938 -31.625 0.276 1 91.5 37 LEU B CA 1
ATOM 2961 C C . LEU B 1 37 ? -11.922 -30.484 0.017 1 91.5 37 LEU B C 1
ATOM 2963 O O . LEU B 1 37 ? -11.812 -29.766 -0.984 1 91.5 37 LEU B O 1
ATOM 2967 N N . GLY B 1 38 ? -12.938 -30.391 0.923 1 85.06 38 GLY B N 1
ATOM 2968 C CA . GLY B 1 38 ? -13.945 -29.328 0.823 1 85.06 38 GLY B CA 1
ATOM 2969 C C . GLY B 1 38 ? -15.031 -29.453 1.872 1 85.06 38 GLY B C 1
ATOM 2970 O O . GLY B 1 38 ? -14.992 -30.344 2.725 1 85.06 38 GLY B O 1
ATOM 2971 N N . THR B 1 39 ? -15.922 -28.547 1.812 1 81.88 39 THR B N 1
ATOM 2972 C CA . THR B 1 39 ? -17 -28.5 2.797 1 81.88 39 THR B CA 1
ATOM 2973 C C . THR B 1 39 ? -17.922 -29.703 2.666 1 81.88 39 THR B C 1
ATOM 2975 O O . THR B 1 39 ? -18.344 -30.281 3.672 1 81.88 39 THR B O 1
ATOM 2978 N N . TYR B 1 40 ? -18.25 -30.094 1.382 1 85.31 40 TYR B N 1
ATOM 2979 C CA . TYR B 1 40 ? -19.047 -31.281 1.119 1 85.31 40 TYR B CA 1
ATOM 2980 C C . TYR B 1 40 ? -18.172 -32.531 1.028 1 85.31 40 TYR B C 1
ATOM 2982 O O . TYR B 1 40 ? -17.266 -32.594 0.192 1 85.31 40 TYR B O 1
ATOM 2990 N N . LYS B 1 41 ? -18.469 -33.469 1.813 1 90.44 41 LYS B N 1
ATOM 2991 C CA . LYS B 1 41 ? -17.625 -34.656 1.892 1 90.44 41 LYS B CA 1
ATOM 2992 C C . LYS B 1 41 ? -17.922 -35.625 0.757 1 90.44 41 LYS B C 1
ATOM 2994 O O . LYS B 1 41 ? -19.062 -36.094 0.606 1 90.44 41 LYS B O 1
ATOM 2999 N N . ILE B 1 42 ? -16.953 -35.844 -0.077 1 93.56 42 ILE B N 1
ATOM 3000 C CA . ILE B 1 42 ? -16.984 -36.844 -1.141 1 93.56 42 ILE B CA 1
ATOM 3001 C C . ILE B 1 42 ? -15.797 -37.781 -0.994 1 93.56 42 ILE B C 1
ATOM 3003 O O . ILE B 1 42 ? -14.664 -37.344 -0.778 1 93.56 42 ILE B O 1
ATOM 3007 N N . SER B 1 43 ? -16.078 -39.031 -1.087 1 94.69 43 SER B N 1
ATOM 3008 C CA . SER B 1 43 ? -15.008 -40.031 -0.923 1 94.69 43 SER B CA 1
ATOM 3009 C C . SER B 1 43 ? -13.969 -39.906 -2.035 1 94.69 43 SER B C 1
ATOM 3011 O O . SER B 1 43 ? -14.297 -39.5 -3.156 1 94.69 43 SER B O 1
ATOM 3013 N N . MET B 1 44 ? -12.758 -40.281 -1.727 1 95.19 44 MET B N 1
ATOM 3014 C CA . MET B 1 44 ? -11.633 -40.156 -2.65 1 95.19 44 MET B CA 1
ATOM 3015 C C . MET B 1 44 ? -11.859 -41 -3.9 1 95.19 44 MET B C 1
ATOM 3017 O O . MET B 1 44 ? -11.68 -40.5 -5.02 1 95.19 44 MET B O 1
ATOM 3021 N N . PRO B 1 45 ? -12.312 -42.188 -3.748 1 95.38 45 PRO B N 1
ATOM 3022 C CA . PRO B 1 45 ? -12.555 -42.969 -4.957 1 95.38 45 PRO B CA 1
ATOM 3023 C C . PRO B 1 45 ? -13.617 -42.344 -5.863 1 95.38 45 PRO B C 1
ATOM 3025 O O . PRO B 1 45 ? -13.5 -42.438 -7.09 1 95.38 45 PRO B O 1
ATOM 3028 N N . GLU B 1 46 ? -14.594 -41.812 -5.254 1 95.5 46 GLU B N 1
ATOM 3029 C CA . GLU B 1 46 ? -15.656 -41.188 -6.039 1 95.5 46 GLU B CA 1
ATOM 3030 C C . GLU B 1 46 ? -15.148 -39.969 -6.801 1 95.5 46 GLU B C 1
ATOM 3032 O O . GLU B 1 46 ? -15.547 -39.75 -7.945 1 95.5 46 GLU B O 1
ATOM 3037 N N . VAL B 1 47 ? -14.367 -39.219 -6.137 1 96.75 47 VAL B N 1
ATOM 3038 C CA . VAL B 1 47 ? -13.781 -38.062 -6.781 1 96.75 47 VAL B CA 1
ATOM 3039 C C . VAL B 1 47 ? -13.016 -38.469 -8.031 1 96.75 47 VAL B C 1
ATOM 3041 O O . VAL B 1 47 ? -13.211 -37.906 -9.109 1 96.75 47 VAL B O 1
ATOM 3044 N N . TYR B 1 48 ? -12.211 -39.5 -7.945 1 96.31 48 TYR B N 1
ATOM 3045 C CA . TYR B 1 48 ? -11.359 -39.906 -9.062 1 96.31 48 TYR B CA 1
ATOM 3046 C C . TYR B 1 48 ? -12.164 -40.656 -10.117 1 96.31 48 TYR B C 1
ATOM 3048 O O . TYR B 1 48 ? -11.828 -40.625 -11.305 1 96.31 48 TYR B O 1
ATOM 3056 N N . THR B 1 49 ? -13.25 -41.312 -9.688 1 95.5 49 THR B N 1
ATOM 3057 C CA . THR B 1 49 ? -14.148 -41.906 -10.656 1 95.5 49 THR B CA 1
ATOM 3058 C C . THR B 1 49 ? -14.805 -40.844 -11.531 1 95.5 49 THR B C 1
ATOM 3060 O O . THR B 1 49 ? -14.914 -41.031 -12.75 1 95.5 49 THR B O 1
ATOM 3063 N N . ILE B 1 50 ? -15.258 -39.812 -10.883 1 96.5 50 ILE B N 1
ATOM 3064 C CA . ILE B 1 50 ? -15.898 -38.719 -11.609 1 96.5 50 ILE B CA 1
ATOM 3065 C C . ILE B 1 50 ? -14.914 -38.125 -12.609 1 96.5 50 ILE B C 1
ATOM 3067 O O . ILE B 1 50 ? -15.25 -37.938 -13.789 1 96.5 50 ILE B O 1
ATOM 3071 N N . ILE B 1 51 ? -13.711 -37.906 -12.18 1 95.94 51 ILE B N 1
ATOM 3072 C CA . ILE B 1 51 ? -12.695 -37.312 -13.039 1 95.94 51 ILE B CA 1
ATOM 3073 C C . ILE B 1 51 ? -12.352 -38.25 -14.172 1 95.94 51 ILE B C 1
ATOM 3075 O O . ILE B 1 51 ? -12.273 -37.844 -15.336 1 95.94 51 ILE B O 1
ATOM 3079 N N . ALA B 1 52 ? -12.203 -39.5 -13.859 1 95.25 52 ALA B N 1
ATOM 3080 C CA . ALA B 1 52 ? -11.883 -40.5 -14.867 1 95.25 52 ALA B CA 1
ATOM 3081 C C . ALA B 1 52 ? -13 -40.625 -15.898 1 95.25 52 ALA B C 1
ATOM 3083 O O . ALA B 1 52 ? -12.734 -40.812 -17.094 1 95.25 52 ALA B O 1
ATOM 3084 N N . THR B 1 53 ? -14.211 -40.562 -15.438 1 95.31 53 THR B N 1
ATOM 3085 C CA . THR B 1 53 ? -15.352 -40.656 -16.344 1 95.31 53 THR B CA 1
ATOM 3086 C C . THR B 1 53 ? -15.359 -39.5 -17.344 1 95.31 53 THR B C 1
ATOM 3088 O O . THR B 1 53 ? -15.57 -39.719 -18.531 1 95.31 53 THR B O 1
ATOM 3091 N N . HIS B 1 54 ? -15.156 -38.312 -16.844 1 95.56 54 HIS B N 1
ATOM 3092 C CA . HIS B 1 54 ? -15.125 -37.156 -17.734 1 95.56 54 HIS B CA 1
ATOM 3093 C C . HIS B 1 54 ? -13.969 -37.25 -18.734 1 95.56 54 HIS B C 1
ATOM 3095 O O . HIS B 1 54 ? -14.102 -36.844 -19.875 1 95.56 54 HIS B O 1
ATOM 3101 N N . LEU B 1 55 ? -12.844 -37.844 -18.328 1 93.44 55 LEU B N 1
ATOM 3102 C CA . LEU B 1 55 ? -11.633 -37.844 -19.141 1 93.44 55 LEU B CA 1
ATOM 3103 C C . LEU B 1 55 ? -11.625 -39.031 -20.109 1 93.44 55 LEU B C 1
ATOM 3105 O O . LEU B 1 55 ? -11.164 -38.906 -21.25 1 93.44 55 LEU B O 1
ATOM 3109 N N . PHE B 1 56 ? -12.172 -40.156 -19.688 1 93.19 56 PHE B N 1
ATOM 3110 C CA . PHE B 1 56 ? -11.961 -41.375 -20.469 1 93.19 56 PHE B CA 1
ATOM 3111 C C . PHE B 1 56 ? -13.281 -41.938 -20.969 1 93.19 56 PHE B C 1
ATOM 3113 O O . PHE B 1 56 ? -13.305 -42.75 -21.891 1 93.19 56 PHE B O 1
ATOM 3120 N N . SER B 1 57 ? -14.406 -41.656 -20.281 1 92.81 57 SER B N 1
ATOM 3121 C CA . SER B 1 57 ? -15.719 -42.156 -20.688 1 92.81 57 SER B CA 1
ATOM 3122 C C . SER B 1 57 ? -16.766 -41.031 -20.641 1 92.81 57 SER B C 1
ATOM 3124 O O . SER B 1 57 ? -17.766 -41.156 -19.938 1 92.81 57 SER B O 1
ATOM 3126 N N . PRO B 1 58 ? -16.641 -40.094 -21.562 1 89.69 58 PRO B N 1
ATOM 3127 C CA . PRO B 1 58 ? -17.547 -38.938 -21.516 1 89.69 58 PRO B CA 1
ATOM 3128 C C . PRO B 1 58 ? -19 -39.312 -21.766 1 89.69 58 PRO B C 1
ATOM 3130 O O . PRO B 1 58 ? -19.922 -38.625 -21.297 1 89.69 58 PRO B O 1
ATOM 3133 N N . ASP B 1 59 ? -19.203 -40.344 -22.375 1 91.19 59 ASP B N 1
ATOM 3134 C CA . ASP B 1 59 ? -20.562 -40.781 -22.703 1 91.19 59 ASP B CA 1
ATOM 3135 C C . ASP B 1 59 ? -21.297 -41.281 -21.453 1 91.19 59 ASP B C 1
ATOM 3137 O O . ASP B 1 59 ? -22.531 -41.344 -21.438 1 91.19 59 ASP B O 1
ATOM 3141 N N . ASN B 1 60 ? -20.562 -41.562 -20.422 1 91.38 60 ASN B N 1
ATOM 3142 C CA . ASN B 1 60 ? -21.156 -42.125 -19.219 1 91.38 60 ASN B C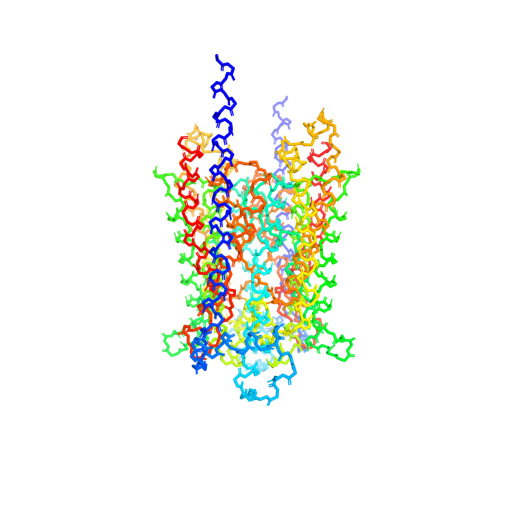A 1
ATOM 3143 C C . ASN B 1 60 ? -21.312 -41.062 -18.125 1 91.38 60 ASN B C 1
ATOM 3145 O O . ASN B 1 60 ? -21.547 -41.406 -16.953 1 91.38 60 ASN B O 1
ATOM 3149 N N . VAL B 1 61 ? -21.188 -39.844 -18.422 1 92.31 61 VAL B N 1
ATOM 3150 C CA . VAL B 1 61 ? -21.219 -38.75 -17.453 1 92.31 61 VAL B CA 1
ATOM 3151 C C . VAL B 1 61 ? -22.625 -38.656 -16.859 1 92.31 61 VAL B C 1
ATOM 3153 O O . VAL B 1 61 ? -22.781 -38.312 -15.68 1 92.31 61 VAL B O 1
ATOM 3156 N N . ASP B 1 62 ? -23.609 -39 -17.625 1 91.06 62 ASP B N 1
ATOM 3157 C CA . ASP B 1 62 ? -25 -38.906 -17.203 1 91.06 62 ASP B CA 1
ATOM 3158 C C . ASP B 1 62 ? -25.312 -39.938 -16.109 1 91.06 62 ASP B C 1
ATOM 3160 O O . ASP B 1 62 ? -26.312 -39.812 -15.398 1 91.06 62 ASP B O 1
ATOM 3164 N N . SER B 1 63 ? -24.453 -40.938 -16 1 91.44 63 SER B N 1
ATOM 3165 C CA . SER B 1 63 ? -24.672 -41.969 -15.008 1 91.44 63 SER B CA 1
ATOM 3166 C C . SER B 1 63 ? -24.188 -41.531 -13.633 1 91.44 63 SER B C 1
ATOM 3168 O O . SER B 1 63 ? -24.516 -42.156 -12.617 1 91.44 63 SER B O 1
ATOM 3170 N N . LEU B 1 64 ? -23.469 -40.438 -13.586 1 92.5 64 LEU B N 1
ATOM 3171 C CA . LEU B 1 64 ? -22.891 -39.969 -12.344 1 92.5 64 LEU B CA 1
ATOM 3172 C C . LEU B 1 64 ? -23.922 -39.188 -11.523 1 92.5 64 LEU B C 1
ATOM 3174 O O . LEU B 1 64 ? -24.891 -38.656 -12.086 1 92.5 64 LEU B O 1
ATOM 3178 N N . ASN B 1 65 ? -23.719 -39.25 -10.18 1 94.06 65 ASN B N 1
ATOM 3179 C CA . ASN B 1 65 ? -24.516 -38.375 -9.328 1 94.06 65 ASN B CA 1
ATOM 3180 C C . ASN B 1 65 ? -24.375 -36.906 -9.711 1 94.06 65 ASN B C 1
ATOM 3182 O O . ASN B 1 65 ? -23.266 -36.375 -9.727 1 94.06 65 ASN B O 1
ATOM 3186 N N . LYS B 1 66 ? -25.469 -36.25 -9.969 1 94.75 66 LYS B N 1
ATOM 3187 C CA . LYS B 1 66 ? -25.469 -34.906 -10.539 1 94.75 66 LYS B CA 1
ATOM 3188 C C . LYS B 1 66 ? -24.812 -33.906 -9.586 1 94.75 66 LYS B C 1
ATOM 3190 O O . LYS B 1 66 ? -23.969 -33.094 -10.008 1 94.75 66 LYS B O 1
ATOM 3195 N N . LEU B 1 67 ? -25.141 -33.938 -8.344 1 95.38 67 LEU B N 1
ATOM 3196 C CA . LEU B 1 67 ? -24.609 -33 -7.355 1 95.38 67 LEU B CA 1
ATOM 3197 C C . LEU B 1 67 ? -23.109 -33.219 -7.172 1 95.38 67 LEU B C 1
ATOM 3199 O O . LEU B 1 67 ? -22.344 -32.25 -7.238 1 95.38 67 LEU B O 1
ATOM 3203 N N . ARG B 1 68 ? -22.688 -34.375 -6.992 1 95.44 68 ARG B N 1
ATOM 3204 C CA . ARG B 1 68 ? -21.281 -34.688 -6.758 1 95.44 68 ARG B CA 1
ATOM 3205 C C . ARG B 1 68 ? -20.453 -34.375 -8 1 95.44 68 ARG B C 1
ATOM 3207 O O . ARG B 1 68 ? -19.312 -33.938 -7.895 1 95.44 68 ARG B O 1
ATOM 3214 N N . ASN B 1 69 ? -21.016 -34.688 -9.109 1 95.94 69 ASN B N 1
ATOM 3215 C CA . ASN B 1 69 ? -20.344 -34.375 -10.367 1 95.94 69 ASN B CA 1
ATOM 3216 C C . ASN B 1 69 ? -20.125 -32.844 -10.516 1 95.94 69 ASN B C 1
ATOM 3218 O O . ASN B 1 69 ? -19.047 -32.406 -10.914 1 95.94 69 ASN B O 1
ATOM 3222 N N . THR B 1 70 ? -21.172 -32.125 -10.203 1 96 70 THR B N 1
ATOM 3223 C CA . THR B 1 70 ? -21.062 -30.672 -10.281 1 96 70 THR B CA 1
ATOM 3224 C C . THR B 1 70 ? -19.984 -30.156 -9.32 1 96 70 THR B C 1
ATOM 3226 O O . THR B 1 70 ? -19.172 -29.312 -9.688 1 96 70 THR B O 1
ATOM 3229 N N . ILE B 1 71 ? -19.922 -30.656 -8.156 1 95.5 71 ILE B N 1
ATOM 3230 C CA . ILE B 1 71 ? -18.984 -30.219 -7.133 1 95.5 71 ILE B CA 1
ATOM 3231 C C . ILE B 1 71 ? -17.562 -30.531 -7.566 1 95.5 71 ILE B C 1
ATOM 3233 O O . ILE B 1 71 ? -16.688 -29.672 -7.523 1 95.5 71 ILE B O 1
ATOM 3237 N N . VAL B 1 72 ? -17.328 -31.703 -8.023 1 96.44 72 VAL B N 1
ATOM 3238 C CA . VAL B 1 72 ? -15.969 -32.156 -8.312 1 96.44 72 VAL B CA 1
ATOM 3239 C C . VAL B 1 72 ? -15.508 -31.594 -9.648 1 96.44 72 VAL B C 1
ATOM 3241 O O . VAL B 1 72 ? -14.445 -30.969 -9.727 1 96.44 72 VAL B O 1
ATOM 3244 N N . TRP B 1 73 ? -16.312 -31.688 -10.672 1 96.25 73 TRP B N 1
ATOM 3245 C CA . TRP B 1 73 ? -15.875 -31.375 -12.023 1 96.25 73 TRP B CA 1
ATOM 3246 C C . TRP B 1 73 ? -16.047 -29.891 -12.32 1 96.25 73 TRP B C 1
ATOM 3248 O O . TRP B 1 73 ? -15.203 -29.281 -12.992 1 96.25 73 TRP B O 1
ATOM 3258 N N . ASN B 1 74 ? -17.094 -29.266 -11.844 1 96.19 74 ASN B N 1
ATOM 3259 C CA . ASN B 1 74 ? -17.406 -27.891 -12.234 1 96.19 74 ASN B CA 1
ATOM 3260 C C . ASN B 1 74 ? -16.906 -26.891 -11.195 1 96.19 74 ASN B C 1
ATOM 3262 O O . ASN B 1 74 ? -16.766 -25.703 -11.492 1 96.19 74 ASN B O 1
ATOM 3266 N N . ILE B 1 75 ? -16.578 -27.328 -10.016 1 95.19 75 ILE B N 1
ATOM 3267 C CA . ILE B 1 75 ? -16.203 -26.391 -8.969 1 95.19 75 ILE B CA 1
ATOM 3268 C C . ILE B 1 75 ? -14.781 -26.672 -8.5 1 95.19 75 ILE B C 1
ATOM 3270 O O . ILE B 1 75 ? -13.875 -25.875 -8.734 1 95.19 75 ILE B O 1
ATOM 3274 N N . ARG B 1 76 ? -14.477 -27.875 -8.039 1 96.19 76 ARG B N 1
ATOM 3275 C CA . ARG B 1 76 ? -13.195 -28.172 -7.398 1 96.19 76 ARG B CA 1
ATOM 3276 C C . ARG B 1 76 ? -12.078 -28.266 -8.43 1 96.19 76 ARG B C 1
ATOM 3278 O O . ARG B 1 76 ? -10.984 -27.719 -8.227 1 96.19 76 ARG B O 1
ATOM 3285 N N . PHE B 1 77 ? -12.367 -28.953 -9.477 1 97 77 PHE B N 1
ATOM 3286 C CA . PHE B 1 77 ? -11.32 -29.25 -10.453 1 97 77 PHE B CA 1
ATOM 3287 C C . PHE B 1 77 ? -10.836 -27.984 -11.133 1 97 77 PHE B C 1
ATOM 3289 O O . PHE B 1 77 ? -9.641 -27.688 -11.141 1 97 77 PHE B O 1
ATOM 3296 N N . PRO B 1 78 ? -11.742 -27.125 -11.672 1 97.44 78 PRO B N 1
ATOM 3297 C CA . PRO B 1 78 ? -11.258 -25.891 -12.266 1 97.44 78 PRO B CA 1
ATOM 3298 C C . PRO B 1 78 ? -10.555 -24.984 -11.25 1 97.44 78 PRO B C 1
ATOM 3300 O O . PRO B 1 78 ? -9.602 -24.281 -11.602 1 97.44 78 PRO B O 1
ATOM 3303 N N . ARG B 1 79 ? -11 -25 -10.07 1 97.19 79 ARG B N 1
ATOM 3304 C CA . ARG B 1 79 ? -10.414 -24.188 -9.008 1 97.19 79 ARG B CA 1
ATOM 3305 C C . ARG B 1 79 ? -8.969 -24.594 -8.75 1 97.19 79 ARG B C 1
ATOM 3307 O O . ARG B 1 79 ? -8.078 -23.734 -8.664 1 97.19 79 ARG B O 1
ATOM 3314 N N . VAL B 1 80 ? -8.734 -25.844 -8.68 1 97.38 80 VAL B N 1
ATOM 3315 C CA . VAL B 1 80 ? -7.395 -26.359 -8.391 1 97.38 80 VAL B CA 1
ATOM 3316 C C . VAL B 1 80 ? -6.457 -26.031 -9.547 1 97.38 80 VAL B C 1
ATOM 3318 O O . VAL B 1 80 ? -5.324 -25.594 -9.328 1 97.38 80 VAL B O 1
ATOM 3321 N N . ILE B 1 81 ? -6.93 -26.188 -10.719 1 97.94 81 ILE B N 1
ATOM 3322 C CA . ILE B 1 81 ? -6.125 -25.875 -11.898 1 97.94 81 ILE B CA 1
ATOM 3323 C C . ILE B 1 81 ? -5.777 -24.391 -11.914 1 97.94 81 ILE B C 1
ATOM 3325 O O . ILE B 1 81 ? -4.629 -24.016 -12.164 1 97.94 81 ILE B O 1
ATOM 3329 N N . THR B 1 82 ? -6.773 -23.625 -11.641 1 98.12 82 THR B N 1
ATOM 3330 C CA . THR B 1 82 ? -6.562 -22.172 -11.633 1 98.12 82 THR B CA 1
ATOM 3331 C C . THR B 1 82 ? -5.609 -21.766 -10.516 1 98.12 82 THR B C 1
ATOM 3333 O O . THR B 1 82 ? -4.727 -20.938 -10.711 1 98.12 82 THR B O 1
ATOM 3336 N N . ALA B 1 83 ? -5.742 -22.359 -9.375 1 98.31 83 ALA B N 1
ATOM 3337 C CA . ALA B 1 83 ? -4.879 -22.062 -8.242 1 98.31 83 ALA B CA 1
ATOM 3338 C C . ALA B 1 83 ? -3.416 -22.344 -8.57 1 98.31 83 ALA B C 1
ATOM 3340 O O . ALA B 1 83 ? -2.539 -21.516 -8.32 1 98.31 83 ALA B O 1
ATOM 3341 N N . ILE B 1 84 ? -3.199 -23.469 -9.148 1 98.44 84 ILE B N 1
ATOM 3342 C CA . ILE B 1 84 ? -1.846 -23.859 -9.531 1 98.44 84 ILE B CA 1
ATOM 3343 C C . ILE B 1 84 ? -1.302 -22.875 -10.562 1 98.44 84 ILE B C 1
ATOM 3345 O O . ILE B 1 84 ? -0.177 -22.375 -10.43 1 98.44 84 ILE B O 1
ATOM 3349 N N . THR B 1 85 ? -2.127 -22.594 -11.508 1 98.69 85 THR B N 1
ATOM 3350 C CA . THR B 1 85 ? -1.716 -21.719 -12.602 1 98.69 85 THR B CA 1
ATOM 3351 C C . THR B 1 85 ? -1.408 -20.312 -12.094 1 98.69 85 THR B C 1
ATOM 3353 O O . THR B 1 85 ? -0.405 -19.703 -12.484 1 98.69 85 THR B O 1
ATOM 3356 N N . VAL B 1 86 ? -2.227 -19.797 -11.219 1 98.62 86 VAL B N 1
ATOM 3357 C CA . VAL B 1 86 ? -2.027 -18.469 -10.656 1 98.62 86 VAL B CA 1
ATOM 3358 C C . VAL B 1 86 ? -0.756 -18.453 -9.805 1 98.62 86 VAL B C 1
ATOM 3360 O O . VAL B 1 86 ? 0.026 -17.5 -9.867 1 98.62 86 VAL B O 1
ATOM 3363 N N . GLY B 1 87 ? -0.543 -19.484 -9.047 1 98.69 87 GLY B N 1
ATOM 3364 C CA . GLY B 1 87 ? 0.698 -19.609 -8.305 1 98.69 87 GLY B CA 1
ATOM 3365 C C . GLY B 1 87 ? 1.932 -19.578 -9.188 1 98.69 87 GLY B C 1
ATOM 3366 O O . GLY B 1 87 ? 2.895 -18.859 -8.898 1 98.69 87 GLY B O 1
ATOM 3367 N N . ILE B 1 88 ? 1.849 -20.312 -10.242 1 98.75 88 ILE B N 1
ATOM 3368 C CA . ILE B 1 88 ? 2.928 -20.359 -11.227 1 98.75 88 ILE B CA 1
ATOM 3369 C C . ILE B 1 88 ? 3.146 -18.969 -11.82 1 98.75 88 ILE B C 1
ATOM 3371 O O . ILE B 1 88 ? 4.266 -18.453 -11.812 1 98.75 88 ILE B O 1
ATOM 3375 N N . GLY B 1 89 ? 2.092 -18.438 -12.258 1 98.81 89 GLY B N 1
ATOM 3376 C CA . GLY B 1 89 ? 2.16 -17.156 -12.953 1 98.81 89 GLY B CA 1
ATOM 3377 C C . GLY B 1 89 ? 2.707 -16.047 -12.094 1 98.81 89 GLY B C 1
ATOM 3378 O O . GLY B 1 89 ? 3.652 -15.352 -12.492 1 98.81 89 GLY B O 1
ATOM 3379 N N . LEU B 1 90 ? 2.182 -15.852 -10.906 1 98.62 90 LEU B N 1
ATOM 3380 C CA . LEU B 1 90 ? 2.584 -14.75 -10.039 1 98.62 90 LEU B CA 1
ATOM 3381 C C . LEU B 1 90 ? 4.02 -14.93 -9.555 1 98.62 90 LEU B C 1
ATOM 3383 O O . LEU B 1 90 ? 4.762 -13.953 -9.414 1 98.62 90 LEU B O 1
ATOM 3387 N N . SER B 1 91 ? 4.43 -16.125 -9.336 1 98.69 91 SER B N 1
ATOM 3388 C CA . SER B 1 91 ? 5.797 -16.391 -8.906 1 98.69 91 SER B CA 1
ATOM 3389 C C . SER B 1 91 ? 6.797 -16.062 -10.008 1 98.69 91 SER B C 1
ATOM 3391 O O . SER B 1 91 ? 7.836 -15.453 -9.758 1 98.69 91 SER B O 1
ATOM 3393 N N . VAL B 1 92 ? 6.441 -16.469 -11.172 1 98.81 92 VAL B N 1
ATOM 3394 C CA . VAL B 1 92 ? 7.348 -16.234 -12.289 1 98.81 92 VAL B CA 1
ATOM 3395 C C . VAL B 1 92 ? 7.383 -14.742 -12.617 1 98.81 92 VAL B C 1
ATOM 3397 O O . VAL B 1 92 ? 8.453 -14.18 -12.883 1 98.81 92 VAL B O 1
ATOM 3400 N N . ALA B 1 93 ? 6.238 -14.094 -12.586 1 98.75 93 ALA B N 1
ATOM 3401 C CA . ALA B 1 93 ? 6.215 -12.641 -12.766 1 98.75 93 ALA B CA 1
ATOM 3402 C C . ALA B 1 93 ? 7.102 -11.945 -11.734 1 98.75 93 ALA B C 1
ATOM 3404 O O . ALA B 1 93 ? 7.836 -11.008 -12.07 1 98.75 93 ALA B O 1
ATOM 3405 N N . GLY B 1 94 ? 7.031 -12.445 -10.562 1 97.94 94 GLY B N 1
ATOM 3406 C CA . GLY B 1 94 ? 7.902 -11.922 -9.516 1 97.94 94 GLY B CA 1
ATOM 3407 C C . GLY B 1 94 ? 9.375 -12.078 -9.836 1 97.94 94 GLY B C 1
ATOM 3408 O O . GLY B 1 94 ? 10.156 -11.141 -9.68 1 97.94 94 GLY B O 1
ATOM 3409 N N . ALA B 1 95 ? 9.758 -13.211 -10.273 1 97.81 95 ALA B N 1
ATOM 3410 C CA . ALA B 1 95 ? 11.148 -13.477 -10.633 1 97.81 95 ALA B CA 1
ATOM 3411 C C . ALA B 1 95 ? 11.617 -12.523 -11.734 1 97.81 95 ALA B C 1
ATOM 3413 O O . ALA B 1 95 ? 12.742 -12.008 -11.68 1 97.81 95 ALA B O 1
ATOM 3414 N N . ILE B 1 96 ? 10.766 -12.336 -12.68 1 98.25 96 ILE B N 1
ATOM 3415 C CA . ILE B 1 96 ? 11.094 -11.477 -13.805 1 98.25 96 ILE B CA 1
ATOM 3416 C C . ILE B 1 96 ? 11.281 -10.039 -13.32 1 98.25 96 ILE B C 1
ATOM 3418 O O . ILE B 1 96 ? 12.281 -9.391 -13.648 1 98.25 96 ILE B O 1
ATOM 3422 N N . TYR B 1 97 ? 10.383 -9.594 -12.531 1 96.94 97 TYR B N 1
ATOM 3423 C CA . TYR B 1 97 ? 10.477 -8.227 -12.031 1 96.94 97 TYR B CA 1
ATOM 3424 C C . TYR B 1 97 ? 11.695 -8.055 -11.133 1 96.94 97 TYR B C 1
ATOM 3426 O O . TYR B 1 97 ? 12.375 -7.027 -11.203 1 96.94 97 TYR B O 1
ATOM 3434 N N . GLN B 1 98 ? 11.938 -9.016 -10.312 1 95.12 98 GLN B N 1
ATOM 3435 C CA . GLN B 1 98 ? 13.125 -8.945 -9.469 1 95.12 98 GLN B CA 1
ATOM 3436 C C . GLN B 1 98 ? 14.398 -8.875 -10.305 1 95.12 98 GLN B C 1
ATOM 3438 O O . GLN B 1 98 ? 15.336 -8.156 -9.961 1 95.12 98 GLN B O 1
ATOM 3443 N N . GLY B 1 99 ? 14.438 -9.602 -11.352 1 93.81 99 GLY B N 1
ATOM 3444 C CA . GLY B 1 99 ? 15.578 -9.57 -12.258 1 93.81 99 GLY B CA 1
ATOM 3445 C C . GLY B 1 99 ? 15.703 -8.258 -13.016 1 93.81 99 GLY B C 1
ATOM 3446 O O . GLY B 1 99 ? 16.797 -7.684 -13.086 1 93.81 99 GLY B O 1
ATOM 3447 N N . CYS B 1 100 ? 14.602 -7.777 -13.492 1 93.75 100 CYS B N 1
ATOM 3448 C CA . CYS B 1 100 ? 14.602 -6.535 -14.258 1 93.75 100 CYS B CA 1
ATOM 3449 C C . CYS B 1 100 ? 14.977 -5.352 -13.375 1 93.75 100 CYS B C 1
ATOM 3451 O O . CYS B 1 100 ? 15.695 -4.453 -13.812 1 93.75 100 CYS B O 1
ATOM 3453 N N . PHE B 1 101 ? 14.547 -5.387 -12.188 1 92.38 101 PHE B N 1
ATOM 3454 C CA . PHE B 1 101 ? 14.766 -4.262 -11.281 1 92.38 101 PHE B CA 1
ATOM 3455 C C . PHE B 1 101 ? 16.016 -4.477 -10.43 1 92.38 101 PHE B C 1
ATOM 3457 O O . PHE B 1 101 ? 16.406 -3.596 -9.672 1 92.38 101 PHE B O 1
ATOM 3464 N N . ARG B 1 102 ? 16.578 -5.605 -10.555 1 92.31 102 ARG B N 1
ATOM 3465 C CA . ARG B 1 102 ? 17.781 -5.957 -9.797 1 92.31 102 ARG B CA 1
ATOM 3466 C C . ARG B 1 102 ? 17.562 -5.75 -8.297 1 92.31 102 ARG B C 1
ATOM 3468 O O . ARG B 1 102 ? 18.391 -5.145 -7.621 1 92.31 102 ARG B O 1
ATOM 3475 N N . ASN B 1 103 ? 16.422 -6.172 -7.867 1 89.88 103 ASN B N 1
ATOM 3476 C CA . ASN B 1 103 ? 15.992 -6.023 -6.48 1 89.88 103 ASN B CA 1
ATOM 3477 C C . ASN B 1 103 ? 15.148 -7.215 -6.027 1 89.88 103 ASN B C 1
ATOM 3479 O O . ASN B 1 103 ? 14.031 -7.406 -6.496 1 89.88 103 ASN B O 1
ATOM 3483 N N . PRO B 1 104 ? 15.648 -7.98 -5.125 1 89.06 104 PRO B N 1
ATOM 3484 C CA . PRO B 1 104 ? 14.969 -9.203 -4.703 1 89.06 104 PRO B CA 1
ATOM 3485 C C . PRO B 1 104 ? 13.68 -8.93 -3.926 1 89.06 104 PRO B C 1
ATOM 3487 O O . PRO B 1 104 ? 12.898 -9.852 -3.672 1 89.06 104 PRO B O 1
ATOM 3490 N N . LEU B 1 105 ? 13.398 -7.656 -3.6 1 84.19 105 LEU B N 1
ATOM 3491 C CA . LEU B 1 105 ? 12.234 -7.332 -2.783 1 84.19 105 LEU B CA 1
ATOM 3492 C C . LEU B 1 105 ? 11.078 -6.848 -3.654 1 84.19 105 LEU B C 1
ATOM 3494 O O . LEU B 1 105 ? 10.023 -6.477 -3.139 1 84.19 105 LEU B O 1
ATOM 3498 N N . VAL B 1 106 ? 11.25 -6.902 -4.922 1 90.88 106 VAL B N 1
ATOM 3499 C CA . VAL B 1 106 ? 10.234 -6.406 -5.844 1 90.88 106 VAL B CA 1
ATOM 3500 C C . VAL B 1 106 ? 9.141 -7.457 -6.027 1 90.88 106 VAL B C 1
ATOM 3502 O O . VAL B 1 106 ? 9.438 -8.656 -6.125 1 90.88 106 VAL B O 1
ATOM 3505 N N . GLU B 1 107 ? 7.883 -6.961 -6.02 1 93.38 107 GLU B N 1
ATOM 3506 C CA . GLU B 1 107 ? 6.707 -7.77 -6.328 1 93.38 107 GLU B CA 1
ATOM 3507 C C . GLU B 1 107 ? 6.102 -7.375 -7.672 1 93.38 107 GLU B C 1
ATOM 3509 O O . GLU B 1 107 ? 6.367 -6.281 -8.18 1 93.38 107 GLU B O 1
ATOM 3514 N N . PRO B 1 108 ? 5.277 -8.297 -8.188 1 95.69 108 PRO B N 1
ATOM 3515 C CA . PRO B 1 108 ? 4.711 -8.008 -9.508 1 95.69 108 PRO B CA 1
ATOM 3516 C C . PRO B 1 108 ? 3.797 -6.785 -9.508 1 95.69 108 PRO B C 1
ATOM 3518 O O . PRO B 1 108 ? 3.471 -6.25 -10.57 1 95.69 108 PRO B O 1
ATOM 3521 N N . TYR B 1 109 ? 3.457 -6.32 -8.391 1 95.81 109 TYR B N 1
ATOM 3522 C CA . TYR B 1 109 ? 2.486 -5.238 -8.289 1 95.81 109 TYR B CA 1
ATOM 3523 C C . TYR B 1 109 ? 3.184 -3.883 -8.234 1 95.81 109 TYR B C 1
ATOM 3525 O O . TYR B 1 109 ? 2.527 -2.844 -8.133 1 95.81 109 TYR B O 1
ATOM 3533 N N . ILE B 1 110 ? 4.461 -3.85 -8.398 1 92.69 110 ILE B N 1
ATOM 3534 C CA . ILE B 1 110 ? 5.289 -2.68 -8.125 1 92.69 110 ILE B CA 1
ATOM 3535 C C . ILE B 1 110 ? 4.922 -1.552 -9.086 1 92.69 110 ILE B C 1
ATOM 3537 O O . ILE B 1 110 ? 5.082 -0.373 -8.758 1 92.69 110 ILE B O 1
ATOM 3541 N N . LEU B 1 111 ? 4.402 -1.825 -10.227 1 95.25 111 LEU B N 1
ATOM 3542 C CA . LEU B 1 111 ? 4.105 -0.807 -11.234 1 95.25 111 LEU B CA 1
ATOM 3543 C C . LEU B 1 111 ? 2.631 -0.423 -11.195 1 95.25 111 LEU B C 1
ATOM 3545 O O . LEU B 1 111 ? 2.088 0.056 -12.195 1 95.25 111 LEU B O 1
ATOM 3549 N N . GLY B 1 112 ? 1.904 -0.733 -10.078 1 96.62 112 GLY B N 1
ATOM 3550 C CA . GLY B 1 112 ? 0.538 -0.279 -9.875 1 96.62 112 GLY B CA 1
ATOM 3551 C C . GLY B 1 112 ? -0.496 -1.212 -10.477 1 96.62 112 GLY B C 1
ATOM 3552 O O . GLY B 1 112 ? -1.665 -0.845 -10.617 1 96.62 112 GLY B O 1
ATOM 3553 N N . VAL B 1 113 ? -0.096 -2.34 -10.859 1 97.62 113 VAL B N 1
ATOM 3554 C CA . VAL B 1 113 ? -0.981 -3.281 -11.539 1 97.62 113 VAL B CA 1
ATOM 3555 C C . VAL B 1 113 ? -2.164 -3.619 -10.633 1 97.62 113 VAL B C 1
ATOM 3557 O O . VAL B 1 113 ? -3.301 -3.721 -11.102 1 97.62 113 VAL B O 1
ATOM 3560 N N . SER B 1 114 ? -1.938 -3.768 -9.336 1 97.69 114 SER B N 1
ATOM 3561 C CA . SER B 1 114 ? -3.01 -4.129 -8.414 1 97.69 114 SER B CA 1
ATOM 3562 C C . SER B 1 114 ? -4.02 -2.998 -8.266 1 97.69 114 SER B C 1
ATOM 3564 O O . SER B 1 114 ? -5.23 -3.234 -8.258 1 97.69 114 SER B O 1
ATOM 3566 N N . SER B 1 115 ? -3.547 -1.729 -8.156 1 98 115 SER B N 1
ATOM 3567 C CA . SER B 1 115 ? -4.445 -0.583 -8.047 1 98 115 SER B CA 1
ATOM 3568 C C . SER B 1 115 ? -5.25 -0.388 -9.328 1 98 115 SER B C 1
ATOM 3570 O O . SER B 1 115 ? -6.441 -0.08 -9.281 1 98 115 SER B O 1
ATOM 3572 N N . GLY B 1 116 ? -4.574 -0.551 -10.445 1 98.62 116 GLY B N 1
ATOM 3573 C CA . GLY B 1 116 ? -5.293 -0.494 -11.711 1 98.62 116 GLY B CA 1
ATOM 3574 C C . GLY B 1 116 ? -6.371 -1.552 -11.836 1 98.62 116 GLY B C 1
ATOM 3575 O O . GLY B 1 116 ? -7.5 -1.251 -12.227 1 98.62 116 GLY B O 1
ATOM 3576 N N . ALA B 1 117 ? -6.008 -2.74 -11.508 1 98.75 117 ALA B N 1
ATOM 3577 C CA . ALA B 1 117 ? -6.961 -3.844 -11.555 1 98.75 117 ALA B CA 1
ATOM 3578 C C . ALA B 1 117 ? -8.141 -3.584 -10.625 1 98.75 117 ALA B C 1
ATOM 3580 O O . ALA B 1 117 ? -9.297 -3.818 -10.992 1 98.75 117 ALA B O 1
ATOM 3581 N N . ALA B 1 118 ? -7.859 -3.123 -9.445 1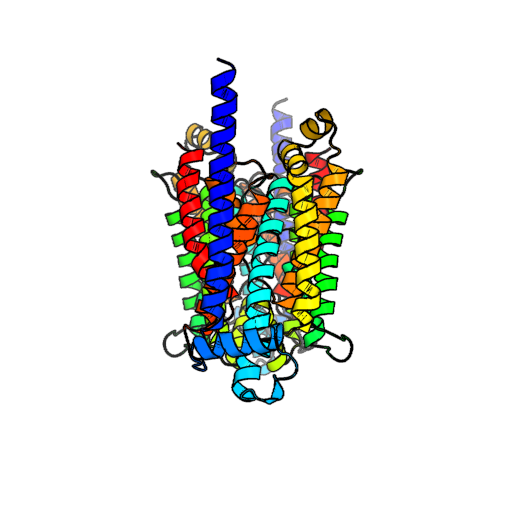 98.75 118 ALA B N 1
ATOM 3582 C CA . ALA B 1 118 ? -8.906 -2.83 -8.469 1 98.75 118 ALA B CA 1
ATOM 3583 C C . ALA B 1 118 ? -9.859 -1.764 -8.992 1 98.75 118 ALA B C 1
ATOM 3585 O O . ALA B 1 118 ? -11.078 -1.859 -8.797 1 98.75 118 ALA B O 1
ATOM 3586 N N . PHE B 1 119 ? -9.289 -0.77 -9.625 1 98.75 119 PHE B N 1
ATOM 3587 C CA . PHE B 1 119 ? -10.133 0.273 -10.195 1 98.75 119 PHE B CA 1
ATOM 3588 C C . PHE B 1 119 ? -11.031 -0.292 -11.289 1 98.75 119 PHE B C 1
ATOM 3590 O O . PHE B 1 119 ? -12.234 -0.026 -11.32 1 98.75 119 PHE B O 1
ATOM 3597 N N . GLY B 1 120 ? -10.445 -1.027 -12.172 1 98.69 120 GLY B N 1
ATOM 3598 C CA . GLY B 1 120 ? -11.234 -1.675 -13.203 1 98.69 120 GLY B CA 1
ATOM 3599 C C . GLY B 1 120 ? -12.336 -2.553 -12.648 1 98.69 120 GLY B C 1
ATOM 3600 O O . GLY B 1 120 ? -13.477 -2.504 -13.133 1 98.69 120 GLY B O 1
ATOM 3601 N N . ALA B 1 121 ? -12.016 -3.387 -11.695 1 98.5 121 ALA B N 1
ATOM 3602 C CA . ALA B 1 121 ? -13.016 -4.242 -11.055 1 98.5 121 ALA B CA 1
ATOM 3603 C C . ALA B 1 121 ? -14.125 -3.406 -10.414 1 98.5 121 ALA B C 1
ATOM 3605 O O . ALA B 1 121 ? -15.305 -3.727 -10.555 1 98.5 121 ALA B O 1
ATOM 3606 N N . ALA B 1 122 ? -13.734 -2.33 -9.727 1 98.69 122 ALA B N 1
ATOM 3607 C CA . ALA B 1 122 ? -14.703 -1.451 -9.086 1 98.69 122 ALA B CA 1
ATOM 3608 C C . ALA B 1 122 ? -15.648 -0.828 -10.109 1 98.69 122 ALA B C 1
ATOM 3610 O O . ALA B 1 122 ? -16.859 -0.712 -9.867 1 98.69 122 ALA B O 1
ATOM 3611 N N . LEU B 1 123 ? -15.109 -0.428 -11.242 1 98.44 123 LEU B N 1
ATOM 3612 C CA . LEU B 1 123 ? -15.938 0.111 -12.312 1 98.44 123 LEU B CA 1
ATOM 3613 C C . LEU B 1 123 ? -16.969 -0.915 -12.766 1 98.44 123 LEU B C 1
ATOM 3615 O O . LEU B 1 123 ? -18.141 -0.58 -12.953 1 98.44 123 LEU B O 1
ATOM 3619 N N . GLY B 1 124 ? -16.531 -2.131 -12.953 1 97.94 124 GLY B N 1
ATOM 3620 C CA . GLY B 1 124 ? -17.438 -3.186 -13.367 1 97.94 124 GLY B CA 1
ATOM 3621 C C . GLY B 1 124 ? -18.516 -3.484 -12.344 1 97.94 124 GLY B C 1
ATOM 3622 O O . GLY B 1 124 ? -19.641 -3.832 -12.695 1 97.94 124 GLY B O 1
ATOM 3623 N N . ILE B 1 125 ? -18.188 -3.35 -11.078 1 97.88 125 ILE B N 1
ATOM 3624 C CA . ILE B 1 125 ? -19.109 -3.66 -9.992 1 97.88 125 ILE B CA 1
ATOM 3625 C C . ILE B 1 125 ? -20.125 -2.531 -9.836 1 97.88 125 ILE B C 1
ATOM 3627 O O . ILE B 1 125 ? -21.328 -2.785 -9.688 1 97.88 125 ILE B O 1
ATOM 3631 N N . VAL B 1 126 ? -19.672 -1.29 -9.875 1 97.94 126 VAL B N 1
ATOM 3632 C CA . VAL B 1 126 ? -20.531 -0.131 -9.625 1 97.94 126 VAL B CA 1
ATOM 3633 C C . VAL B 1 126 ? -21.375 0.164 -10.859 1 97.94 126 VAL B C 1
ATOM 3635 O O . VAL B 1 126 ? -22.531 0.567 -10.734 1 97.94 126 VAL B O 1
ATOM 3638 N N . TYR B 1 127 ? -20.812 -0.038 -12.07 1 97.31 127 TYR B N 1
ATOM 3639 C CA . TYR B 1 127 ? -21.516 0.231 -13.312 1 97.31 127 TYR B CA 1
ATOM 3640 C C . TYR B 1 127 ? -21.578 -1.014 -14.195 1 97.31 127 TYR B C 1
ATOM 3642 O O . TYR B 1 127 ? -21.062 -1.013 -15.312 1 97.31 127 TYR B O 1
ATOM 3650 N N . PRO B 1 128 ? -22.328 -1.936 -13.789 1 93 128 PRO B N 1
ATOM 3651 C CA . PRO B 1 128 ? -22.375 -3.197 -14.531 1 93 128 PRO B CA 1
ATOM 3652 C C . PRO B 1 128 ? -23 -3.045 -15.914 1 93 128 PRO B C 1
ATOM 3654 O O . PRO B 1 128 ? -22.75 -3.861 -16.797 1 93 128 PRO B O 1
ATOM 3657 N N . HIS B 1 129 ? -23.812 -2.039 -16.109 1 93.25 129 HIS B N 1
ATOM 3658 C CA . HIS B 1 129 ? -24.484 -1.841 -17.391 1 93.25 129 HIS B CA 1
ATOM 3659 C C . HIS B 1 129 ? -23.531 -1.312 -18.453 1 93.25 129 HIS B C 1
ATOM 3661 O O . HIS B 1 129 ? -23.766 -1.455 -19.656 1 93.25 129 HIS B O 1
ATOM 3667 N N . ILE B 1 130 ? -22.484 -0.725 -18 1 89.69 130 ILE B N 1
ATOM 3668 C CA . ILE B 1 130 ? -21.516 -0.144 -18.922 1 89.69 130 ILE B CA 1
ATOM 3669 C C . ILE B 1 130 ? -20.391 -1.149 -19.172 1 89.69 130 ILE B C 1
ATOM 3671 O O . ILE B 1 130 ? -19.984 -1.342 -20.328 1 89.69 130 ILE B O 1
ATOM 3675 N N . PHE B 1 131 ? -20.078 -1.8 -18.078 1 86.38 131 PHE B N 1
ATOM 3676 C CA . PHE B 1 131 ? -18.969 -2.738 -18.172 1 86.38 131 PHE B CA 1
ATOM 3677 C C . PHE B 1 131 ? -19.469 -4.176 -18.141 1 86.38 131 PHE B C 1
ATOM 3679 O O . PHE B 1 131 ? -20.141 -4.59 -17.203 1 86.38 131 PHE B O 1
ATOM 3686 N N . ILE B 1 132 ? -19.156 -4.848 -19.156 1 81.88 132 ILE B N 1
ATOM 3687 C CA . ILE B 1 132 ? -19.75 -6.16 -19.391 1 81.88 132 ILE B CA 1
ATOM 3688 C C . ILE B 1 132 ? -19.156 -7.18 -18.422 1 81.88 132 ILE B C 1
ATOM 3690 O O . ILE B 1 132 ? -19.828 -8.125 -18 1 81.88 132 ILE B O 1
ATOM 3694 N N . SER B 1 133 ? -17.906 -7.016 -18.078 1 92.81 133 SER B N 1
ATOM 3695 C CA . SER B 1 133 ? -17.219 -8.016 -17.25 1 92.81 133 SER B CA 1
ATOM 3696 C C . SER B 1 133 ? -16.234 -7.363 -16.297 1 92.81 133 SER B C 1
ATOM 3698 O O . SER B 1 133 ? -15.414 -6.539 -16.719 1 92.81 133 SER B O 1
ATOM 3700 N N . ILE B 1 134 ? -16.391 -7.754 -15.016 1 95.94 134 ILE B N 1
ATOM 3701 C CA . ILE B 1 134 ? -15.453 -7.305 -14 1 95.94 134 ILE B CA 1
ATOM 3702 C C . ILE B 1 134 ? -14.039 -7.734 -14.391 1 95.94 134 ILE B C 1
ATOM 3704 O O . ILE B 1 134 ? -13.094 -6.945 -14.289 1 95.94 134 ILE B O 1
ATOM 3708 N N . GLN B 1 135 ? -13.93 -8.938 -14.953 1 95.62 135 GLN B N 1
ATOM 3709 C CA . GLN B 1 135 ? -12.633 -9.516 -15.297 1 95.62 135 GLN B CA 1
ATOM 3710 C C . GLN B 1 135 ? -11.961 -8.734 -16.422 1 95.62 135 GLN B C 1
ATOM 3712 O O . GLN B 1 135 ? -10.773 -8.414 -16.344 1 95.62 135 GLN B O 1
ATOM 3717 N N . VAL B 1 136 ? -12.695 -8.398 -17.391 1 96.19 136 VAL B N 1
ATOM 3718 C CA . VAL B 1 136 ? -12.156 -7.68 -18.547 1 96.19 136 VAL B CA 1
ATOM 3719 C C . VAL B 1 136 ? -11.734 -6.273 -18.125 1 96.19 136 VAL B C 1
ATOM 3721 O O . VAL B 1 136 ? -10.656 -5.801 -18.5 1 96.19 136 VAL B O 1
ATOM 3724 N N . SER B 1 137 ? -12.617 -5.641 -17.391 1 98.12 137 SER B N 1
ATOM 3725 C CA . SER B 1 137 ? -12.297 -4.297 -16.922 1 98.12 137 SER B CA 1
ATOM 3726 C C . SER B 1 137 ? -11.055 -4.297 -16.031 1 98.12 137 SER B C 1
ATOM 3728 O O . SER B 1 137 ? -10.18 -3.443 -16.188 1 98.12 137 SER B O 1
ATOM 3730 N N . ALA B 1 138 ? -10.984 -5.242 -15.094 1 98.38 138 ALA B N 1
ATOM 3731 C CA . ALA B 1 138 ? -9.805 -5.371 -14.227 1 98.38 138 ALA B CA 1
ATOM 3732 C C . ALA B 1 138 ? -8.547 -5.59 -15.055 1 98.38 138 ALA B C 1
ATOM 3734 O O . ALA B 1 138 ? -7.5 -4.996 -14.781 1 98.38 138 ALA B O 1
ATOM 3735 N N . PHE B 1 139 ? -8.641 -6.402 -16.078 1 98.12 139 PHE B N 1
ATOM 3736 C CA . PHE B 1 139 ? -7.504 -6.695 -16.938 1 98.12 139 PHE B CA 1
ATOM 3737 C C . PHE B 1 139 ? -7.043 -5.441 -17.672 1 98.12 139 PHE B C 1
ATOM 3739 O O . PHE B 1 139 ? -5.848 -5.133 -17.703 1 98.12 139 PHE B O 1
ATOM 3746 N N . VAL B 1 140 ? -7.949 -4.742 -18.234 1 98.19 140 VAL B N 1
ATOM 3747 C CA . VAL B 1 140 ? -7.652 -3.562 -19.031 1 98.19 140 VAL B CA 1
ATOM 3748 C C . VAL B 1 140 ? -6.969 -2.502 -18.172 1 98.19 140 VAL B C 1
ATOM 3750 O O . VAL B 1 140 ? -5.922 -1.971 -18.547 1 98.19 140 VAL B O 1
ATOM 3753 N N . PHE B 1 141 ? -7.445 -2.268 -17.031 1 98.62 141 PHE B N 1
ATOM 3754 C CA . PHE B 1 141 ? -6.918 -1.185 -16.219 1 98.62 141 PHE B CA 1
ATOM 3755 C C . PHE B 1 141 ? -5.652 -1.624 -15.492 1 98.62 141 PHE B C 1
ATOM 3757 O O . PHE B 1 141 ? -4.797 -0.797 -15.172 1 98.62 141 PHE B O 1
ATOM 3764 N N . ALA B 1 142 ? -5.516 -2.949 -15.25 1 98.69 142 ALA B N 1
ATOM 3765 C CA . ALA B 1 142 ? -4.23 -3.459 -14.789 1 98.69 142 ALA B CA 1
ATOM 3766 C C . ALA B 1 142 ? -3.135 -3.195 -15.812 1 98.69 142 ALA B C 1
ATOM 3768 O O . ALA B 1 142 ? -2.076 -2.658 -15.484 1 98.69 142 ALA B O 1
ATOM 3769 N N . SER B 1 143 ? -3.453 -3.531 -17.016 1 98.5 143 SER B N 1
ATOM 3770 C CA . SER B 1 143 ? -2.51 -3.34 -18.109 1 98.5 143 SER B CA 1
ATOM 3771 C C . SER B 1 143 ? -2.246 -1.858 -18.359 1 98.5 143 SER B C 1
ATOM 3773 O O . SER B 1 143 ? -1.104 -1.455 -18.594 1 98.5 143 SER B O 1
ATOM 3775 N N . LEU B 1 144 ? -3.271 -1.09 -18.266 1 98.56 144 LEU B N 1
ATOM 3776 C CA . LEU B 1 144 ? -3.146 0.35 -18.469 1 98.56 144 LEU B CA 1
ATOM 3777 C C . LEU B 1 144 ? -2.242 0.971 -17.406 1 98.56 144 LEU B C 1
ATOM 3779 O O . LEU B 1 144 ? -1.439 1.856 -17.719 1 98.56 144 LEU B O 1
ATOM 3783 N N . SER B 1 145 ? -2.4 0.517 -16.203 1 98.44 145 SER B N 1
ATOM 3784 C CA . SER B 1 145 ? -1.583 1.034 -15.109 1 98.44 145 SER B CA 1
ATOM 3785 C C . SER B 1 145 ? -0.097 0.836 -15.383 1 98.44 145 SER B C 1
ATOM 3787 O O . SER B 1 145 ? 0.692 1.777 -15.273 1 98.44 145 SER B O 1
ATOM 3789 N N . VAL B 1 146 ? 0.278 -0.349 -15.812 1 97.88 146 VAL B N 1
ATOM 3790 C CA . VAL B 1 146 ? 1.681 -0.65 -16.078 1 97.88 146 VAL B CA 1
ATOM 3791 C C . VAL B 1 146 ? 2.146 0.121 -17.312 1 97.88 146 VAL B C 1
ATOM 3793 O O . VAL B 1 146 ? 3.262 0.646 -17.344 1 97.88 146 VAL B O 1
ATOM 3796 N N . PHE B 1 147 ? 1.282 0.219 -18.266 1 97.69 147 PHE B N 1
ATOM 3797 C CA . PHE B 1 147 ? 1.604 0.977 -19.469 1 97.69 147 PHE B CA 1
ATOM 3798 C C . PHE B 1 147 ? 1.891 2.436 -19.125 1 97.69 147 PHE B C 1
ATOM 3800 O O . PHE B 1 147 ? 2.883 3.002 -19.594 1 97.69 147 PHE B O 1
ATOM 3807 N N . LEU B 1 148 ? 1.073 3.023 -18.312 1 97 148 LEU B N 1
ATOM 3808 C CA . LEU B 1 148 ? 1.246 4.418 -17.922 1 97 148 LEU B CA 1
ATOM 3809 C C . LEU B 1 148 ? 2.518 4.598 -17.094 1 97 148 LEU B C 1
ATOM 3811 O O . LEU B 1 148 ? 3.258 5.562 -17.297 1 97 148 LEU B O 1
ATOM 3815 N N . ALA B 1 149 ? 2.76 3.68 -16.188 1 96.25 149 ALA B N 1
ATOM 3816 C CA . ALA B 1 149 ? 3.975 3.748 -15.383 1 96.25 149 ALA B CA 1
ATOM 3817 C C . ALA B 1 149 ? 5.223 3.646 -16.25 1 96.25 149 ALA B C 1
ATOM 3819 O O . ALA B 1 149 ? 6.168 4.418 -16.094 1 96.25 149 ALA B O 1
ATOM 3820 N N . TYR B 1 150 ? 5.168 2.703 -17.172 1 94.94 150 TYR B N 1
ATOM 3821 C CA . TYR B 1 150 ? 6.301 2.484 -18.062 1 94.94 150 TYR B CA 1
ATOM 3822 C C . TYR B 1 150 ? 6.555 3.711 -18.938 1 94.94 150 TYR B C 1
ATOM 3824 O O . TYR B 1 150 ? 7.699 4.141 -19.094 1 94.94 150 TYR B O 1
ATOM 3832 N N . THR B 1 151 ? 5.508 4.301 -19.453 1 94.06 151 THR B N 1
ATOM 3833 C CA . THR B 1 151 ? 5.637 5.465 -20.328 1 94.06 151 THR B CA 1
ATOM 3834 C C . THR B 1 151 ? 6.102 6.684 -19.531 1 94.06 151 THR B C 1
ATOM 3836 O O . THR B 1 151 ? 6.902 7.48 -20.031 1 94.06 151 THR B O 1
ATOM 3839 N N . LEU B 1 152 ? 5.617 6.758 -18.375 1 92.19 152 LEU B N 1
ATOM 3840 C CA . LEU B 1 152 ? 6.004 7.875 -17.516 1 92.19 152 LEU B CA 1
ATOM 3841 C C . LEU B 1 152 ? 7.48 7.785 -17.141 1 92.19 152 LEU B C 1
ATOM 3843 O O . LEU B 1 152 ? 8.148 8.812 -17 1 92.19 152 LEU B O 1
ATOM 3847 N N . ALA B 1 153 ? 7.949 6.609 -17.016 1 91.44 153 ALA B N 1
ATOM 3848 C CA . ALA B 1 153 ? 9.312 6.383 -16.562 1 91.44 153 ALA B CA 1
ATOM 3849 C C . ALA B 1 153 ? 10.312 6.52 -17.703 1 91.44 153 ALA B C 1
ATOM 3851 O O . ALA B 1 153 ? 11.5 6.73 -17.484 1 91.44 153 ALA B O 1
ATOM 3852 N N . ARG B 1 154 ? 9.875 6.332 -18.906 1 89.06 154 ARG B N 1
ATOM 3853 C CA . ARG B 1 154 ? 10.758 6.344 -20.062 1 89.06 154 ARG B CA 1
ATOM 3854 C C . ARG B 1 154 ? 11.273 7.75 -20.359 1 89.06 154 ARG B C 1
ATOM 3856 O O . ARG B 1 154 ? 10.492 8.711 -20.375 1 89.06 154 ARG B O 1
ATOM 3863 N N . ASN B 1 155 ? 12.648 7.852 -20.391 1 83.56 155 ASN B N 1
ATOM 3864 C CA . ASN B 1 155 ? 13.312 9.117 -20.688 1 83.56 155 ASN B CA 1
ATOM 3865 C C . ASN B 1 155 ? 14.414 8.938 -21.719 1 83.56 155 ASN B C 1
ATOM 3867 O O . ASN B 1 155 ? 15.367 8.188 -21.5 1 83.56 155 ASN B O 1
ATOM 3871 N N . ARG B 1 156 ? 14.398 9.68 -22.734 1 83.88 156 ARG B N 1
ATOM 3872 C CA . ARG B 1 156 ? 15.406 9.68 -23.781 1 83.88 156 ARG B CA 1
ATOM 3873 C C . ARG B 1 156 ? 15.695 8.258 -24.266 1 83.88 156 ARG B C 1
ATOM 3875 O O . ARG B 1 156 ? 16.859 7.863 -24.375 1 83.88 156 ARG B O 1
ATOM 3882 N N . GLY B 1 157 ? 14.688 7.445 -24.344 1 81.19 157 GLY B N 1
ATOM 3883 C CA . GLY B 1 157 ? 14.828 6.109 -24.906 1 81.19 157 GLY B CA 1
ATOM 3884 C C . GLY B 1 157 ? 15.289 5.086 -23.875 1 81.19 157 GLY B C 1
ATOM 3885 O O . GLY B 1 157 ? 15.484 3.914 -24.219 1 81.19 157 GLY B O 1
ATOM 3886 N N . GLN B 1 158 ? 15.492 5.566 -22.688 1 87 158 GLN B N 1
ATOM 3887 C CA . GLN B 1 158 ? 15.906 4.652 -21.625 1 87 158 GLN B CA 1
ATOM 3888 C C . GLN B 1 158 ? 14.844 4.551 -20.531 1 87 158 GLN B C 1
ATOM 3890 O O . GLN B 1 158 ? 13.984 5.426 -20.422 1 87 158 GLN B O 1
ATOM 3895 N N . THR B 1 159 ? 14.914 3.453 -19.875 1 87.44 159 THR B N 1
ATOM 3896 C CA . THR B 1 159 ? 13.992 3.219 -18.781 1 87.44 159 THR B CA 1
ATOM 3897 C C . THR B 1 159 ? 14.75 2.863 -17.5 1 87.44 159 THR B C 1
ATOM 3899 O O . THR B 1 159 ? 14.797 1.697 -17.109 1 87.44 159 THR B O 1
ATOM 3902 N N . PRO B 1 160 ? 15.219 3.91 -16.859 1 87.38 160 PRO B N 1
ATOM 3903 C CA . PRO B 1 160 ? 15.945 3.621 -15.625 1 87.38 160 PRO B CA 1
ATOM 3904 C C . PRO B 1 160 ? 15.062 2.951 -14.57 1 87.38 160 PRO B C 1
ATOM 3906 O O . PRO B 1 160 ? 13.883 3.285 -14.445 1 87.38 160 PRO B O 1
ATOM 3909 N N . VAL B 1 161 ? 15.633 2.064 -13.867 1 87.19 161 VAL B N 1
ATOM 3910 C CA . VAL B 1 161 ? 14.93 1.218 -12.906 1 87.19 161 VAL B CA 1
ATOM 3911 C C . VAL B 1 161 ? 14.312 2.08 -11.812 1 87.19 161 VAL B C 1
ATOM 3913 O O . VAL B 1 161 ? 13.156 1.871 -11.422 1 87.19 161 VAL B O 1
ATOM 3916 N N . VAL B 1 162 ? 14.992 3.057 -11.32 1 85.12 162 VAL B N 1
ATOM 3917 C CA . VAL B 1 162 ? 14.539 3.908 -10.227 1 85.12 162 VAL B CA 1
ATOM 3918 C C . VAL B 1 162 ? 13.32 4.715 -10.672 1 85.12 162 VAL B C 1
ATOM 3920 O O . VAL B 1 162 ? 12.336 4.824 -9.93 1 85.12 162 VAL B O 1
ATOM 3923 N N . THR B 1 163 ? 13.344 5.254 -11.828 1 88.25 163 THR B N 1
ATOM 3924 C CA . THR B 1 163 ? 12.234 6.047 -12.352 1 88.25 163 THR B CA 1
ATOM 3925 C C . THR B 1 163 ? 11.008 5.168 -12.586 1 88.25 163 THR B C 1
ATOM 3927 O O . THR B 1 163 ? 9.875 5.617 -12.406 1 88.25 163 THR B O 1
ATOM 3930 N N . LEU B 1 164 ? 11.297 4.004 -12.969 1 90.88 164 LEU B N 1
ATOM 3931 C CA . LEU B 1 164 ? 10.203 3.061 -13.18 1 90.88 164 LEU B CA 1
ATOM 3932 C C . LEU B 1 164 ? 9.469 2.771 -11.875 1 90.88 164 LEU B C 1
ATOM 3934 O O . LEU B 1 164 ? 8.234 2.742 -11.844 1 90.88 164 LEU B O 1
ATOM 3938 N N . VAL B 1 165 ? 10.227 2.562 -10.836 1 89.94 165 VAL B N 1
ATOM 3939 C CA . VAL B 1 165 ? 9.625 2.291 -9.531 1 89.94 165 VAL B CA 1
ATOM 3940 C C . VAL B 1 165 ? 8.805 3.494 -9.078 1 89.94 165 VAL B C 1
ATOM 3942 O O . VAL B 1 165 ? 7.656 3.342 -8.656 1 89.94 165 VAL B O 1
ATOM 3945 N N . LEU B 1 166 ? 9.352 4.668 -9.219 1 87.5 166 LEU B N 1
ATOM 3946 C CA . LEU B 1 166 ? 8.664 5.887 -8.812 1 87.5 166 LEU B CA 1
ATOM 3947 C C . LEU B 1 166 ? 7.398 6.098 -9.633 1 87.5 166 LEU B C 1
ATOM 3949 O O . LEU B 1 166 ? 6.363 6.492 -9.094 1 87.5 166 LEU B O 1
ATOM 3953 N N . ALA B 1 167 ? 7.508 5.863 -10.891 1 93 167 ALA B N 1
ATOM 3954 C CA . ALA B 1 167 ? 6.34 5.965 -11.766 1 93 167 ALA B CA 1
ATOM 3955 C C . ALA B 1 167 ? 5.242 5 -11.328 1 93 167 ALA B C 1
ATOM 3957 O O . ALA B 1 167 ? 4.059 5.348 -11.344 1 93 167 ALA B O 1
ATOM 3958 N N . GLY B 1 168 ? 5.605 3.799 -11.008 1 93.88 168 GLY B N 1
ATOM 3959 C CA . GLY B 1 168 ? 4.641 2.836 -10.5 1 93.88 168 GLY B CA 1
ATOM 3960 C C . GLY B 1 168 ? 3.92 3.314 -9.258 1 93.88 168 GLY B C 1
ATOM 3961 O O . GLY B 1 168 ? 2.703 3.156 -9.141 1 93.88 168 GLY B O 1
ATOM 3962 N N . ILE B 1 169 ? 4.656 3.891 -8.367 1 89.5 169 ILE B N 1
ATOM 3963 C CA . ILE B 1 169 ? 4.09 4.422 -7.133 1 89.5 169 ILE B CA 1
ATOM 3964 C C . ILE B 1 169 ? 3.08 5.52 -7.461 1 89.5 169 ILE B C 1
ATOM 3966 O O . ILE B 1 169 ? 1.978 5.543 -6.906 1 89.5 169 ILE B O 1
ATOM 3970 N N . ILE B 1 170 ? 3.447 6.387 -8.32 1 91.44 170 ILE B N 1
ATOM 3971 C CA . ILE B 1 170 ? 2.602 7.512 -8.703 1 91.44 170 ILE B CA 1
ATOM 3972 C C . ILE B 1 170 ? 1.305 6.996 -9.32 1 91.44 170 ILE B C 1
ATOM 3974 O O . ILE B 1 170 ? 0.211 7.355 -8.883 1 91.44 170 ILE B O 1
ATOM 3978 N N . ILE B 1 171 ? 1.448 6.145 -10.281 1 94.88 171 ILE B N 1
ATOM 3979 C CA . ILE B 1 171 ? 0.283 5.629 -10.992 1 94.88 171 ILE B CA 1
ATOM 3980 C C . ILE B 1 171 ? -0.57 4.789 -10.047 1 94.88 171 ILE B C 1
ATOM 3982 O O . ILE B 1 171 ? -1.8 4.879 -10.062 1 94.88 171 ILE B O 1
ATOM 3986 N N . GLY B 1 172 ? 0.075 3.961 -9.25 1 95.38 172 GLY B N 1
ATOM 3987 C CA . GLY B 1 172 ? -0.643 3.199 -8.234 1 95.38 172 GLY B CA 1
ATOM 3988 C C . GLY B 1 172 ? -1.461 4.07 -7.305 1 95.38 172 GLY B C 1
ATOM 3989 O O . GLY B 1 172 ? -2.59 3.721 -6.949 1 95.38 172 GLY B O 1
ATOM 3990 N N . SER B 1 173 ? -0.91 5.184 -6.938 1 91.88 173 SER B N 1
ATOM 3991 C CA . SER B 1 173 ? -1.604 6.098 -6.035 1 91.88 173 SER B CA 1
ATOM 3992 C C . SER B 1 173 ? -2.812 6.73 -6.715 1 91.88 173 SER B C 1
ATOM 3994 O O . SER B 1 173 ? -3.857 6.922 -6.09 1 91.88 173 SER B O 1
ATOM 3996 N N . ILE B 1 174 ? -2.648 7.09 -7.922 1 94.25 174 ILE B N 1
ATOM 3997 C CA . ILE B 1 174 ? -3.744 7.68 -8.68 1 94.25 174 ILE B CA 1
ATOM 3998 C C . ILE B 1 174 ? -4.895 6.684 -8.789 1 94.25 174 ILE B C 1
ATOM 4000 O O . ILE B 1 174 ? -6.039 7.008 -8.477 1 94.25 174 ILE B O 1
ATOM 4004 N N . PHE B 1 175 ? -4.578 5.52 -9.195 1 97.69 175 PHE B N 1
ATOM 4005 C CA . PHE B 1 175 ? -5.621 4.508 -9.312 1 97.69 175 PHE B CA 1
ATOM 4006 C C . PHE B 1 175 ? -6.184 4.156 -7.938 1 97.69 175 PHE B C 1
ATOM 4008 O O . PHE B 1 175 ? -7.371 3.85 -7.809 1 97.69 175 PHE B O 1
ATOM 4015 N N . GLY B 1 176 ? -5.316 4.176 -6.922 1 96.56 176 GLY B N 1
ATOM 4016 C CA . GLY B 1 176 ? -5.816 3.996 -5.566 1 96.56 176 GLY B CA 1
ATOM 4017 C C . GLY B 1 176 ? -6.871 5.016 -5.18 1 96.56 176 GLY B C 1
ATOM 4018 O O . GLY B 1 176 ? -7.879 4.672 -4.566 1 96.56 176 GLY B O 1
ATOM 4019 N N . ALA B 1 177 ? -6.633 6.242 -5.527 1 95.75 177 ALA B N 1
ATOM 4020 C CA . ALA B 1 177 ? -7.605 7.301 -5.281 1 95.75 177 ALA B CA 1
ATOM 4021 C C . ALA B 1 177 ? -8.898 7.051 -6.051 1 95.75 177 ALA B C 1
ATOM 4023 O O . ALA B 1 177 ? -9.992 7.27 -5.527 1 95.75 177 ALA B O 1
ATOM 4024 N N . CYS B 1 178 ? -8.766 6.598 -7.254 1 97.5 178 CYS B N 1
ATOM 4025 C CA . CYS B 1 178 ? -9.93 6.285 -8.07 1 97.5 178 CYS B CA 1
ATOM 4026 C C . CYS B 1 178 ? -10.742 5.152 -7.453 1 97.5 178 CYS B C 1
ATOM 4028 O O . CYS B 1 178 ? -11.977 5.176 -7.48 1 97.5 178 CYS B O 1
ATOM 4030 N N . VAL B 1 179 ? -10.055 4.16 -6.926 1 98.44 179 VAL B N 1
ATOM 4031 C CA . VAL B 1 179 ? -10.734 3.078 -6.219 1 98.44 179 VAL B CA 1
ATOM 4032 C C . VAL B 1 179 ? -11.508 3.643 -5.035 1 98.44 179 VAL B C 1
ATOM 4034 O O . VAL B 1 179 ? -12.656 3.254 -4.793 1 98.44 179 VAL B O 1
ATOM 4037 N N . SER B 1 180 ? -10.898 4.582 -4.32 1 97.75 180 SER B N 1
ATOM 4038 C CA . SER B 1 180 ? -11.547 5.203 -3.168 1 97.75 180 SER B CA 1
ATOM 4039 C C . SER B 1 180 ? -12.805 5.965 -3.582 1 97.75 180 SER B C 1
ATOM 4041 O O . SER B 1 180 ? -13.805 5.949 -2.869 1 97.75 180 SER B O 1
ATOM 4043 N N . ILE B 1 181 ? -12.766 6.598 -4.719 1 97.12 181 ILE B N 1
ATOM 4044 C CA . ILE B 1 181 ? -13.93 7.297 -5.242 1 97.12 181 ILE B CA 1
ATOM 4045 C C . ILE B 1 181 ? -15.055 6.297 -5.523 1 97.12 181 ILE B C 1
ATOM 4047 O O . ILE B 1 181 ? -16.203 6.535 -5.176 1 97.12 181 ILE B O 1
ATOM 4051 N N . MET B 1 182 ? -14.727 5.164 -6.121 1 98.19 182 MET B N 1
ATOM 4052 C CA . MET B 1 182 ? -15.719 4.141 -6.418 1 98.19 182 MET B CA 1
ATOM 4053 C C . MET B 1 182 ? -16.328 3.59 -5.129 1 98.19 182 MET B C 1
ATOM 4055 O O . MET B 1 182 ? -17.547 3.385 -5.055 1 98.19 182 MET B O 1
ATOM 4059 N N . LYS B 1 183 ? -15.492 3.32 -4.18 1 98.12 183 LYS B N 1
ATOM 4060 C CA . LYS B 1 183 ? -15.984 2.852 -2.889 1 98.12 183 LYS B CA 1
ATOM 4061 C C . LYS B 1 183 ? -16.938 3.873 -2.262 1 98.12 183 LYS B C 1
ATOM 4063 O O . LYS B 1 183 ? -17.969 3.504 -1.702 1 98.12 183 LYS B O 1
ATOM 4068 N N . TYR B 1 184 ? -16.562 5.133 -2.393 1 96.38 184 TYR B N 1
ATOM 4069 C CA . TYR B 1 184 ? -17.328 6.234 -1.804 1 96.38 184 TYR B CA 1
ATOM 4070 C C . TYR B 1 184 ? -18.719 6.328 -2.41 1 96.38 184 TYR B C 1
ATOM 4072 O O . TYR B 1 184 ? -19.688 6.566 -1.699 1 96.38 184 TYR B O 1
ATOM 4080 N N . ILE B 1 185 ? -18.875 6.066 -3.678 1 96.44 185 ILE B N 1
ATOM 4081 C CA . ILE B 1 185 ? -20.156 6.293 -4.344 1 96.44 185 ILE B CA 1
ATOM 4082 C C . ILE B 1 185 ? -20.938 4.988 -4.406 1 96.44 185 ILE B C 1
ATOM 4084 O O . ILE B 1 185 ? -22.078 4.969 -4.863 1 96.44 185 ILE B O 1
ATOM 4088 N N . SER B 1 186 ? -20.359 3.881 -3.988 1 97.38 186 SER B N 1
ATOM 4089 C CA . SER B 1 186 ? -21 2.57 -4.062 1 97.38 186 SER B CA 1
ATOM 4090 C C . SER B 1 186 ? -22.062 2.416 -2.988 1 97.38 186 SER B C 1
ATOM 4092 O O . SER B 1 186 ? -22 3.064 -1.94 1 97.38 186 SER B O 1
ATOM 4094 N N . ASP B 1 187 ? -23.047 1.593 -3.285 1 97.81 187 ASP B N 1
ATOM 4095 C CA . ASP B 1 187 ? -23.938 1.16 -2.213 1 97.81 187 ASP B CA 1
ATOM 4096 C C . ASP B 1 187 ? -23.281 0.075 -1.36 1 97.81 187 ASP B C 1
ATOM 4098 O O . ASP B 1 187 ? -22.141 -0.315 -1.61 1 97.81 187 ASP B O 1
ATOM 4102 N N . ASP B 1 188 ? -23.984 -0.433 -0.353 1 97.75 188 ASP B N 1
ATOM 4103 C CA . ASP B 1 188 ? -23.375 -1.334 0.62 1 97.75 188 ASP B CA 1
ATOM 4104 C C . ASP B 1 188 ? -22.969 -2.654 -0.032 1 97.75 188 ASP B C 1
ATOM 4106 O O . ASP B 1 188 ? -21.891 -3.191 0.251 1 97.75 188 ASP B O 1
ATOM 4110 N N . THR B 1 189 ? -23.812 -3.164 -0.884 1 97.62 189 THR B N 1
ATOM 4111 C CA . THR B 1 189 ? -23.516 -4.426 -1.552 1 97.62 189 THR B CA 1
ATOM 4112 C C . THR B 1 189 ? -22.328 -4.281 -2.484 1 97.62 189 THR B C 1
ATOM 4114 O O . THR B 1 189 ? -21.438 -5.141 -2.508 1 97.62 189 THR B O 1
ATOM 4117 N N . GLN B 1 190 ? -22.297 -3.195 -3.213 1 98.06 190 GLN B N 1
ATOM 4118 C CA . GLN B 1 190 ? -21.188 -2.912 -4.129 1 98.06 190 GLN B CA 1
ATOM 4119 C C . GLN B 1 190 ? -19.891 -2.709 -3.369 1 98.06 190 GLN B C 1
ATOM 4121 O O . GLN B 1 190 ? -18.828 -3.188 -3.795 1 98.06 190 GLN B O 1
ATOM 4126 N N . LEU B 1 191 ? -20.031 -1.979 -2.301 1 98.5 191 LEU B N 1
ATOM 4127 C CA . LEU B 1 191 ? -18.844 -1.734 -1.484 1 98.5 191 LEU B CA 1
ATOM 4128 C C . LEU B 1 191 ? -18.25 -3.047 -0.983 1 98.5 191 LEU B C 1
ATOM 4130 O O . LEU B 1 191 ? -17.031 -3.252 -1.059 1 98.5 191 LEU B O 1
ATOM 4134 N N . ARG B 1 192 ? -19.047 -3.902 -0.491 1 97.94 192 ARG B N 1
ATOM 4135 C CA . ARG B 1 192 ? -18.594 -5.195 0.003 1 97.94 192 ARG B CA 1
ATOM 4136 C C . ARG B 1 192 ? -17.953 -6.012 -1.114 1 97.94 192 ARG B C 1
ATOM 4138 O O . ARG B 1 192 ? -16.891 -6.629 -0.916 1 97.94 192 ARG B O 1
ATOM 4145 N N . GLU B 1 193 ? -18.562 -5.957 -2.27 1 97.38 193 GLU B N 1
ATOM 4146 C CA . GLU B 1 193 ? -18.031 -6.703 -3.408 1 97.38 193 GLU B CA 1
ATOM 4147 C C . GLU B 1 193 ? -16.656 -6.172 -3.824 1 97.38 193 GLU B C 1
ATOM 4149 O O . GLU B 1 193 ? -15.766 -6.949 -4.152 1 97.38 193 GLU B O 1
ATOM 4154 N N . ILE B 1 194 ? -16.484 -4.852 -3.811 1 98.44 194 ILE B N 1
ATOM 4155 C CA . ILE B 1 194 ? -15.203 -4.25 -4.16 1 98.44 194 ILE B CA 1
ATOM 4156 C C . ILE B 1 194 ? -14.133 -4.684 -3.156 1 98.44 194 ILE B C 1
ATOM 4158 O O . ILE B 1 194 ? -13.047 -5.121 -3.545 1 98.44 194 ILE B O 1
ATOM 4162 N N . VAL B 1 195 ? -14.469 -4.582 -1.9 1 98.19 195 VAL B N 1
ATOM 4163 C CA . VAL B 1 195 ? -13.523 -4.867 -0.825 1 98.19 195 VAL B CA 1
ATOM 4164 C C . VAL B 1 195 ? -13.125 -6.34 -0.862 1 98.19 195 VAL B C 1
ATOM 4166 O O . VAL B 1 195 ? -11.938 -6.672 -0.765 1 98.19 195 VAL B O 1
ATOM 4169 N N . PHE B 1 196 ? -14.023 -7.18 -1.104 1 96.88 196 PHE B N 1
ATOM 4170 C CA . PHE B 1 196 ? -13.75 -8.609 -1.114 1 96.88 196 PHE B CA 1
ATOM 4171 C C . PHE B 1 196 ? -12.969 -9.008 -2.363 1 96.88 196 PHE B C 1
ATOM 4173 O O . PHE B 1 196 ? -12.094 -9.875 -2.311 1 96.88 196 PHE B O 1
ATOM 4180 N N . TRP B 1 197 ? -13.352 -8.43 -3.455 1 97.25 197 TRP B N 1
ATOM 4181 C CA . TRP B 1 197 ? -12.594 -8.68 -4.676 1 97.25 197 TRP B CA 1
ATOM 4182 C C . TRP B 1 197 ? -11.117 -8.383 -4.469 1 97.25 197 TRP B C 1
ATOM 4184 O O . TRP B 1 197 ? -10.25 -9.133 -4.93 1 97.25 197 TRP B O 1
ATOM 4194 N N . MET B 1 198 ? -10.805 -7.34 -3.76 1 97.75 198 MET B N 1
ATOM 4195 C CA . MET B 1 198 ? -9.43 -6.898 -3.555 1 97.75 198 MET B CA 1
ATOM 4196 C C . MET B 1 198 ? -8.664 -7.871 -2.662 1 97.75 198 MET B C 1
ATOM 4198 O O . MET B 1 198 ? -7.434 -7.875 -2.645 1 97.75 198 MET B O 1
ATOM 4202 N N . MET B 1 199 ? -9.375 -8.672 -1.906 1 97.12 199 MET B N 1
ATOM 4203 C CA . MET B 1 199 ? -8.719 -9.633 -1.021 1 97.12 199 MET B CA 1
ATOM 4204 C C . MET B 1 199 ? -8.391 -10.922 -1.766 1 97.12 199 MET B C 1
ATOM 4206 O O . MET B 1 199 ? -7.637 -11.758 -1.266 1 97.12 199 MET B O 1
ATOM 4210 N N . GLY B 1 200 ? -8.93 -11.102 -2.938 1 96.69 200 GLY B N 1
ATOM 4211 C CA . GLY B 1 200 ? -8.617 -12.227 -3.801 1 96.69 200 GLY B CA 1
ATOM 4212 C C . GLY B 1 200 ? -9.266 -13.523 -3.348 1 96.69 200 GLY B C 1
ATOM 4213 O O . GLY B 1 200 ? -9.594 -13.68 -2.168 1 96.69 200 GLY B O 1
ATOM 4214 N N . GLY B 1 201 ? -9.523 -14.398 -4.316 1 96.06 201 GLY B N 1
ATOM 4215 C CA . GLY B 1 201 ? -10.078 -15.711 -4.039 1 96.06 201 GLY B CA 1
ATOM 4216 C C . GLY B 1 201 ? -10.43 -16.484 -5.293 1 96.06 201 GLY B C 1
ATOM 4217 O O . GLY B 1 201 ? -10.477 -15.922 -6.387 1 96.06 201 GLY B O 1
ATOM 4218 N N . PHE B 1 202 ? -10.656 -17.766 -5.078 1 95.81 202 PHE B N 1
ATOM 4219 C CA . PHE B 1 202 ? -10.961 -18.656 -6.195 1 95.81 202 PHE B CA 1
ATOM 4220 C C . PHE B 1 202 ? -12.43 -19.062 -6.176 1 95.81 202 PHE B C 1
ATOM 4222 O O . PHE B 1 202 ? -12.805 -20.062 -6.801 1 95.81 202 PHE B O 1
ATOM 4229 N N . TYR B 1 203 ? -13.289 -18.281 -5.543 1 88.81 203 TYR B N 1
ATOM 4230 C CA . TYR B 1 203 ? -14.672 -18.594 -5.215 1 88.81 203 TYR B CA 1
ATOM 4231 C C . TYR B 1 203 ? -15.508 -18.766 -6.48 1 88.81 203 TYR B C 1
ATOM 4233 O O . TYR B 1 203 ? -16.453 -19.562 -6.5 1 88.81 203 TYR B O 1
ATOM 4241 N N . TYR B 1 204 ? -15.195 -18.094 -7.52 1 87.88 204 TYR B N 1
ATOM 4242 C CA . TYR B 1 204 ? -16.094 -18.062 -8.672 1 87.88 204 TYR B CA 1
ATOM 4243 C C . TYR B 1 204 ? -15.391 -18.594 -9.914 1 87.88 204 TYR B C 1
ATOM 4245 O O . TYR B 1 204 ? -15.82 -18.328 -11.039 1 87.88 204 TYR B O 1
ATOM 4253 N N . THR B 1 205 ? -14.406 -19.406 -9.633 1 95.06 205 THR B N 1
ATOM 4254 C CA . THR B 1 205 ? -13.641 -19.906 -10.766 1 95.06 205 THR B CA 1
ATOM 4255 C C . THR B 1 205 ? -14.469 -20.922 -11.555 1 95.06 205 THR B C 1
ATOM 4257 O O . THR B 1 205 ? -15.102 -21.812 -10.977 1 95.06 205 THR B O 1
ATOM 4260 N N . THR B 1 206 ? -14.523 -20.812 -12.844 1 95.62 206 THR B N 1
ATOM 4261 C CA . THR B 1 206 ? -15.211 -21.719 -13.75 1 95.62 206 THR B CA 1
ATOM 4262 C C . THR B 1 206 ? -14.25 -22.25 -14.812 1 95.62 206 THR B C 1
ATOM 4264 O O . THR B 1 206 ? -13.109 -21.797 -14.906 1 95.62 206 THR B O 1
ATOM 4267 N N . TRP B 1 207 ? -14.719 -23.172 -15.57 1 96.88 207 TRP B N 1
ATOM 4268 C CA . TRP B 1 207 ? -13.922 -23.719 -16.656 1 96.88 207 TRP B CA 1
ATOM 4269 C C . TRP B 1 207 ? -13.586 -22.641 -17.688 1 96.88 207 TRP B C 1
ATOM 4271 O O . TRP B 1 207 ? -12.539 -22.688 -18.328 1 96.88 207 TRP B O 1
ATOM 4281 N N . ASN B 1 208 ? -14.461 -21.672 -17.828 1 94.56 208 ASN B N 1
ATOM 4282 C CA . ASN B 1 208 ? -14.172 -20.562 -18.734 1 94.56 208 ASN B CA 1
ATOM 4283 C C . ASN B 1 208 ? -12.93 -19.781 -18.297 1 94.56 208 ASN B C 1
ATOM 4285 O O . ASN B 1 208 ? -12.133 -19.359 -19.141 1 94.56 208 ASN B O 1
ATOM 4289 N N . ASP B 1 209 ? -12.758 -19.641 -17.016 1 94.5 209 ASP B N 1
ATOM 4290 C CA . ASP B 1 209 ? -11.562 -19 -16.484 1 94.5 209 ASP B CA 1
ATOM 4291 C C . ASP B 1 209 ? -10.312 -19.844 -16.766 1 94.5 209 ASP B C 1
ATOM 4293 O O . ASP B 1 209 ? -9.258 -19.297 -17.109 1 94.5 209 ASP B O 1
ATOM 4297 N N . VAL B 1 210 ? -10.469 -21.109 -16.672 1 97.31 210 VAL B N 1
ATOM 4298 C CA . VAL B 1 210 ? -9.352 -22.031 -16.906 1 97.31 210 VAL B CA 1
ATOM 4299 C C . VAL B 1 210 ? -8.898 -21.938 -18.359 1 97.31 210 VAL B C 1
ATOM 4301 O O . VAL B 1 210 ? -7.711 -21.781 -18.641 1 97.31 210 VAL B O 1
ATOM 4304 N N . TYR B 1 211 ? -9.852 -21.938 -19.25 1 96.75 211 TYR B N 1
ATOM 4305 C CA . TYR B 1 211 ? -9.547 -21.953 -20.672 1 96.75 211 TYR B CA 1
ATOM 4306 C C . TYR B 1 211 ? -8.859 -20.656 -21.094 1 96.75 211 TYR B C 1
ATOM 4308 O O . TYR B 1 211 ? -8.062 -20.641 -22.031 1 96.75 211 TYR B O 1
ATOM 4316 N N . LEU B 1 212 ? -9.125 -19.672 -20.359 1 94.56 212 LEU B N 1
ATOM 4317 C CA . LEU B 1 212 ? -8.539 -18.375 -20.703 1 94.56 212 LEU B CA 1
ATOM 4318 C C . LEU B 1 212 ? -7.195 -18.203 -20 1 94.56 212 LEU B C 1
ATOM 4320 O O . LEU B 1 212 ? -6.195 -17.859 -20.641 1 94.56 212 LEU B O 1
ATOM 4324 N N . THR B 1 213 ? -7.098 -18.438 -18.75 1 97.31 213 THR B N 1
ATOM 4325 C CA . THR B 1 213 ? -5.957 -18.078 -17.906 1 97.31 213 THR B CA 1
ATOM 4326 C C . THR B 1 213 ? -4.812 -19.078 -18.109 1 97.31 213 THR B C 1
ATOM 4328 O O . THR B 1 213 ? -3.654 -18.672 -18.234 1 97.31 213 THR B O 1
ATOM 4331 N N . VAL B 1 214 ? -5.059 -20.344 -18.25 1 98.38 214 VAL B N 1
ATOM 4332 C CA . VAL B 1 214 ? -4.043 -21.391 -18.219 1 98.38 214 VAL B CA 1
ATOM 4333 C C . VAL B 1 214 ? -3.131 -21.266 -19.438 1 98.38 214 VAL B C 1
ATOM 4335 O O . VAL B 1 214 ? -1.909 -21.156 -19.297 1 98.38 214 VAL B O 1
ATOM 4338 N N . PRO B 1 215 ? -3.701 -21.188 -20.625 1 98.5 215 PRO B N 1
ATOM 4339 C CA . PRO B 1 215 ? -2.803 -21.094 -21.781 1 98.5 215 PRO B CA 1
ATOM 4340 C C . PRO B 1 215 ? -1.983 -19.812 -21.797 1 98.5 215 PRO B C 1
ATOM 4342 O O . PRO B 1 215 ? -0.791 -19.828 -22.109 1 98.5 215 PRO B O 1
ATOM 4345 N N . VAL B 1 216 ? -2.604 -18.688 -21.438 1 98.5 216 VAL B N 1
ATOM 4346 C CA . VAL B 1 216 ? -1.913 -17.406 -21.453 1 98.5 216 VAL B CA 1
ATOM 4347 C C . VAL B 1 216 ? -0.749 -17.422 -20.469 1 98.5 216 VAL B C 1
ATOM 4349 O O . VAL B 1 216 ? 0.367 -17.031 -20.812 1 98.5 216 VAL B O 1
ATOM 4352 N N . VAL B 1 217 ? -0.991 -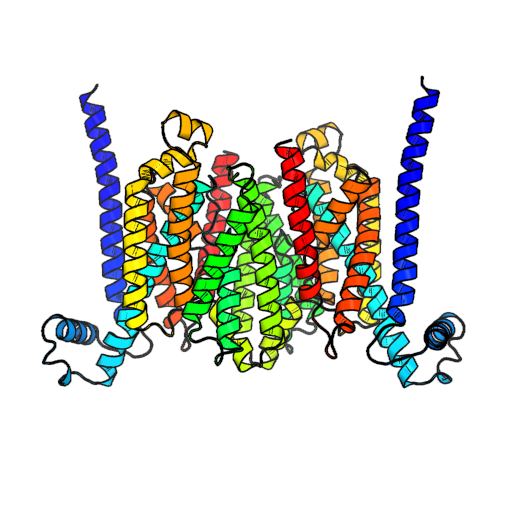17.938 -19.312 1 98.81 217 VAL B N 1
ATOM 4353 C CA . VAL B 1 217 ? 0.022 -17.953 -18.266 1 98.81 217 VAL B CA 1
ATOM 4354 C C . VAL B 1 217 ? 1.134 -18.922 -18.641 1 98.81 217 VAL B C 1
ATOM 4356 O O . VAL B 1 217 ? 2.316 -18.578 -18.594 1 98.81 217 VAL B O 1
ATOM 4359 N N . LEU B 1 218 ? 0.798 -20.141 -19.062 1 98.69 218 LEU B N 1
ATOM 4360 C CA . LEU B 1 218 ? 1.807 -21.172 -19.312 1 98.69 218 LEU B CA 1
ATOM 4361 C C . LEU B 1 218 ? 2.652 -20.812 -20.531 1 98.69 218 LEU B C 1
ATOM 4363 O O . LEU B 1 218 ? 3.865 -21.031 -20.547 1 98.69 218 LEU B O 1
ATOM 4367 N N . ILE B 1 219 ? 2.033 -20.25 -21.531 1 98.75 219 ILE B N 1
ATOM 4368 C CA . ILE B 1 219 ? 2.781 -19.844 -22.719 1 98.75 219 ILE B CA 1
ATOM 4369 C C . ILE B 1 219 ? 3.725 -18.703 -22.359 1 98.75 219 ILE B C 1
ATOM 4371 O O . ILE B 1 219 ? 4.898 -18.719 -22.734 1 98.75 219 ILE B O 1
ATOM 4375 N N . SER B 1 220 ? 3.213 -17.719 -21.625 1 98.81 220 SER B N 1
ATOM 4376 C CA . SER B 1 220 ? 4.039 -16.594 -21.219 1 98.81 220 SER B CA 1
ATOM 4377 C C . SER B 1 220 ? 5.195 -17.047 -20.344 1 98.81 220 SER B C 1
ATOM 4379 O O . SER B 1 220 ? 6.324 -16.578 -20.484 1 98.81 220 SER B O 1
ATOM 4381 N N . VAL B 1 221 ? 4.918 -17.938 -19.469 1 98.69 221 VAL B N 1
ATOM 4382 C CA . VAL B 1 221 ? 5.938 -18.469 -18.562 1 98.69 221 VAL B CA 1
ATOM 4383 C C . VAL B 1 221 ? 6.996 -19.219 -19.375 1 98.69 221 VAL B C 1
ATOM 4385 O O . VAL B 1 221 ? 8.195 -19.078 -19.109 1 98.69 221 VAL B O 1
ATOM 4388 N N . ALA B 1 222 ? 6.562 -19.984 -20.344 1 98.56 222 ALA B N 1
ATOM 4389 C CA . ALA B 1 222 ? 7.488 -20.719 -21.188 1 98.56 222 ALA B CA 1
ATOM 4390 C C . ALA B 1 222 ? 8.406 -19.766 -21.953 1 98.56 222 ALA B C 1
ATOM 4392 O O . ALA B 1 222 ? 9.617 -20 -22.047 1 98.56 222 ALA B O 1
ATOM 4393 N N . ILE B 1 223 ? 7.863 -18.703 -22.438 1 98.5 223 ILE B N 1
ATOM 4394 C CA . ILE B 1 223 ? 8.648 -17.719 -23.172 1 98.5 223 ILE B CA 1
ATOM 4395 C C . ILE B 1 223 ? 9.656 -17.047 -22.234 1 98.5 223 ILE B C 1
ATOM 4397 O O . ILE B 1 223 ? 10.836 -16.922 -22.562 1 98.5 223 ILE B O 1
ATOM 4401 N N . MET B 1 224 ? 9.195 -16.703 -21.078 1 98.56 224 MET B N 1
ATOM 4402 C CA . MET B 1 224 ? 10.07 -16.047 -20.094 1 98.56 224 MET B CA 1
ATOM 4403 C C . MET B 1 224 ? 11.18 -17 -19.656 1 98.56 224 MET B C 1
ATOM 4405 O O . MET B 1 224 ? 12.328 -16.578 -19.484 1 98.56 224 MET B O 1
ATOM 4409 N N . TRP B 1 225 ? 10.789 -18.25 -19.562 1 98.25 225 TRP B N 1
ATOM 4410 C CA . TRP B 1 225 ? 11.773 -19.266 -19.172 1 98.25 225 TRP B CA 1
ATOM 4411 C C . TRP B 1 225 ? 12.82 -19.438 -20.266 1 98.25 225 TRP B C 1
ATOM 4413 O O . TRP B 1 225 ? 14.016 -19.547 -19.984 1 98.25 225 TRP B O 1
ATOM 4423 N N . PHE B 1 226 ? 12.367 -19.422 -21.453 1 97.5 226 PHE B N 1
ATOM 4424 C CA . PHE B 1 226 ? 13.258 -19.562 -22.594 1 97.5 226 PHE B CA 1
ATOM 4425 C C . PHE B 1 226 ? 14.289 -18.453 -22.625 1 97.5 226 PHE B C 1
ATOM 4427 O O . PHE B 1 226 ? 15.453 -18.688 -22.953 1 97.5 226 PHE B O 1
ATOM 4434 N N . PHE B 1 227 ? 13.938 -17.281 -22.219 1 96.88 227 PHE B N 1
ATOM 4435 C CA . PHE B 1 227 ? 14.836 -16.125 -22.219 1 96.88 227 PHE B CA 1
ATOM 4436 C C . PHE B 1 227 ? 15.453 -15.922 -20.844 1 96.88 227 PHE B C 1
ATOM 4438 O O . PHE B 1 227 ? 15.961 -14.836 -20.531 1 96.88 227 PHE B O 1
ATOM 4445 N N . GLY B 1 228 ? 15.383 -16.922 -19.984 1 96.38 228 GLY B N 1
ATOM 4446 C CA . GLY B 1 228 ? 15.883 -16.828 -18.625 1 96.38 228 GLY B CA 1
ATOM 4447 C C . GLY B 1 228 ? 17.344 -16.406 -18.562 1 96.38 228 GLY B C 1
ATOM 4448 O O . GLY B 1 228 ? 17.734 -15.656 -17.656 1 96.38 228 GLY B O 1
ATOM 4449 N N . TRP B 1 229 ? 18.141 -16.844 -19.547 1 95.31 229 TRP B N 1
ATOM 4450 C CA . TRP B 1 229 ? 19.562 -16.5 -19.531 1 95.31 229 TRP B CA 1
ATOM 4451 C C . TRP B 1 229 ? 19.766 -15.016 -19.844 1 95.31 229 TRP B C 1
ATOM 4453 O O . TRP B 1 229 ? 20.703 -14.398 -19.344 1 95.31 229 TRP B O 1
ATOM 4463 N N . LYS B 1 230 ? 18.875 -14.422 -20.594 1 96.75 230 LYS B N 1
ATOM 4464 C CA . LYS B 1 230 ? 18.953 -12.984 -20.859 1 96.75 230 LYS B CA 1
ATOM 4465 C C . LYS B 1 230 ? 18.641 -12.18 -19.594 1 96.75 230 LYS B C 1
ATOM 4467 O O . LYS B 1 230 ? 19.172 -11.086 -19.406 1 96.75 230 LYS B O 1
ATOM 4472 N N . LEU B 1 231 ? 17.734 -12.766 -18.812 1 96.62 231 LEU B N 1
ATOM 4473 C CA . LEU B 1 231 ? 17.422 -12.125 -17.547 1 96.62 231 LEU B CA 1
ATOM 4474 C C . LEU B 1 231 ? 18.641 -12.117 -16.625 1 96.62 231 LEU B C 1
ATOM 4476 O O . LEU B 1 231 ? 18.844 -11.164 -15.867 1 96.62 231 LEU B O 1
ATOM 4480 N N . ASN B 1 232 ? 19.453 -13.172 -16.734 1 96.31 232 ASN B N 1
ATOM 4481 C CA . ASN B 1 232 ? 20.719 -13.195 -16 1 96.31 232 ASN B CA 1
ATOM 4482 C C . ASN B 1 232 ? 21.625 -12.031 -16.406 1 96.31 232 ASN B C 1
ATOM 4484 O O . ASN B 1 232 ? 22.219 -11.383 -15.547 1 96.31 232 ASN B O 1
ATOM 4488 N N . VAL B 1 233 ? 21.641 -11.773 -17.625 1 95.06 233 VAL B N 1
ATOM 4489 C CA . VAL B 1 233 ? 22.5 -10.727 -18.156 1 95.06 233 VAL B CA 1
ATOM 4490 C C . VAL B 1 233 ? 21.969 -9.359 -17.734 1 95.06 233 VAL B C 1
ATOM 4492 O O . VAL B 1 233 ? 22.734 -8.477 -17.359 1 95.06 233 VAL B O 1
ATOM 4495 N N . LEU B 1 234 ? 20.672 -9.242 -17.734 1 93.5 234 LEU B N 1
ATOM 4496 C CA . LEU B 1 234 ? 20.047 -7.988 -17.312 1 93.5 234 LEU B CA 1
ATOM 4497 C C . LEU B 1 234 ? 20.328 -7.695 -15.852 1 93.5 234 LEU B C 1
ATOM 4499 O O . LEU B 1 234 ? 20.469 -6.531 -15.461 1 93.5 234 LEU B O 1
ATOM 4503 N N . SER B 1 235 ? 20.453 -8.711 -15.07 1 91.31 235 SER B N 1
ATOM 4504 C CA . SER B 1 235 ? 20.625 -8.57 -13.633 1 91.31 235 SER B CA 1
ATOM 4505 C C . SER B 1 235 ? 22.031 -8.039 -13.305 1 91.31 235 SER B C 1
ATOM 4507 O O . SER B 1 235 ? 22.281 -7.605 -12.18 1 91.31 235 SER B O 1
ATOM 4509 N N . MET B 1 236 ? 22.875 -7.992 -14.305 1 91.31 236 MET B N 1
ATOM 4510 C CA . MET B 1 236 ? 24.234 -7.5 -14.102 1 91.31 236 MET B CA 1
ATOM 4511 C C . MET B 1 236 ? 24.297 -5.996 -14.344 1 91.31 236 MET B C 1
ATOM 4513 O O . MET B 1 236 ? 25.281 -5.355 -13.969 1 91.31 236 MET B O 1
ATOM 4517 N N . GLY B 1 237 ? 23.344 -5.465 -14.961 1 91.69 237 GLY B N 1
ATOM 4518 C CA . GLY B 1 237 ? 23.328 -4.047 -15.281 1 91.69 237 GLY B CA 1
ATOM 4519 C C . GLY B 1 237 ? 23.219 -3.771 -16.766 1 91.69 237 GLY B C 1
ATOM 4520 O O . GLY B 1 237 ? 23.562 -4.633 -17.594 1 91.69 237 GLY B O 1
ATOM 4521 N N . ASP B 1 238 ? 22.828 -2.586 -17.094 1 91.25 238 ASP B N 1
ATOM 4522 C CA . ASP B 1 238 ? 22.562 -2.242 -18.484 1 91.25 238 ASP B CA 1
ATOM 4523 C C . ASP B 1 238 ? 23.859 -2.193 -19.297 1 91.25 238 ASP B C 1
ATOM 4525 O O . ASP B 1 238 ? 23.906 -2.652 -20.438 1 91.25 238 ASP B O 1
ATOM 4529 N N . GLU B 1 239 ? 24.875 -1.638 -18.656 1 93.62 239 GLU B N 1
ATOM 4530 C CA . GLU B 1 239 ? 26.156 -1.532 -19.344 1 93.62 239 GLU B CA 1
ATOM 4531 C C . GLU B 1 239 ? 26.766 -2.91 -19.609 1 93.62 239 GLU B C 1
ATOM 4533 O O . GLU B 1 239 ? 27.234 -3.191 -20.703 1 93.62 239 GLU B O 1
ATOM 4538 N N . GLU B 1 240 ? 26.672 -3.699 -18.625 1 94.19 240 GLU B N 1
ATOM 4539 C CA . GLU B 1 240 ? 27.172 -5.062 -18.75 1 94.19 240 GLU B CA 1
ATOM 4540 C C . GLU B 1 240 ? 26.359 -5.855 -19.781 1 94.19 240 GLU B C 1
ATOM 4542 O O . GLU B 1 240 ? 26.922 -6.648 -20.531 1 94.19 240 GLU B O 1
ATOM 4547 N N . ALA B 1 241 ? 25.125 -5.648 -19.781 1 94.62 241 ALA B N 1
ATOM 4548 C CA . ALA B 1 241 ? 24.25 -6.336 -20.734 1 94.62 241 ALA B CA 1
ATOM 4549 C C . ALA B 1 241 ? 24.609 -5.973 -22.172 1 94.62 241 ALA B C 1
ATOM 4551 O O . ALA B 1 241 ? 24.734 -6.852 -23.031 1 94.62 241 ALA B O 1
ATOM 4552 N N . ARG B 1 242 ? 24.781 -4.742 -22.359 1 94.94 242 ARG B N 1
ATOM 4553 C CA . ARG B 1 242 ? 25.172 -4.281 -23.688 1 94.94 242 ARG B CA 1
ATOM 4554 C C . ARG B 1 242 ? 26.516 -4.879 -24.094 1 94.94 242 ARG B C 1
ATOM 4556 O O . ARG B 1 242 ? 26.703 -5.285 -25.25 1 94.94 242 ARG B O 1
ATOM 4563 N N . ALA B 1 243 ? 27.391 -4.949 -23.156 1 96.06 243 ALA B N 1
ATOM 4564 C CA . ALA B 1 243 ? 28.719 -5.504 -23.422 1 96.06 243 ALA B CA 1
ATOM 4565 C C . ALA B 1 243 ? 28.625 -6.977 -23.828 1 96.06 243 ALA B C 1
ATOM 4567 O O . ALA B 1 243 ? 29.422 -7.457 -24.625 1 96.06 243 ALA B O 1
ATOM 4568 N N . LEU B 1 244 ? 27.641 -7.629 -23.391 1 95.69 244 LEU B N 1
ATOM 4569 C CA . LEU B 1 244 ? 27.469 -9.047 -23.672 1 95.69 244 LEU B CA 1
ATOM 4570 C C . LEU B 1 244 ? 26.531 -9.258 -24.844 1 95.69 244 LEU B C 1
ATOM 4572 O O . LEU B 1 244 ? 26.125 -10.391 -25.141 1 95.69 244 LEU B O 1
ATOM 4576 N N . GLY B 1 245 ? 26.109 -8.125 -25.438 1 94.44 245 GLY B N 1
ATOM 4577 C CA . GLY B 1 245 ? 25.359 -8.195 -26.672 1 94.44 245 GLY B CA 1
ATOM 4578 C C . GLY B 1 245 ? 23.859 -8.266 -26.453 1 94.44 245 GLY B C 1
ATOM 4579 O O . GLY B 1 245 ? 23.094 -8.648 -27.344 1 94.44 245 GLY B O 1
ATOM 4580 N N . VAL B 1 246 ? 23.453 -8.031 -25.281 1 95.12 246 VAL B N 1
ATOM 4581 C CA . VAL B 1 246 ? 22.031 -8.031 -24.969 1 95.12 246 VAL B CA 1
ATOM 4582 C C . VAL B 1 246 ? 21.531 -6.598 -24.828 1 95.12 246 VAL B C 1
ATOM 4584 O O . VAL B 1 246 ? 22.094 -5.805 -24.078 1 95.12 246 VAL B O 1
ATOM 4587 N N . ASN B 1 247 ? 20.516 -6.223 -25.609 1 95.75 247 ASN B N 1
ATOM 4588 C CA . ASN B 1 247 ? 19.922 -4.895 -25.516 1 95.75 247 ASN B CA 1
ATOM 4589 C C . ASN B 1 247 ? 18.984 -4.793 -24.312 1 95.75 247 ASN B C 1
ATOM 4591 O O . ASN B 1 247 ? 17.891 -5.367 -24.328 1 95.75 247 ASN B O 1
ATOM 4595 N N . PRO B 1 248 ? 19.344 -4.102 -23.391 1 94.38 248 PRO B N 1
ATOM 4596 C CA . PRO B 1 248 ? 18.547 -4.074 -22.156 1 94.38 248 PRO B CA 1
ATOM 4597 C C . PRO B 1 248 ? 17.156 -3.498 -22.375 1 94.38 248 PRO B C 1
ATOM 4599 O O . PRO B 1 248 ? 16.188 -3.967 -21.766 1 94.38 248 PRO B O 1
ATOM 4602 N N . GLU B 1 249 ? 17 -2.516 -23.188 1 94.44 249 GLU B N 1
ATOM 4603 C CA . GLU B 1 249 ? 15.719 -1.867 -23.406 1 94.44 249 GLU B CA 1
ATOM 4604 C C . GLU B 1 249 ? 14.711 -2.828 -24.031 1 94.44 249 GLU B C 1
ATOM 4606 O O . GLU B 1 249 ? 13.547 -2.865 -23.641 1 94.44 249 GLU B O 1
ATOM 4611 N N . ILE B 1 250 ? 15.164 -3.578 -24.906 1 95.56 250 ILE B N 1
ATOM 4612 C CA . ILE B 1 250 ? 14.289 -4.512 -25.609 1 95.56 250 ILE B CA 1
ATOM 4613 C C . ILE B 1 250 ? 13.836 -5.613 -24.656 1 95.56 250 ILE B C 1
ATOM 4615 O O . ILE B 1 250 ? 12.641 -5.906 -24.562 1 95.56 250 ILE B O 1
ATOM 4619 N N . PHE B 1 251 ? 14.742 -6.164 -23.938 1 95.62 251 PHE B N 1
ATOM 4620 C CA . PHE B 1 251 ? 14.398 -7.309 -23.094 1 95.62 251 PHE B CA 1
ATOM 4621 C C . PHE B 1 251 ? 13.664 -6.859 -21.844 1 95.62 251 PHE B C 1
ATOM 4623 O O . PHE B 1 251 ? 12.797 -7.578 -21.328 1 95.62 251 PHE B O 1
ATOM 4630 N N . LYS B 1 252 ? 13.992 -5.691 -21.359 1 95 252 LYS B N 1
ATOM 4631 C CA . LYS B 1 252 ? 13.148 -5.137 -20.297 1 95 252 LYS B CA 1
ATOM 4632 C C . LYS B 1 252 ? 11.703 -5.016 -20.766 1 95 252 LYS B C 1
ATOM 4634 O O . LYS B 1 252 ? 10.781 -5.41 -20.047 1 95 252 LYS B O 1
ATOM 4639 N N . PHE B 1 253 ? 11.594 -4.504 -21.906 1 94.94 253 PHE B N 1
ATOM 4640 C CA . PHE B 1 253 ? 10.266 -4.32 -22.469 1 94.94 253 PHE B CA 1
ATOM 4641 C C . PHE B 1 253 ? 9.547 -5.66 -22.609 1 94.94 253 PHE B C 1
ATOM 4643 O O . PHE B 1 253 ? 8.406 -5.809 -22.172 1 94.94 253 PHE B O 1
ATOM 4650 N N . ILE B 1 254 ? 10.195 -6.613 -23.156 1 97.25 254 ILE B N 1
ATOM 4651 C CA . ILE B 1 254 ? 9.609 -7.934 -23.391 1 97.25 254 ILE B CA 1
ATOM 4652 C C . ILE B 1 254 ? 9.234 -8.578 -22.062 1 97.25 254 ILE B C 1
ATOM 4654 O O . ILE B 1 254 ? 8.109 -9.055 -21.891 1 97.25 254 ILE B O 1
ATOM 4658 N N . PHE B 1 255 ? 10.125 -8.555 -21.109 1 97.88 255 PHE B N 1
ATOM 4659 C CA . PHE B 1 255 ? 9.906 -9.188 -19.812 1 97.88 255 PHE B CA 1
ATOM 4660 C C . PHE B 1 255 ? 8.789 -8.484 -19.047 1 97.88 255 PHE B C 1
ATOM 4662 O O . PHE B 1 255 ? 7.91 -9.133 -18.469 1 97.88 255 PHE B O 1
ATOM 4669 N N . ILE B 1 256 ? 8.797 -7.172 -19.094 1 96.88 256 ILE B N 1
ATOM 4670 C CA . ILE B 1 256 ? 7.789 -6.41 -18.359 1 96.88 256 ILE B CA 1
ATOM 4671 C C . ILE B 1 256 ? 6.414 -6.648 -18.984 1 96.88 256 ILE B C 1
ATOM 4673 O O . ILE B 1 256 ? 5.426 -6.836 -18.266 1 96.88 256 ILE B O 1
ATOM 4677 N N . VAL B 1 257 ? 6.332 -6.68 -20.281 1 97.75 257 VAL B N 1
ATOM 4678 C CA . VAL B 1 257 ? 5.062 -6.898 -20.969 1 97.75 257 VAL B CA 1
ATOM 4679 C C . VAL B 1 257 ? 4.523 -8.281 -20.625 1 97.75 257 VAL B C 1
ATOM 4681 O O . VAL B 1 257 ? 3.348 -8.438 -20.297 1 97.75 257 VAL B O 1
ATOM 4684 N N . LEU B 1 258 ? 5.363 -9.289 -20.688 1 98.62 258 LEU B N 1
ATOM 4685 C CA . LEU B 1 258 ? 4.934 -10.656 -20.422 1 98.62 258 LEU B CA 1
ATOM 4686 C C . LEU B 1 258 ? 4.562 -10.836 -18.953 1 98.62 258 LEU B C 1
ATOM 4688 O O . LEU B 1 258 ? 3.549 -11.469 -18.641 1 98.62 258 LEU B O 1
ATOM 4692 N N . ALA B 1 259 ? 5.395 -10.32 -18.062 1 98.56 259 ALA B N 1
ATOM 4693 C CA . ALA B 1 259 ? 5.105 -10.422 -16.641 1 98.56 259 ALA B CA 1
ATOM 4694 C C . ALA B 1 259 ? 3.816 -9.688 -16.281 1 98.56 259 ALA B C 1
ATOM 4696 O O . ALA B 1 259 ? 3.033 -10.164 -15.453 1 98.56 259 ALA B O 1
ATOM 4697 N N . THR B 1 260 ? 3.625 -8.562 -16.922 1 98.19 260 THR B N 1
ATOM 4698 C CA . THR B 1 260 ? 2.4 -7.801 -16.703 1 98.19 260 THR B CA 1
ATOM 4699 C C . THR B 1 260 ? 1.19 -8.562 -17.234 1 98.19 260 THR B C 1
ATOM 4701 O O . THR B 1 260 ? 0.141 -8.602 -16.594 1 98.19 260 THR B O 1
ATOM 4704 N N . LEU B 1 261 ? 1.348 -9.109 -18.406 1 98.56 261 LEU B N 1
ATOM 4705 C CA . LEU B 1 261 ? 0.269 -9.906 -19 1 98.56 261 LEU B CA 1
ATOM 4706 C C . LEU B 1 261 ? -0.144 -11.023 -18.047 1 98.56 261 LEU B C 1
ATOM 4708 O O . LEU B 1 261 ? -1.332 -11.203 -17.766 1 98.56 261 LEU B O 1
ATOM 4712 N N . VAL B 1 262 ? 0.808 -11.727 -17.547 1 98.75 262 VAL B N 1
ATOM 4713 C CA . VAL B 1 262 ? 0.561 -12.836 -16.641 1 98.75 262 VAL B CA 1
ATOM 4714 C C . VAL B 1 262 ? -0.103 -12.32 -15.367 1 98.75 262 VAL B C 1
ATOM 4716 O O . VAL B 1 262 ? -1.113 -12.867 -14.914 1 98.75 262 VAL B O 1
ATOM 4719 N N . THR B 1 263 ? 0.429 -11.242 -14.805 1 98.69 263 THR B N 1
ATOM 4720 C CA . THR B 1 263 ? -0.102 -10.68 -13.57 1 98.69 263 THR B CA 1
ATOM 4721 C C . THR B 1 263 ? -1.527 -10.172 -13.773 1 98.69 263 THR B C 1
ATOM 4723 O O . THR B 1 263 ? -2.41 -10.445 -12.953 1 98.69 263 THR B O 1
ATOM 4726 N N . ALA B 1 264 ? -1.728 -9.492 -14.859 1 98.5 264 ALA B N 1
ATOM 4727 C CA . ALA B 1 264 ? -3.035 -8.898 -15.133 1 98.5 264 ALA B CA 1
ATOM 4728 C C . ALA B 1 264 ? -4.094 -9.984 -15.328 1 98.5 264 ALA B C 1
ATOM 4730 O O . ALA B 1 264 ? -5.215 -9.859 -14.828 1 98.5 264 ALA B O 1
ATOM 4731 N N . VAL B 1 265 ? -3.727 -11.023 -16.047 1 98.25 265 VAL B N 1
ATOM 4732 C CA . VAL B 1 265 ? -4.676 -12.102 -16.297 1 98.25 265 VAL B CA 1
ATOM 4733 C C . VAL B 1 265 ? -4.996 -12.82 -14.992 1 98.25 265 VAL B C 1
ATOM 4735 O O . VAL B 1 265 ? -6.156 -13.125 -14.703 1 98.25 265 VAL B O 1
ATOM 4738 N N . CYS B 1 266 ? -3.996 -13.102 -14.164 1 98.31 266 CYS B N 1
ATOM 4739 C CA . CYS B 1 266 ? -4.199 -13.766 -12.883 1 98.31 266 CYS B CA 1
ATOM 4740 C C . CYS B 1 266 ? -5.059 -12.922 -11.953 1 98.31 266 CYS B C 1
ATOM 4742 O O . CYS B 1 266 ? -6.059 -13.398 -11.422 1 98.31 266 CYS B O 1
ATOM 4744 N N . VAL B 1 267 ? -4.715 -11.641 -11.852 1 98.06 267 VAL B N 1
ATOM 4745 C CA . VAL B 1 267 ? -5.391 -10.75 -10.922 1 98.06 267 VAL B CA 1
ATOM 4746 C C . VAL B 1 267 ? -6.82 -10.5 -11.383 1 98.06 267 VAL B C 1
ATOM 4748 O O . VAL B 1 267 ? -7.742 -10.422 -10.57 1 98.06 267 VAL B O 1
ATOM 4751 N N . SER B 1 268 ? -7.031 -10.359 -12.633 1 97 268 SER B N 1
ATOM 4752 C CA . SER B 1 268 ? -8.375 -10.109 -13.156 1 97 268 SER B CA 1
ATOM 4753 C C . SER B 1 268 ? -9.289 -11.305 -12.906 1 97 268 SER B C 1
ATOM 4755 O O . SER B 1 268 ? -10.508 -11.141 -12.797 1 97 268 SER B O 1
ATOM 4757 N N . SER B 1 269 ? -8.688 -12.453 -12.773 1 96.06 269 SER B N 1
ATOM 4758 C CA . SER B 1 269 ? -9.484 -13.664 -12.617 1 96.06 269 SER B CA 1
ATOM 4759 C C . SER B 1 269 ? -9.781 -13.945 -11.148 1 96.06 269 SER B C 1
ATOM 4761 O O . SER B 1 269 ? -10.867 -14.43 -10.805 1 96.06 269 SER B O 1
ATOM 4763 N N . VAL B 1 270 ? -8.82 -13.617 -10.289 1 97.31 270 VAL B N 1
ATOM 4764 C CA . VAL B 1 270 ? -8.984 -14.148 -8.938 1 97.31 270 VAL B CA 1
ATOM 4765 C C . VAL B 1 270 ? -8.812 -13.031 -7.914 1 97.31 270 VAL B C 1
ATOM 4767 O O . VAL B 1 270 ? -8.938 -13.258 -6.707 1 97.31 270 VAL B O 1
ATOM 4770 N N . GLY B 1 271 ? -8.5 -11.812 -8.352 1 97.5 271 GLY B N 1
ATOM 4771 C CA . GLY B 1 271 ? -8.227 -10.719 -7.441 1 97.5 271 GLY B CA 1
ATOM 4772 C C . GLY B 1 271 ? -6.762 -10.609 -7.059 1 97.5 271 GLY B C 1
ATOM 4773 O O . GLY B 1 271 ? -5.898 -11.203 -7.715 1 97.5 271 GLY B O 1
ATOM 4774 N N . ILE B 1 272 ? -6.488 -9.867 -6.047 1 97.88 272 ILE B N 1
ATOM 4775 C CA . ILE B 1 272 ? -5.113 -9.523 -5.703 1 97.88 272 ILE B CA 1
ATOM 4776 C C . ILE B 1 272 ? -4.57 -10.523 -4.68 1 97.88 272 ILE B C 1
ATOM 4778 O O . ILE B 1 272 ? -5.125 -10.664 -3.588 1 97.88 272 ILE B O 1
ATOM 4782 N N . ILE B 1 273 ? -3.559 -11.25 -5.023 1 97.31 273 ILE B N 1
ATOM 4783 C CA . ILE B 1 273 ? -2.873 -12.172 -4.129 1 97.31 273 ILE B CA 1
ATOM 4784 C C . ILE B 1 273 ? -1.43 -11.719 -3.924 1 97.31 273 ILE B C 1
ATOM 4786 O O . ILE B 1 273 ? -0.609 -11.812 -4.84 1 97.31 273 ILE B O 1
ATOM 4790 N N . ALA B 1 274 ? -1.182 -11.359 -2.727 1 93.31 274 ALA B N 1
ATOM 4791 C CA . ALA B 1 274 ? 0.107 -10.742 -2.42 1 93.31 274 ALA B CA 1
ATOM 4792 C C . ALA B 1 274 ? 1.119 -11.789 -1.963 1 93.31 274 ALA B C 1
ATOM 4794 O O . ALA B 1 274 ? 0.749 -12.922 -1.643 1 93.31 274 ALA B O 1
ATOM 4795 N N . TRP B 1 275 ? 2.428 -11.461 -2.008 1 92.88 275 TRP B N 1
ATOM 4796 C CA . TRP B 1 275 ? 3.555 -12.109 -1.34 1 92.88 275 TRP B CA 1
ATOM 4797 C C . TRP B 1 275 ? 4.066 -13.289 -2.156 1 92.88 275 TRP B C 1
ATOM 4799 O O . TRP B 1 275 ? 5.25 -13.633 -2.088 1 92.88 275 TRP B O 1
ATOM 4809 N N . VAL B 1 276 ? 3.199 -13.844 -3.039 1 96.12 276 VAL B N 1
ATOM 4810 C CA . VAL B 1 276 ? 3.6 -15.023 -3.795 1 96.12 276 VAL B CA 1
ATOM 4811 C C . VAL B 1 276 ? 4.762 -14.68 -4.719 1 96.12 276 VAL B C 1
ATOM 4813 O O . VAL B 1 276 ? 5.773 -15.383 -4.75 1 96.12 276 VAL B O 1
ATOM 4816 N N . GLY B 1 277 ? 4.617 -13.617 -5.418 1 96.12 277 GLY B N 1
ATOM 4817 C CA . GLY B 1 277 ? 5.625 -13.188 -6.379 1 96.12 277 GLY B CA 1
ATOM 4818 C C . GLY B 1 277 ? 6.906 -12.711 -5.723 1 96.12 277 GLY B C 1
ATOM 4819 O O . GLY B 1 277 ? 7.953 -12.648 -6.367 1 96.12 277 GLY B O 1
ATOM 4820 N N . LEU B 1 278 ? 6.824 -12.383 -4.512 1 93.25 278 LEU B N 1
ATOM 4821 C CA . LEU B 1 278 ? 8.008 -11.953 -3.77 1 93.25 278 LEU B CA 1
ATOM 4822 C C . LEU B 1 278 ? 8.719 -13.148 -3.148 1 93.25 278 LEU B C 1
ATOM 4824 O O . LEU B 1 278 ? 9.938 -13.297 -3.291 1 93.25 278 LEU B O 1
ATOM 4828 N N . MET B 1 279 ? 8.016 -14.023 -2.547 1 94.38 279 MET B N 1
ATOM 4829 C CA . MET B 1 279 ? 8.555 -15.07 -1.68 1 94.38 279 MET B CA 1
ATOM 4830 C C . MET B 1 279 ? 9.109 -16.219 -2.502 1 94.38 279 MET B C 1
ATOM 4832 O O . MET B 1 279 ? 10.203 -16.719 -2.232 1 94.38 279 MET B O 1
ATOM 4836 N N . MET B 1 280 ? 8.398 -16.609 -3.496 1 96.75 280 MET B N 1
ATOM 4837 C CA . MET B 1 280 ? 8.734 -17.859 -4.18 1 96.75 280 MET B CA 1
ATOM 4838 C C . MET B 1 280 ? 10.023 -17.703 -4.984 1 96.75 280 MET B C 1
ATOM 4840 O O . MET B 1 280 ? 10.891 -18.578 -4.938 1 96.75 280 MET B O 1
ATOM 4844 N N . PRO B 1 281 ? 10.156 -16.609 -5.734 1 96.38 281 PRO B N 1
ATOM 4845 C CA . PRO B 1 281 ? 11.438 -16.469 -6.441 1 96.38 281 PRO B CA 1
ATOM 4846 C C . PRO B 1 281 ? 12.625 -16.328 -5.492 1 96.38 281 PRO B C 1
ATOM 4848 O O . PRO B 1 281 ? 13.695 -16.875 -5.762 1 96.38 281 PRO B O 1
ATOM 4851 N N . HIS B 1 282 ? 12.422 -15.656 -4.445 1 91.94 282 HIS B N 1
ATOM 4852 C CA . HIS B 1 282 ? 13.5 -15.562 -3.461 1 91.94 282 HIS B CA 1
ATOM 4853 C C . HIS B 1 282 ? 13.867 -16.938 -2.908 1 91.94 282 HIS B C 1
ATOM 4855 O O . HIS B 1 282 ? 15.055 -17.266 -2.816 1 91.94 282 HIS B O 1
ATOM 4861 N N . ALA B 1 283 ? 12.906 -17.672 -2.521 1 93.31 283 ALA B N 1
ATOM 4862 C CA . ALA B 1 283 ? 13.141 -19.031 -2.023 1 93.31 283 ALA B CA 1
ATOM 4863 C C . ALA B 1 283 ? 13.828 -19.891 -3.078 1 93.31 283 ALA B C 1
ATOM 4865 O O . ALA B 1 283 ? 14.727 -20.672 -2.762 1 93.31 283 ALA B O 1
ATOM 4866 N N . ALA B 1 284 ? 13.406 -19.75 -4.273 1 96.56 284 ALA B N 1
ATOM 4867 C CA . ALA B 1 284 ? 14 -20.516 -5.371 1 96.56 284 ALA B CA 1
ATOM 4868 C C . ALA B 1 284 ? 15.492 -20.203 -5.512 1 96.56 284 ALA B C 1
ATOM 4870 O O . ALA B 1 284 ? 16.297 -21.109 -5.734 1 96.56 284 ALA B O 1
ATOM 4871 N N . ARG B 1 285 ? 15.82 -19 -5.371 1 94.56 285 ARG B N 1
ATOM 4872 C CA . ARG B 1 285 ? 17.219 -18.594 -5.48 1 94.56 285 ARG B CA 1
ATOM 4873 C C . ARG B 1 285 ? 18.047 -19.156 -4.32 1 94.56 285 ARG B C 1
ATOM 4875 O O . ARG B 1 285 ? 19.219 -19.484 -4.484 1 94.56 285 ARG B O 1
ATOM 4882 N N . LEU B 1 286 ? 17.438 -19.203 -3.195 1 89.62 286 LEU B N 1
ATOM 4883 C CA . LEU B 1 286 ? 18.125 -19.766 -2.041 1 89.62 286 LEU B CA 1
ATOM 4884 C C . LEU B 1 286 ? 18.422 -21.25 -2.254 1 89.62 286 LEU B C 1
ATOM 4886 O O . LEU B 1 286 ? 19.453 -21.75 -1.796 1 89.62 286 LEU B O 1
ATOM 4890 N N . ILE B 1 287 ? 17.594 -21.828 -2.984 1 93.62 287 ILE B N 1
ATOM 4891 C CA . ILE B 1 287 ? 17.688 -23.266 -3.152 1 93.62 287 ILE B CA 1
ATOM 4892 C C . ILE B 1 287 ? 18.531 -23.594 -4.383 1 93.62 287 ILE B C 1
ATOM 4894 O O . ILE B 1 287 ? 19.375 -24.484 -4.344 1 93.62 287 ILE B O 1
ATOM 4898 N N . GLN B 1 288 ? 18.344 -22.812 -5.469 1 95.88 288 GLN B N 1
ATOM 4899 C CA . GLN B 1 288 ? 18.906 -23.188 -6.758 1 95.88 288 GLN B CA 1
ATOM 4900 C C . GLN B 1 288 ? 20.062 -22.281 -7.141 1 95.88 288 GLN B C 1
ATOM 4902 O O . GLN B 1 288 ? 20.781 -22.531 -8.117 1 95.88 288 GLN B O 1
ATOM 4907 N N . GLY B 1 289 ? 20.281 -21.234 -6.371 1 93.19 289 GLY B N 1
ATOM 4908 C CA . GLY B 1 289 ? 21.25 -20.234 -6.789 1 93.19 289 GLY B CA 1
ATOM 4909 C C . GLY B 1 289 ? 20.641 -19.141 -7.652 1 93.19 289 GLY B C 1
ATOM 4910 O O . GLY B 1 289 ? 19.422 -19.125 -7.875 1 93.19 289 GLY B O 1
ATOM 4911 N N . PRO B 1 290 ? 21.359 -18.297 -8.227 1 94.25 290 PRO B N 1
ATOM 4912 C CA . PRO B 1 290 ? 20.844 -17.078 -8.859 1 94.25 290 PRO B CA 1
ATOM 4913 C C . PRO B 1 290 ? 20.531 -17.266 -10.344 1 94.25 290 PRO B C 1
ATOM 4915 O O . PRO B 1 290 ? 19.938 -16.391 -10.977 1 94.25 290 PRO B O 1
ATOM 4918 N N . ASP B 1 291 ? 20.891 -18.438 -10.914 1 96.19 291 ASP B N 1
ATOM 4919 C CA . ASP B 1 291 ? 20.672 -18.672 -12.336 1 96.19 291 ASP B CA 1
ATOM 4920 C C . ASP B 1 291 ? 19.188 -18.781 -12.656 1 96.19 291 ASP B C 1
ATOM 4922 O O . ASP B 1 291 ? 18.531 -19.75 -12.273 1 96.19 291 ASP B O 1
ATOM 4926 N N . ASN B 1 292 ? 18.703 -17.828 -13.453 1 97.25 292 ASN B N 1
ATOM 4927 C CA . ASN B 1 292 ? 17.266 -17.719 -13.727 1 97.25 292 ASN B CA 1
ATOM 4928 C C . ASN B 1 292 ? 16.766 -18.875 -14.586 1 97.25 292 ASN B C 1
ATOM 4930 O O . ASN B 1 292 ? 15.562 -19.125 -14.656 1 97.25 292 ASN B O 1
ATOM 4934 N N . ARG B 1 293 ? 17.703 -19.578 -15.234 1 96.25 293 ARG B N 1
ATOM 4935 C CA . ARG B 1 293 ? 17.312 -20.781 -15.977 1 96.25 293 ARG B CA 1
ATOM 4936 C C . ARG B 1 293 ? 16.719 -21.828 -15.047 1 96.25 293 ARG B C 1
ATOM 4938 O O . ARG B 1 293 ? 15.914 -22.656 -15.477 1 96.25 293 ARG B O 1
ATOM 4945 N N . PHE B 1 294 ? 17.094 -21.719 -13.758 1 97.44 294 PHE B N 1
ATOM 4946 C CA . PHE B 1 294 ? 16.594 -22.656 -12.766 1 97.44 294 PHE B CA 1
ATOM 4947 C C . PHE B 1 294 ? 15.633 -21.969 -11.797 1 97.44 294 PHE B C 1
ATOM 4949 O O . PHE B 1 294 ? 14.703 -22.594 -11.281 1 97.44 294 PHE B O 1
ATOM 4956 N N . VAL B 1 295 ? 15.812 -20.766 -11.578 1 97.75 295 VAL B N 1
ATOM 4957 C CA . VAL B 1 295 ? 14.984 -20.016 -10.641 1 97.75 295 VAL B CA 1
ATOM 4958 C C . VAL B 1 295 ? 13.555 -19.938 -11.164 1 97.75 295 VAL B C 1
ATOM 4960 O O . VAL B 1 295 ? 12.602 -20.172 -10.414 1 97.75 295 VAL B O 1
ATOM 4963 N N . ILE B 1 296 ? 13.391 -19.688 -12.453 1 98.5 296 ILE B N 1
ATOM 4964 C CA . ILE B 1 296 ? 12.07 -19.453 -13.031 1 98.5 296 ILE B CA 1
ATOM 4965 C C . ILE B 1 296 ? 11.219 -20.719 -12.898 1 98.5 296 ILE B C 1
ATOM 4967 O O . ILE B 1 296 ? 10.148 -20.688 -12.297 1 98.5 296 ILE B O 1
ATOM 4971 N N . PRO B 1 297 ? 11.711 -21.859 -13.328 1 98.31 297 PRO B N 1
ATOM 4972 C CA . PRO B 1 297 ? 10.875 -23.062 -13.188 1 98.31 297 PRO B CA 1
ATOM 4973 C C . PRO B 1 297 ? 10.703 -23.5 -11.734 1 98.31 297 PRO B C 1
ATOM 4975 O O . PRO B 1 297 ? 9.641 -24 -11.359 1 98.31 297 PRO B O 1
ATOM 4978 N N . THR B 1 298 ? 11.695 -23.312 -10.914 1 98.5 298 THR B N 1
ATOM 4979 C CA . THR B 1 298 ? 11.586 -23.672 -9.508 1 98.5 298 THR B CA 1
ATOM 4980 C C . THR B 1 298 ? 10.57 -22.781 -8.805 1 98.5 298 THR B C 1
ATOM 4982 O O . THR B 1 298 ? 9.734 -23.266 -8.039 1 98.5 298 THR B O 1
ATOM 4985 N N . ALA B 1 299 ? 10.625 -21.516 -9.07 1 98.56 299 ALA B N 1
ATOM 4986 C CA . ALA B 1 299 ? 9.656 -20.578 -8.508 1 98.56 299 ALA B CA 1
ATOM 4987 C C . ALA B 1 299 ? 8.242 -20.906 -8.977 1 98.56 299 ALA B C 1
ATOM 4989 O O . ALA B 1 299 ? 7.289 -20.828 -8.195 1 98.56 299 ALA B O 1
ATOM 4990 N N . ALA B 1 300 ? 8.141 -21.203 -10.211 1 98.81 300 ALA B N 1
ATOM 4991 C CA . ALA B 1 300 ? 6.848 -21.578 -10.766 1 98.81 300 ALA B CA 1
ATOM 4992 C C . ALA B 1 300 ? 6.227 -22.734 -9.984 1 98.81 300 ALA B C 1
ATOM 4994 O O . ALA B 1 300 ? 5.078 -22.641 -9.539 1 98.81 300 ALA B O 1
ATOM 4995 N N . LEU B 1 301 ? 7.004 -23.75 -9.758 1 98.81 301 LEU B N 1
ATOM 4996 C CA . LEU B 1 301 ? 6.516 -24.938 -9.078 1 98.81 301 LEU B CA 1
ATOM 4997 C C . LEU B 1 301 ? 6.238 -24.656 -7.605 1 98.81 301 LEU B C 1
ATOM 4999 O O . LEU B 1 301 ? 5.219 -25.094 -7.066 1 98.81 301 LEU B O 1
ATOM 5003 N N . MET B 1 302 ? 7.047 -23.875 -7.035 1 98.31 302 MET B N 1
ATOM 5004 C CA . MET B 1 302 ? 6.848 -23.516 -5.637 1 98.31 302 MET B CA 1
ATOM 5005 C C . MET B 1 302 ? 5.594 -22.656 -5.473 1 98.31 302 MET B C 1
ATOM 5007 O O . MET B 1 302 ? 4.871 -22.797 -4.484 1 98.31 302 MET B O 1
ATOM 5011 N N . GLY B 1 303 ? 5.406 -21.766 -6.43 1 98.5 303 GLY B N 1
ATOM 5012 C CA . GLY B 1 303 ? 4.195 -20.969 -6.41 1 98.5 303 GLY B CA 1
ATOM 5013 C C . GLY B 1 303 ? 2.928 -21.797 -6.48 1 98.5 303 GLY B C 1
ATOM 5014 O O . GLY B 1 303 ? 1.971 -21.547 -5.746 1 98.5 303 GLY B O 1
ATOM 5015 N N . GLY B 1 304 ? 2.969 -22.734 -7.387 1 98.5 304 GLY B N 1
ATOM 5016 C CA . GLY B 1 304 ? 1.84 -23.656 -7.473 1 98.5 304 GLY B CA 1
ATOM 5017 C C . GLY B 1 304 ? 1.557 -24.375 -6.172 1 98.5 304 GLY B C 1
ATOM 5018 O O . GLY B 1 304 ? 0.411 -24.422 -5.719 1 98.5 304 GLY B O 1
ATOM 5019 N N . VAL B 1 305 ? 2.555 -24.891 -5.547 1 97.88 305 VAL B N 1
ATOM 5020 C CA . VAL B 1 305 ? 2.424 -25.594 -4.281 1 97.88 305 VAL B CA 1
ATOM 5021 C C . VAL B 1 305 ? 1.888 -24.656 -3.205 1 97.88 305 VAL B C 1
ATOM 5023 O O . VAL B 1 305 ? 0.97 -25.016 -2.463 1 97.88 305 VAL B O 1
ATOM 5026 N N . TYR B 1 306 ? 2.406 -23.516 -3.125 1 97.44 306 TYR B N 1
ATOM 5027 C CA . TYR B 1 306 ? 2.066 -22.531 -2.098 1 97.44 306 TYR B CA 1
ATOM 5028 C C . TYR B 1 306 ? 0.597 -22.141 -2.186 1 97.44 306 TYR B C 1
ATOM 5030 O O . TYR B 1 306 ? -0.107 -22.109 -1.174 1 97.44 306 TYR B O 1
ATOM 5038 N N . ILE B 1 307 ? 0.129 -21.844 -3.391 1 98.12 307 ILE B N 1
ATOM 5039 C CA . ILE B 1 307 ? -1.234 -21.359 -3.551 1 98.12 307 ILE B CA 1
ATOM 5040 C C . ILE B 1 307 ? -2.229 -22.484 -3.289 1 98.12 307 ILE B C 1
ATOM 5042 O O . ILE B 1 307 ? -3.287 -22.266 -2.697 1 98.12 307 ILE B O 1
ATOM 5046 N N . ILE B 1 308 ? -1.905 -23.703 -3.752 1 96.31 308 ILE B N 1
ATOM 5047 C CA . ILE B 1 308 ? -2.814 -24.812 -3.479 1 96.31 308 ILE B CA 1
ATOM 5048 C C . ILE B 1 308 ? -2.936 -25.016 -1.97 1 96.31 308 ILE B C 1
ATOM 5050 O O . ILE B 1 308 ? -4.027 -25.281 -1.458 1 96.31 308 ILE B O 1
ATOM 5054 N N . PHE B 1 309 ? -1.882 -24.891 -1.271 1 95.38 309 PHE B N 1
ATOM 5055 C CA . PHE B 1 309 ? -1.887 -25.016 0.182 1 95.38 309 PHE B CA 1
ATOM 5056 C C . PHE B 1 309 ? -2.717 -23.906 0.819 1 95.38 309 PHE B C 1
ATOM 5058 O O . PHE B 1 309 ? -3.572 -24.172 1.665 1 95.38 309 PHE B O 1
ATOM 5065 N N . CYS B 1 310 ? -2.479 -22.703 0.433 1 96.38 310 CYS B N 1
ATOM 5066 C CA . CYS B 1 310 ? -3.197 -21.562 0.99 1 96.38 310 CYS B CA 1
ATOM 5067 C C . CYS B 1 310 ? -4.684 -21.641 0.666 1 96.38 310 CYS B C 1
ATOM 5069 O O . CYS B 1 310 ? -5.523 -21.312 1.508 1 96.38 310 CYS B O 1
ATOM 5071 N N . ASP B 1 311 ? -4.977 -22.047 -0.558 1 96.38 311 ASP B N 1
ATOM 5072 C CA . ASP B 1 311 ? -6.371 -22.156 -0.968 1 96.38 311 ASP B CA 1
ATOM 5073 C C . ASP B 1 311 ? -7.094 -23.234 -0.164 1 96.38 311 ASP B C 1
ATOM 5075 O O . ASP B 1 311 ? -8.266 -23.078 0.18 1 96.38 311 ASP B O 1
ATOM 5079 N N . THR B 1 312 ? -6.398 -24.312 0.071 1 94.5 312 THR B N 1
ATOM 5080 C CA . THR B 1 312 ? -6.988 -25.391 0.862 1 94.5 312 THR B CA 1
ATOM 5081 C C . THR B 1 312 ? -7.305 -24.906 2.275 1 94.5 312 THR B C 1
ATOM 5083 O O . THR B 1 312 ? -8.383 -25.188 2.807 1 94.5 312 THR B O 1
ATOM 5086 N N . ILE B 1 313 ? -6.438 -24.156 2.842 1 93.94 313 ILE B N 1
ATOM 5087 C CA . ILE B 1 313 ? -6.668 -23.594 4.168 1 93.94 313 ILE B CA 1
ATOM 5088 C C . ILE B 1 313 ? -7.848 -22.625 4.117 1 93.94 313 ILE B C 1
ATOM 5090 O O . ILE B 1 313 ? -8.719 -22.656 4.988 1 93.94 313 ILE B O 1
ATOM 5094 N N . ALA B 1 314 ? -7.91 -21.828 3.113 1 93.44 314 ALA B N 1
ATOM 5095 C CA . ALA B 1 314 ? -8.953 -20.812 2.943 1 93.44 314 ALA B CA 1
ATOM 5096 C C . ALA B 1 314 ? -10.336 -21.453 2.908 1 93.44 314 ALA B C 1
ATOM 5098 O O . ALA B 1 314 ? -11.305 -20.875 3.412 1 93.44 314 ALA B O 1
ATOM 5099 N N . ARG B 1 315 ? -10.461 -22.641 2.402 1 90.5 315 ARG B N 1
ATOM 5100 C CA . ARG B 1 315 ? -11.758 -23.25 2.178 1 90.5 315 ARG B CA 1
ATOM 5101 C C . ARG B 1 315 ? -12.117 -24.203 3.316 1 90.5 315 ARG B C 1
ATOM 5103 O O . ARG B 1 315 ? -13.273 -24.609 3.461 1 90.5 315 ARG B O 1
ATOM 5110 N N . THR B 1 316 ? -11.117 -24.578 4.109 1 89.06 316 THR B N 1
ATOM 5111 C CA . THR B 1 316 ? -11.398 -25.656 5.047 1 89.06 316 THR B CA 1
ATOM 5112 C C . THR B 1 316 ? -11.305 -25.172 6.488 1 89.06 316 THR B C 1
ATOM 5114 O O . THR B 1 316 ? -11.773 -25.828 7.41 1 89.06 316 THR B O 1
ATOM 5117 N N . LEU B 1 317 ? -10.711 -24.047 6.707 1 87.88 317 LEU B N 1
ATOM 5118 C CA . LEU B 1 317 ? -10.461 -23.578 8.07 1 87.88 317 LEU B CA 1
ATOM 5119 C C . LEU B 1 317 ? -11.773 -23.234 8.773 1 87.88 317 LEU B C 1
ATOM 5121 O O . LEU B 1 317 ? -11.914 -23.484 9.977 1 87.88 317 LEU B O 1
ATOM 5125 N N . THR B 1 318 ? -12.688 -22.625 8.133 1 86.62 318 THR B N 1
ATOM 5126 C CA . THR B 1 318 ? -13.984 -22.266 8.672 1 86.62 318 THR B CA 1
ATOM 5127 C C . THR B 1 318 ? -15.109 -22.734 7.758 1 86.62 318 THR B C 1
ATOM 5129 O O . THR B 1 318 ? -14.852 -23.297 6.684 1 86.62 318 THR B O 1
ATOM 5132 N N . SER B 1 319 ? -16.328 -22.547 8.227 1 84.81 319 SER B N 1
ATOM 5133 C CA . SER B 1 319 ? -17.484 -22.938 7.418 1 84.81 319 SER B CA 1
ATOM 5134 C C . SER B 1 319 ? -17.609 -22.047 6.188 1 84.81 319 SER B C 1
ATOM 5136 O O . SER B 1 319 ? -18.062 -22.5 5.133 1 84.81 319 SER B O 1
ATOM 5138 N N . ALA B 1 320 ? -17.141 -20.812 6.438 1 87.06 320 ALA B N 1
ATOM 5139 C CA . ALA B 1 320 ? -17.141 -19.891 5.312 1 87.06 320 ALA B CA 1
ATOM 5140 C C . ALA B 1 320 ? -15.758 -19.781 4.684 1 87.06 320 ALA B C 1
ATOM 5142 O O . ALA B 1 320 ? -14.742 -19.875 5.383 1 87.06 320 ALA B O 1
ATOM 5143 N N . GLU B 1 321 ? -15.75 -19.625 3.447 1 91.31 321 GLU B N 1
ATOM 5144 C CA . GLU B 1 321 ? -14.477 -19.469 2.75 1 91.31 321 GLU B CA 1
ATOM 5145 C C . GLU B 1 321 ? -13.836 -18.125 3.051 1 91.31 321 GLU B C 1
ATOM 5147 O O . GLU B 1 321 ? -14.484 -17.078 2.941 1 91.31 321 GLU B O 1
ATOM 5152 N N . ILE B 1 322 ? -12.602 -18.141 3.473 1 94.31 322 ILE B N 1
ATOM 5153 C CA . ILE B 1 322 ? -11.82 -16.953 3.77 1 94.31 322 ILE B CA 1
ATOM 5154 C C . ILE B 1 322 ? -11.094 -16.484 2.512 1 94.31 322 ILE B C 1
ATOM 5156 O O . ILE B 1 322 ? -10.5 -17.297 1.797 1 94.31 322 ILE B O 1
ATOM 5160 N N . PRO B 1 323 ? -11.156 -15.188 2.236 1 96.44 323 PRO B N 1
ATOM 5161 C CA . PRO B 1 323 ? -10.359 -14.711 1.105 1 96.44 323 PRO B CA 1
ATOM 5162 C C . PRO B 1 323 ? -8.883 -15.102 1.215 1 96.44 323 PRO B C 1
ATOM 5164 O O . PRO B 1 323 ? -8.281 -14.953 2.281 1 96.44 323 PRO B O 1
ATOM 5167 N N . ILE B 1 324 ? -8.375 -15.555 0.168 1 96.75 324 ILE B N 1
ATOM 5168 C CA . ILE B 1 324 ? -7.051 -16.172 0.199 1 96.75 324 ILE B CA 1
ATOM 5169 C C . ILE B 1 324 ? -5.992 -15.117 0.508 1 96.75 324 ILE B C 1
ATOM 5171 O O . ILE B 1 324 ? -4.926 -15.438 1.038 1 96.75 324 ILE B O 1
ATOM 5175 N N . GLY B 1 325 ? -6.254 -13.852 0.146 1 95.25 325 GLY B N 1
ATOM 5176 C CA . GLY B 1 325 ? -5.309 -12.781 0.429 1 95.25 325 GLY B CA 1
ATOM 5177 C C . GLY B 1 325 ? -4.98 -12.656 1.904 1 95.25 325 GLY B C 1
ATOM 5178 O O . GLY B 1 325 ? -3.859 -12.297 2.268 1 95.25 325 GLY B O 1
ATOM 5179 N N . ILE B 1 326 ? -5.949 -12.922 2.732 1 95.56 326 ILE B N 1
ATOM 5180 C CA . ILE B 1 326 ? -5.746 -12.898 4.176 1 95.56 326 ILE B CA 1
ATOM 5181 C C . ILE B 1 326 ? -4.762 -14 4.578 1 95.56 326 ILE B C 1
ATOM 5183 O O . ILE B 1 326 ? -3.812 -13.742 5.324 1 95.56 326 ILE B O 1
ATOM 5187 N N . ILE B 1 327 ? -4.914 -15.133 3.988 1 95.19 327 ILE B N 1
ATOM 5188 C CA . ILE B 1 327 ? -4.109 -16.297 4.336 1 95.19 327 ILE B CA 1
ATOM 5189 C C . ILE B 1 327 ? -2.672 -16.094 3.854 1 95.19 327 ILE B C 1
ATOM 5191 O O . ILE B 1 327 ? -1.723 -16.281 4.617 1 95.19 327 ILE B O 1
ATOM 5195 N N . THR B 1 328 ? -2.518 -15.641 2.609 1 95 328 THR B N 1
ATOM 5196 C CA . THR B 1 328 ? -1.179 -15.469 2.057 1 95 328 THR B CA 1
ATOM 5197 C C . THR B 1 328 ? -0.424 -14.375 2.803 1 95 328 THR B C 1
ATOM 5199 O O . THR B 1 328 ? 0.795 -14.453 2.965 1 95 328 THR B O 1
ATOM 5202 N N . SER B 1 329 ? -1.12 -13.352 3.275 1 92.5 329 SER B N 1
ATOM 5203 C CA . SER B 1 329 ? -0.484 -12.281 4.027 1 92.5 329 SER B CA 1
ATOM 5204 C C . SER B 1 329 ? -0.019 -12.758 5.398 1 92.5 329 SER B C 1
ATOM 5206 O O . SER B 1 329 ? 1.071 -12.406 5.848 1 92.5 329 SER B O 1
ATOM 5208 N N . ILE B 1 330 ? -0.778 -13.547 6.016 1 91.31 330 ILE B N 1
ATOM 5209 C CA . ILE B 1 330 ? -0.449 -14.055 7.344 1 91.31 330 ILE B CA 1
ATOM 5210 C C . ILE B 1 330 ? 0.706 -15.047 7.246 1 91.31 330 ILE B C 1
ATOM 5212 O O . ILE B 1 330 ? 1.65 -14.992 8.039 1 91.31 330 ILE B O 1
ATOM 5216 N N . VAL B 1 331 ? 0.676 -15.852 6.227 1 89.81 331 VAL B N 1
ATOM 5217 C CA . VAL B 1 331 ? 1.716 -16.859 6.055 1 89.81 331 VAL B CA 1
ATOM 5218 C C . VAL B 1 331 ? 2.996 -16.203 5.547 1 89.81 331 VAL B C 1
ATOM 5220 O O . VAL B 1 331 ? 4.102 -16.625 5.883 1 89.81 331 VAL B O 1
ATOM 5223 N N . GLY B 1 332 ? 2.848 -15.172 4.801 1 87.38 332 GLY B N 1
ATOM 5224 C CA . GLY B 1 332 ? 3.99 -14.477 4.23 1 87.38 332 GLY B CA 1
ATOM 5225 C C . GLY B 1 332 ? 4.805 -13.719 5.262 1 87.38 332 GLY B C 1
ATOM 5226 O O . GLY B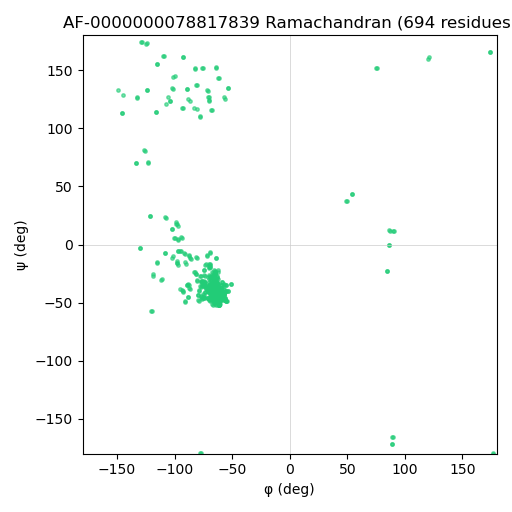 1 332 ? 6.023 -13.602 5.129 1 87.38 332 GLY B O 1
ATOM 5227 N N . ALA B 1 333 ? 4.207 -13.32 6.352 1 86.38 333 ALA B N 1
ATOM 5228 C CA . ALA B 1 333 ? 4.848 -12.477 7.355 1 86.38 333 ALA B CA 1
ATOM 5229 C C . ALA B 1 333 ? 6.008 -13.211 8.023 1 86.38 333 ALA B C 1
ATOM 5231 O O . ALA B 1 333 ? 7.117 -12.68 8.117 1 86.38 333 ALA B O 1
ATOM 5232 N N . PRO B 1 334 ? 5.855 -14.352 8.453 1 85.12 334 PRO B N 1
ATOM 5233 C CA . PRO B 1 334 ? 6.98 -15.078 9.047 1 85.12 334 PRO B CA 1
ATOM 5234 C C . PRO B 1 334 ? 8.148 -15.258 8.086 1 85.12 334 PRO B C 1
ATOM 5236 O O . PRO B 1 334 ? 9.305 -15.219 8.5 1 85.12 334 PRO B O 1
ATOM 5239 N N . TYR B 1 335 ? 7.824 -15.484 6.879 1 84.25 335 TYR B N 1
ATOM 5240 C CA . TYR B 1 335 ? 8.875 -15.602 5.875 1 84.25 335 TYR B CA 1
ATOM 5241 C C . TYR B 1 335 ? 9.664 -14.305 5.758 1 84.25 335 TYR B C 1
ATOM 5243 O O . TYR B 1 335 ? 10.898 -14.328 5.668 1 84.25 335 TYR B O 1
ATOM 5251 N N . LEU B 1 336 ? 8.969 -13.227 5.742 1 82.88 336 LEU B N 1
ATOM 5252 C CA . LEU B 1 336 ? 9.641 -11.938 5.625 1 82.88 336 LEU B CA 1
ATOM 5253 C C . LEU B 1 336 ? 10.5 -11.656 6.848 1 82.88 336 LEU B C 1
ATOM 5255 O O . LEU B 1 336 ? 11.586 -11.07 6.734 1 82.88 336 LEU B O 1
ATOM 5259 N N . ILE B 1 337 ? 10.016 -12.07 7.953 1 84.5 337 ILE B N 1
ATOM 5260 C CA . ILE B 1 337 ? 10.797 -11.922 9.18 1 84.5 337 ILE B CA 1
ATOM 5261 C C . ILE B 1 337 ? 12.078 -12.742 9.086 1 84.5 337 ILE B C 1
ATOM 5263 O O . ILE B 1 337 ? 13.156 -12.266 9.461 1 84.5 337 ILE B O 1
ATOM 5267 N N . TYR B 1 338 ? 11.938 -13.914 8.578 1 82.12 338 TYR B N 1
ATOM 5268 C CA . TYR B 1 338 ? 13.102 -14.766 8.367 1 82.12 338 TYR B CA 1
ATOM 5269 C C . TYR B 1 338 ? 14.094 -14.109 7.418 1 82.12 338 TYR B C 1
ATOM 5271 O O . TYR B 1 338 ? 15.305 -14.117 7.672 1 82.12 338 TYR B O 1
ATOM 5279 N N . LEU B 1 339 ? 13.602 -13.555 6.379 1 76.88 339 LEU B N 1
ATOM 5280 C CA . LEU B 1 339 ? 14.445 -12.891 5.391 1 76.88 339 LEU B CA 1
ATOM 5281 C C . LEU B 1 339 ? 15.18 -11.711 6.008 1 76.88 339 LEU B C 1
ATOM 5283 O O . LEU B 1 339 ? 16.359 -11.492 5.727 1 76.88 339 LEU B O 1
ATOM 5287 N N . LEU B 1 340 ? 14.5 -11.008 6.801 1 78 340 LEU B N 1
ATOM 5288 C CA . LEU B 1 340 ? 15.07 -9.852 7.473 1 78 340 LEU B CA 1
ATOM 5289 C C . LEU B 1 340 ? 16.219 -10.258 8.391 1 78 340 LEU B C 1
ATOM 5291 O O . LEU B 1 340 ? 17.266 -9.602 8.406 1 78 340 LEU B O 1
ATOM 5295 N N . ARG B 1 341 ? 16.078 -11.289 9.008 1 78.38 341 ARG B N 1
ATOM 5296 C CA . ARG B 1 341 ? 17.078 -11.734 9.969 1 78.38 341 ARG B CA 1
ATOM 5297 C C . ARG B 1 341 ? 18.25 -12.406 9.266 1 78.38 341 ARG B C 1
ATOM 5299 O O . ARG B 1 341 ? 19.391 -12.336 9.742 1 78.38 341 ARG B O 1
ATOM 5306 N N . SER B 1 342 ? 17.984 -13.031 8.164 1 73.62 342 SER B N 1
ATOM 5307 C CA . SER B 1 342 ? 19.031 -13.711 7.426 1 73.62 342 SER B CA 1
ATOM 5308 C C . SER B 1 342 ? 19.906 -12.711 6.668 1 73.62 342 SER B C 1
ATOM 5310 O O . SER B 1 342 ? 21.125 -12.883 6.59 1 73.62 342 SER B O 1
ATOM 5312 N N . LYS B 1 343 ? 19.266 -11.758 5.965 1 62 343 LYS B N 1
ATOM 5313 C CA . LYS B 1 343 ? 20.016 -10.758 5.219 1 62 343 LYS B CA 1
ATOM 5314 C C . LYS B 1 343 ? 20.891 -9.93 6.148 1 62 343 LYS B C 1
ATOM 5316 O O . LYS B 1 343 ? 21.969 -9.469 5.75 1 62 343 LYS B O 1
ATOM 5321 N N . GLU B 1 344 ? 20.281 -9.688 7.23 1 58.06 344 GLU B N 1
ATOM 5322 C CA . GLU B 1 344 ? 21.125 -9.031 8.219 1 58.06 344 GLU B CA 1
ATOM 5323 C C . GLU B 1 344 ? 22.438 -9.781 8.406 1 58.06 344 GLU B C 1
ATOM 5325 O O . GLU B 1 344 ? 23.5 -9.172 8.531 1 58.06 344 GLU B O 1
ATOM 5330 N N . LYS B 1 345 ? 22.281 -11.016 8.266 1 54.44 345 LYS B N 1
ATOM 5331 C CA . LYS B 1 345 ? 23.5 -11.812 8.406 1 54.44 345 LYS B CA 1
ATOM 5332 C C . LYS B 1 345 ? 24.406 -11.656 7.184 1 54.44 345 LYS B C 1
ATOM 5334 O O . LYS B 1 345 ? 25.625 -11.672 7.301 1 54.44 345 LYS B O 1
ATOM 5339 N N . GLU B 1 346 ? 23.719 -11.562 6.082 1 52.47 346 GLU B N 1
ATOM 5340 C CA . GLU B 1 346 ? 24.516 -11.414 4.867 1 52.47 346 GLU B CA 1
ATOM 5341 C C . GLU B 1 346 ? 25.094 -10.008 4.758 1 52.47 346 GLU B C 1
ATOM 5343 O O . GLU B 1 346 ? 26.203 -9.828 4.242 1 52.47 346 GLU B O 1
ATOM 5348 N N . ILE B 1 347 ? 24.188 -9.031 5.023 1 44.94 347 ILE B N 1
ATOM 5349 C CA . ILE B 1 347 ? 24.688 -7.66 4.93 1 44.94 347 ILE B CA 1
ATOM 5350 C C . ILE B 1 347 ? 25.672 -7.387 6.062 1 44.94 347 ILE B C 1
ATOM 5352 O O . ILE B 1 347 ? 26.703 -6.734 5.859 1 44.94 347 ILE B O 1
ATOM 5356 N N . PHE B 1 348 ? 25.453 -7.773 7.336 1 41.38 348 PHE B N 1
ATOM 5357 C CA . PHE B 1 348 ? 26.297 -7.445 8.477 1 41.38 348 PHE B CA 1
ATOM 5358 C C . PHE B 1 348 ? 27.172 -8.633 8.867 1 41.38 348 PHE B C 1
ATOM 5360 O O . PHE B 1 348 ? 27.969 -8.539 9.797 1 41.38 348 PHE B O 1
ATOM 5367 N N . GLY B 1 349 ? 26.875 -9.781 8.305 1 38.56 349 GLY B N 1
ATOM 5368 C CA . GLY B 1 349 ? 27.844 -10.859 8.516 1 38.56 349 GLY B CA 1
ATOM 5369 C C . GLY B 1 349 ? 28.969 -10.867 7.504 1 38.56 349 GLY B C 1
ATOM 5370 O O . GLY B 1 349 ? 28.828 -10.305 6.414 1 38.56 349 GLY B O 1
#

pLDDT: mean 92.56, std 10.15, range [38.56, 98.81]